Protein AF-A0A9E1IFH1-F1 (afdb_monomer)

Foldseek 3Di:
DAFDKDKDKDFAQAAFDDDDFQDKDKWWAAAAQFFWTKIKMFTADVVRHGYFQAWKWKEKAPWIDIFTADSSRMTIDTTGYDHDQDWIWIWIDGPVDIDIDTDHHRDRMPDYPPHTPDIDMDMDGGAFDDFDDKDWDKPPLEWAADPPIKIKIKIFTHGPVRHTHQPWAKDKDKPFFDWDRWDADPNSMTMIMTHGDHDAFKDKMKMKIATPPPRDIDIDIHTHHHHQFQKKWKWKWWWWDLPPDTWIKIKIKIWGQDPPPHSFKIKMWMKMWTKDWDWDDDPPPFTKIKIKIKIKTWTWMKGWDDDRQKIKIKIKTKIKIKMKMFIDGPNDTPDIDIDIFTWMKIKIWMWGDDPQKIKIKMKMWTFTDDDDDDPPPPGGPTGIIIIIMIIRTD

Structure (mmCIF, N/CA/C/O backbone):
data_AF-A0A9E1IFH1-F1
#
_entry.id   AF-A0A9E1IFH1-F1
#
loop_
_atom_site.group_PDB
_atom_site.id
_atom_site.type_symbol
_atom_site.label_atom_id
_atom_site.label_alt_id
_atom_site.label_comp_id
_atom_site.label_asym_id
_atom_site.label_entity_id
_atom_site.label_seq_id
_atom_site.pdbx_PDB_ins_code
_atom_site.Cartn_x
_atom_site.Cartn_y
_atom_site.Cartn_z
_atom_site.occupancy
_atom_site.B_iso_or_equiv
_atom_site.auth_seq_id
_atom_site.auth_comp_id
_atom_site.auth_asym_id
_atom_site.auth_atom_id
_atom_site.pdbx_PDB_model_num
ATOM 1 N N . ILE A 1 1 ? -8.126 -9.435 33.917 1.00 59.25 1 ILE A N 1
ATOM 2 C CA . ILE A 1 1 ? -9.547 -9.029 34.039 1.00 59.25 1 ILE A CA 1
ATOM 3 C C . ILE A 1 1 ? -9.887 -8.341 32.726 1.00 59.25 1 ILE A C 1
ATOM 5 O O . ILE A 1 1 ? -9.055 -7.563 32.280 1.00 59.25 1 ILE A O 1
ATOM 9 N N . ALA A 1 2 ? -10.989 -8.691 32.062 1.00 55.47 2 ALA A N 1
ATOM 10 C CA . ALA A 1 2 ? -11.376 -8.023 30.818 1.00 55.47 2 ALA A CA 1
ATOM 11 C C . ALA A 1 2 ? -11.947 -6.626 31.117 1.00 55.47 2 ALA A C 1
ATOM 13 O O . ALA A 1 2 ? -12.525 -6.421 32.183 1.00 55.47 2 ALA A O 1
ATOM 14 N N . ALA A 1 3 ? -11.790 -5.681 30.189 1.00 66.56 3 ALA A N 1
ATOM 15 C CA . ALA A 1 3 ? -12.527 -4.421 30.247 1.00 66.56 3 ALA A CA 1
ATOM 16 C C . ALA A 1 3 ? -14.020 -4.678 29.979 1.00 66.56 3 ALA A C 1
ATOM 18 O O . ALA A 1 3 ? -14.363 -5.576 29.208 1.00 66.56 3 ALA A O 1
ATOM 19 N N . GLY A 1 4 ? -14.896 -3.899 30.613 1.00 76.69 4 GLY A N 1
ATOM 20 C CA . GLY A 1 4 ? -16.345 -4.078 30.530 1.00 76.69 4 GLY A CA 1
ATOM 21 C C . GLY A 1 4 ? -17.064 -3.635 31.801 1.00 76.69 4 GLY A C 1
ATOM 22 O O . GLY A 1 4 ? -16.509 -2.897 32.617 1.00 76.69 4 GLY A O 1
ATOM 23 N N . GLU A 1 5 ? -18.296 -4.104 31.968 1.00 81.50 5 GLU A N 1
ATOM 24 C CA . GLU A 1 5 ? -19.080 -3.923 33.190 1.00 81.50 5 GLU A CA 1
ATOM 25 C C . GLU A 1 5 ? -19.181 -5.248 33.948 1.00 81.50 5 GLU A C 1
ATOM 27 O O . GLU A 1 5 ? -19.458 -6.291 33.357 1.00 81.50 5 GLU A O 1
ATOM 32 N N . ASP A 1 6 ? -18.967 -5.190 35.259 1.00 85.00 6 ASP A N 1
ATOM 33 C CA . ASP A 1 6 ? -19.261 -6.275 36.199 1.00 85.00 6 ASP A CA 1
ATOM 34 C C . ASP A 1 6 ? -20.324 -5.796 37.203 1.00 85.00 6 ASP A C 1
ATOM 36 O O . ASP A 1 6 ? -20.484 -4.590 37.410 1.00 85.00 6 ASP A O 1
ATOM 40 N N . ILE A 1 7 ? -21.069 -6.709 37.827 1.00 87.56 7 ILE A N 1
ATOM 41 C CA . ILE A 1 7 ? -22.152 -6.367 38.762 1.00 87.56 7 ILE A CA 1
ATOM 42 C C . ILE A 1 7 ? -21.858 -6.961 40.135 1.00 87.56 7 ILE A C 1
ATOM 44 O O . ILE A 1 7 ? -21.955 -8.167 40.366 1.00 87.56 7 ILE A O 1
ATOM 48 N N . ILE A 1 8 ? -21.582 -6.082 41.098 1.00 86.38 8 ILE A N 1
ATOM 49 C CA . ILE A 1 8 ? -21.465 -6.466 42.501 1.00 86.38 8 ILE A CA 1
ATOM 50 C C . ILE A 1 8 ? -22.876 -6.612 43.072 1.00 86.38 8 ILE A C 1
ATOM 52 O O . ILE A 1 8 ? -23.602 -5.630 43.238 1.00 86.38 8 ILE A O 1
ATOM 56 N N . HIS A 1 9 ? -23.263 -7.846 43.391 1.00 87.56 9 HIS A N 1
ATOM 57 C CA . HIS A 1 9 ? -24.530 -8.157 44.048 1.00 87.56 9 HIS A CA 1
ATOM 58 C C . HIS A 1 9 ? -24.386 -8.131 45.574 1.00 87.56 9 HIS A C 1
ATOM 60 O O . HIS A 1 9 ? -23.774 -9.026 46.158 1.00 87.56 9 HIS A O 1
ATOM 66 N N . ALA A 1 10 ? -25.021 -7.162 46.232 1.00 88.50 10 ALA A N 1
ATOM 67 C CA . ALA A 1 10 ? -25.177 -7.156 47.681 1.00 88.50 10 ALA A CA 1
ATOM 68 C C . ALA A 1 10 ? -26.503 -7.825 48.076 1.00 88.50 10 ALA A C 1
ATOM 70 O O . ALA A 1 10 ? -27.557 -7.561 47.490 1.00 88.50 10 ALA A O 1
ATOM 71 N N . ARG A 1 11 ? -26.458 -8.692 49.091 1.00 89.88 11 ARG A N 1
ATOM 72 C CA . ARG A 1 11 ? -27.636 -9.304 49.721 1.00 89.88 11 ARG A CA 1
ATOM 73 C C . ARG A 1 11 ? -27.489 -9.206 51.232 1.00 89.88 11 ARG A C 1
ATOM 75 O O . ARG A 1 11 ? -26.409 -9.465 51.756 1.00 89.88 11 ARG A O 1
ATOM 82 N N . TYR A 1 12 ? -28.571 -8.854 51.908 1.00 87.62 12 TYR A N 1
ATOM 83 C CA . TYR A 1 12 ? -28.656 -8.832 53.361 1.00 87.62 12 TYR A CA 1
ATOM 84 C C . TYR A 1 12 ? -29.826 -9.696 53.818 1.00 87.62 12 TYR A C 1
ATOM 86 O O . TYR A 1 12 ? -30.927 -9.598 53.277 1.00 87.62 12 TYR A O 1
ATOM 94 N N . GLU A 1 13 ? -29.574 -10.505 54.837 1.00 87.44 13 GLU A N 1
ATOM 95 C CA . GLU A 1 13 ? -30.573 -11.267 55.576 1.00 87.44 13 GLU A CA 1
ATOM 96 C C . GLU A 1 13 ? -30.472 -10.819 57.034 1.00 87.44 13 GLU A C 1
ATOM 98 O O . GLU A 1 13 ? -29.375 -10.761 57.602 1.00 87.44 13 GLU A O 1
ATOM 103 N N . ALA A 1 14 ? -31.598 -10.435 57.631 1.00 88.06 14 ALA A N 1
ATOM 104 C CA . ALA A 1 14 ? -31.618 -9.987 59.012 1.00 88.06 14 ALA A CA 1
ATOM 105 C C . ALA A 1 14 ? -31.256 -11.160 59.945 1.00 88.06 14 ALA A C 1
ATOM 107 O O . ALA A 1 14 ? -31.839 -12.241 59.822 1.00 88.06 14 ALA A O 1
ATOM 108 N N . PRO A 1 15 ? -30.321 -10.977 60.899 1.00 92.06 15 PRO A N 1
ATOM 109 C CA . PRO A 1 15 ? -29.973 -12.029 61.848 1.00 92.06 15 PRO A CA 1
ATOM 110 C C . PRO A 1 15 ? -31.183 -12.356 62.736 1.00 92.06 15 PRO A C 1
ATOM 112 O O . PRO A 1 15 ? -32.000 -11.459 62.966 1.00 92.06 15 PRO A O 1
ATOM 115 N N . PRO A 1 16 ? -31.279 -13.577 63.298 1.00 93.50 16 PRO A N 1
ATOM 116 C CA . PRO A 1 16 ? -32.369 -13.961 64.190 1.00 93.50 16 PRO A CA 1
ATOM 117 C C . PRO A 1 16 ? -32.666 -12.910 65.270 1.00 93.50 16 PRO A C 1
ATOM 119 O O . PRO A 1 16 ? -31.770 -12.406 65.959 1.00 93.50 16 PRO A O 1
ATOM 122 N N . GLY A 1 17 ? -33.945 -12.562 65.374 1.00 92.94 17 GLY A N 1
ATOM 123 C CA . GLY A 1 17 ? -34.505 -11.680 66.387 1.00 92.94 17 GLY A CA 1
ATOM 124 C C . GLY A 1 17 ? -34.677 -12.385 67.724 1.00 92.94 17 GLY A C 1
ATOM 125 O O . GLY A 1 17 ? -34.575 -13.607 67.824 1.00 92.94 17 GLY A O 1
ATOM 126 N N . ASN A 1 18 ? -34.953 -11.604 68.765 1.00 91.94 18 ASN A N 1
ATOM 127 C CA . ASN A 1 18 ? -35.193 -12.124 70.110 1.00 91.94 18 ASN A CA 1
ATOM 128 C C . ASN A 1 18 ? -36.315 -11.349 70.810 1.00 91.94 18 ASN A C 1
ATOM 130 O O . ASN A 1 18 ? -36.500 -10.153 70.591 1.00 91.94 18 ASN A O 1
ATOM 134 N N . GLY A 1 19 ? -37.009 -12.015 71.733 1.00 91.38 19 GLY A N 1
ATOM 135 C CA . GLY A 1 19 ? -38.040 -11.395 72.563 1.00 91.38 19 GLY A CA 1
ATOM 136 C C . GLY A 1 19 ? -39.426 -11.435 71.922 1.00 91.38 19 GLY A C 1
ATOM 137 O O . GLY A 1 19 ? -39.844 -12.470 71.412 1.00 91.38 19 GLY A O 1
ATOM 138 N N . VAL A 1 20 ? -40.166 -10.329 72.026 1.00 93.25 20 VAL A N 1
ATOM 139 C CA . VAL A 1 20 ? -41.596 -10.277 71.688 1.00 93.25 20 VAL A CA 1
ATOM 140 C C . VAL A 1 20 ? -41.872 -9.709 70.295 1.00 93.25 20 VAL A C 1
ATOM 142 O O . VAL A 1 20 ? -41.182 -8.814 69.800 1.00 93.25 20 VAL A O 1
ATOM 145 N N . GLU A 1 21 ? -42.955 -10.210 69.709 1.00 95.31 21 GLU A N 1
ATOM 146 C CA . GLU A 1 21 ? -43.505 -9.856 68.402 1.00 95.31 21 GLU A CA 1
ATOM 147 C C . GLU A 1 21 ? -43.679 -8.338 68.182 1.00 95.31 21 GLU A C 1
ATOM 149 O O . GLU A 1 21 ? -44.519 -7.672 68.798 1.00 95.31 21 GLU A O 1
ATOM 154 N N . GLY A 1 22 ? -42.893 -7.799 67.249 1.00 94.00 22 GLY A N 1
ATOM 155 C CA . GLY A 1 22 ? -42.889 -6.399 66.818 1.00 94.00 22 GLY A CA 1
ATOM 156 C C . GLY A 1 22 ? -43.612 -6.130 65.498 1.00 94.00 22 GLY A C 1
ATOM 157 O O . GLY A 1 22 ? -44.121 -5.022 65.318 1.00 94.00 22 GLY A O 1
ATOM 158 N N . ALA A 1 23 ? -43.724 -7.120 64.608 1.00 96.00 23 ALA A N 1
ATOM 159 C CA . ALA A 1 23 ? -44.547 -7.054 63.399 1.00 96.00 23 ALA A CA 1
ATOM 160 C C . ALA A 1 23 ? -44.895 -8.449 62.849 1.00 96.00 23 ALA A C 1
ATOM 162 O O . ALA A 1 23 ? -44.178 -9.420 63.087 1.00 96.00 23 ALA A O 1
ATOM 163 N N . VAL A 1 24 ? -45.963 -8.509 62.051 1.00 96.75 24 VAL A N 1
ATOM 164 C CA . VAL A 1 24 ? -46.309 -9.651 61.191 1.00 96.75 24 VAL A CA 1
ATOM 165 C C . VAL A 1 24 ? -46.321 -9.165 59.742 1.00 96.75 24 VAL A C 1
ATOM 167 O O . VAL A 1 24 ? -46.612 -7.998 59.479 1.00 96.75 24 VAL A O 1
ATOM 170 N N . GLN A 1 25 ? -45.993 -10.039 58.800 1.00 96.31 25 GLN A N 1
ATOM 171 C CA . GLN A 1 25 ? -46.155 -9.816 57.364 1.00 96.31 25 GLN A CA 1
ATOM 172 C C . GLN A 1 25 ? -46.916 -10.999 56.767 1.00 96.31 25 GLN A C 1
ATOM 174 O O . GLN A 1 25 ? -46.693 -12.131 57.186 1.00 96.31 25 GLN A O 1
ATOM 179 N N . VAL A 1 26 ? -47.766 -10.749 55.770 1.00 96.62 26 VAL A N 1
ATOM 180 C CA . VAL A 1 26 ? -48.383 -11.794 54.942 1.00 96.62 26 VAL A CA 1
ATOM 181 C C . VAL A 1 26 ? -47.917 -11.633 53.497 1.00 96.62 26 VAL A C 1
ATOM 183 O O . VAL A 1 26 ? -47.763 -10.511 53.015 1.00 96.62 26 VAL A O 1
ATOM 186 N N . ARG A 1 27 ? -47.651 -12.749 52.818 1.00 96.00 27 ARG A N 1
ATOM 187 C CA . ARG A 1 27 ? -47.396 -12.836 51.374 1.00 96.00 27 ARG A CA 1
ATOM 188 C C . ARG A 1 27 ? -47.969 -14.146 50.830 1.00 96.00 27 ARG A C 1
ATOM 190 O O . ARG A 1 27 ? -48.441 -14.988 51.590 1.00 96.00 27 ARG A O 1
ATOM 197 N N . TYR A 1 28 ? -47.933 -14.323 49.518 1.00 95.31 28 TYR A N 1
ATOM 198 C CA . TYR A 1 28 ? -48.456 -15.501 48.825 1.00 95.31 28 TYR A CA 1
ATOM 199 C C . TYR A 1 28 ? -47.737 -15.692 47.483 1.00 95.31 28 TYR A C 1
ATOM 201 O O . TYR A 1 28 ? -47.192 -14.735 46.923 1.00 95.31 28 TYR A O 1
ATOM 209 N N . ASP A 1 29 ? -47.729 -16.929 46.984 1.00 94.31 29 ASP A N 1
ATOM 210 C CA . ASP A 1 29 ? -47.316 -17.254 45.610 1.00 94.31 29 ASP A CA 1
ATOM 211 C C . ASP A 1 29 ? -48.347 -16.742 44.583 1.00 94.31 29 ASP A C 1
ATOM 213 O O . ASP A 1 29 ? -49.344 -16.106 44.929 1.00 94.31 29 ASP A O 1
ATOM 217 N N . SER A 1 30 ? -48.130 -17.030 43.297 1.00 92.50 30 SER A N 1
ATOM 218 C CA . SER A 1 30 ? -49.132 -16.814 42.251 1.00 92.50 30 SER A CA 1
ATOM 219 C C . SER A 1 30 ? -50.490 -17.411 42.635 1.00 92.50 30 SER A C 1
ATOM 221 O O . SER A 1 30 ? -50.557 -18.574 43.033 1.00 92.50 30 SER A O 1
ATOM 223 N N . VAL A 1 31 ? -51.565 -16.642 42.474 1.00 92.50 31 VAL A N 1
ATOM 224 C CA . VAL A 1 31 ? -52.901 -16.970 42.997 1.00 92.50 31 VAL A CA 1
ATOM 225 C C . VAL A 1 31 ? -53.677 -17.800 41.962 1.00 92.50 31 VAL A C 1
ATOM 227 O O . VAL A 1 31 ? -54.083 -17.237 40.939 1.00 92.50 31 VAL A O 1
ATOM 230 N N . PRO A 1 32 ? -53.919 -19.111 42.157 1.00 90.62 32 PRO A N 1
ATOM 231 C CA . PRO A 1 32 ? -54.659 -19.900 41.177 1.00 90.62 32 PRO A CA 1
ATOM 232 C C . PRO A 1 32 ? -56.159 -19.557 41.177 1.00 90.62 32 PRO A C 1
ATOM 234 O O . PRO A 1 32 ? -56.696 -18.958 42.108 1.00 90.62 32 PRO A O 1
ATOM 237 N N . MET A 1 33 ? -56.866 -19.945 40.112 1.00 88.62 33 MET A N 1
ATOM 238 C CA . MET A 1 33 ? -58.308 -19.677 39.986 1.00 88.62 33 MET A CA 1
ATOM 239 C C . MET A 1 33 ? -59.150 -20.497 40.981 1.00 88.62 33 MET A C 1
ATOM 241 O O . MET A 1 33 ? -60.170 -20.011 41.474 1.00 88.62 33 MET A O 1
ATOM 245 N N . ALA A 1 34 ? -58.704 -21.714 41.304 1.00 87.75 34 ALA A N 1
ATOM 246 C CA . ALA A 1 34 ? -59.291 -22.618 42.291 1.00 87.75 34 ALA A CA 1
ATOM 247 C C . ALA A 1 34 ? -58.214 -23.570 42.850 1.00 87.75 34 ALA A C 1
ATOM 249 O O . ALA A 1 34 ? -57.142 -23.695 42.255 1.00 87.75 34 ALA A O 1
ATOM 250 N N . GLY A 1 35 ? -58.521 -24.260 43.953 1.00 91.56 35 GLY A N 1
ATOM 251 C CA . GLY A 1 35 ? -57.600 -25.168 44.645 1.00 91.56 35 GLY A CA 1
ATOM 252 C C . GLY A 1 35 ? -56.884 -24.493 45.814 1.00 91.56 35 GLY A C 1
ATOM 253 O O . GLY A 1 35 ? -57.413 -23.552 46.409 1.00 91.56 35 GLY A O 1
ATOM 254 N N . ASP A 1 36 ? -55.688 -24.974 46.136 1.00 93.94 36 ASP A N 1
ATOM 255 C CA . ASP A 1 36 ? -54.884 -24.456 47.244 1.00 93.94 36 ASP A CA 1
ATOM 256 C C . ASP A 1 36 ? -53.960 -23.324 46.776 1.00 93.94 36 ASP A C 1
ATOM 258 O O . ASP A 1 36 ? -53.419 -23.359 45.670 1.00 93.94 36 ASP A O 1
ATOM 262 N N . MET A 1 37 ? -53.728 -22.336 47.640 1.00 94.19 37 MET A N 1
ATOM 263 C CA . MET A 1 37 ? -52.717 -21.296 47.441 1.00 94.19 37 MET A CA 1
ATOM 264 C C . MET A 1 37 ? -51.669 -21.362 48.538 1.00 94.19 37 MET A C 1
ATOM 266 O O . MET A 1 37 ? -51.989 -21.524 49.716 1.00 94.19 37 MET A O 1
ATOM 270 N N . ARG A 1 38 ? -50.405 -21.184 48.159 1.00 96.56 38 ARG A N 1
ATOM 271 C CA . ARG A 1 38 ? -49.317 -21.104 49.124 1.00 96.56 38 ARG A CA 1
ATOM 272 C C . ARG A 1 38 ? -49.265 -19.709 49.741 1.00 96.56 38 ARG A C 1
ATOM 274 O O . ARG A 1 38 ? -48.998 -18.726 49.051 1.00 96.56 38 ARG A O 1
ATOM 281 N N . VAL A 1 39 ? -49.540 -19.650 51.038 1.00 96.75 39 VAL A N 1
ATOM 282 C CA . VAL A 1 39 ? -49.504 -18.444 51.868 1.00 96.75 39 VAL A CA 1
ATOM 283 C C . VAL A 1 39 ? -48.250 -18.481 52.732 1.00 96.75 39 VAL A C 1
ATOM 285 O O . VAL A 1 39 ? -47.834 -19.541 53.208 1.00 96.75 39 VAL A O 1
ATOM 288 N N . TYR A 1 40 ? -47.668 -17.309 52.951 1.00 97.38 40 TYR A N 1
ATOM 289 C CA . TYR A 1 40 ? -46.496 -17.095 53.782 1.00 97.38 40 TYR A CA 1
ATOM 290 C C . TYR A 1 40 ? -46.804 -16.069 54.866 1.00 97.38 40 TYR A C 1
ATOM 292 O O . TYR A 1 40 ? -47.296 -14.981 54.568 1.00 97.38 40 TYR A O 1
ATOM 300 N N . GLY A 1 41 ? -46.465 -16.383 56.112 1.00 96.94 41 GLY A N 1
ATOM 301 C CA . GLY A 1 41 ? -46.484 -15.417 57.209 1.00 96.94 41 GLY A CA 1
ATOM 302 C C . GLY A 1 41 ? -45.080 -15.216 57.743 1.00 96.94 41 GLY A C 1
ATOM 303 O O . GLY A 1 41 ? -44.386 -16.204 57.967 1.00 96.94 41 GLY A O 1
ATOM 304 N N . ARG A 1 42 ? -44.660 -13.970 57.964 1.00 97.00 42 ARG A N 1
ATOM 305 C CA . ARG A 1 42 ? -43.413 -13.671 58.678 1.00 97.00 42 ARG A CA 1
ATOM 306 C C . ARG A 1 42 ? -43.697 -13.021 60.013 1.00 97.00 42 ARG A C 1
ATOM 308 O O . ARG A 1 42 ? -44.526 -12.117 60.067 1.00 97.00 42 ARG A O 1
ATOM 315 N N . VAL A 1 43 ? -42.959 -13.403 61.047 1.00 97.06 43 VAL A N 1
ATOM 316 C CA . VAL A 1 43 ? -42.973 -12.720 62.345 1.00 97.06 43 VAL A CA 1
ATOM 317 C C . VAL A 1 43 ? -41.619 -12.064 62.586 1.00 97.06 43 VAL A C 1
ATOM 319 O O . VAL A 1 43 ? -40.573 -12.690 62.410 1.00 97.06 43 VAL A O 1
ATOM 322 N N . LEU A 1 44 ? -41.645 -10.791 62.975 1.00 96.31 44 LEU A N 1
ATOM 323 C CA . LEU A 1 44 ? -40.471 -9.974 63.272 1.00 96.31 44 LEU A CA 1
ATOM 324 C C . LEU A 1 44 ? -40.543 -9.429 64.705 1.00 96.31 44 LEU A C 1
ATOM 326 O O . LEU A 1 44 ? -41.635 -9.191 65.225 1.00 96.31 44 LEU A O 1
ATOM 330 N N . ASP A 1 45 ? -39.395 -9.179 65.330 1.00 96.25 45 ASP A N 1
ATOM 331 C CA . ASP A 1 45 ? -39.285 -8.429 66.584 1.00 96.25 45 ASP A CA 1
ATOM 332 C C . ASP A 1 45 ? -39.417 -6.906 66.365 1.00 96.25 45 ASP A C 1
ATOM 334 O O . ASP A 1 45 ? -39.600 -6.416 65.249 1.00 96.25 45 ASP A O 1
ATOM 338 N N . HIS A 1 46 ? -39.346 -6.128 67.449 1.00 94.75 46 HIS A N 1
ATOM 339 C CA . HIS A 1 46 ? -39.457 -4.662 67.398 1.00 94.75 46 HIS A CA 1
ATOM 340 C C . HIS A 1 46 ? -38.268 -3.969 66.702 1.00 94.75 46 HIS A C 1
ATOM 342 O O . HIS A 1 46 ? -38.350 -2.783 66.397 1.00 94.75 46 HIS A O 1
ATOM 348 N N . SER A 1 47 ? -37.180 -4.698 66.434 1.00 93.75 47 SER A N 1
ATOM 349 C CA . SER A 1 47 ? -36.033 -4.246 65.634 1.00 93.75 47 SER A CA 1
ATOM 350 C C . SER A 1 47 ? -36.118 -4.714 64.173 1.00 93.75 47 SER A C 1
ATOM 352 O O . SER A 1 47 ? -35.157 -4.538 63.425 1.00 93.75 47 SER A O 1
ATOM 354 N N . GLY A 1 48 ? -37.236 -5.326 63.761 1.00 92.06 48 GLY A N 1
ATOM 355 C CA . GLY A 1 48 ? -37.447 -5.842 62.408 1.00 92.06 48 GLY A CA 1
ATOM 356 C C . GLY A 1 48 ? -36.725 -7.159 62.110 1.00 92.06 48 GLY A C 1
ATOM 357 O O . GLY A 1 48 ? -36.597 -7.514 60.941 1.00 92.06 48 GLY A O 1
ATOM 358 N N . ARG A 1 49 ? -36.243 -7.885 63.128 1.00 94.38 49 ARG A N 1
ATOM 359 C CA . ARG A 1 49 ? -35.502 -9.143 62.947 1.00 94.38 49 ARG A CA 1
ATOM 360 C C . ARG A 1 49 ? -36.410 -10.372 63.036 1.00 94.38 49 ARG A C 1
ATOM 362 O O . ARG A 1 49 ? -37.333 -10.366 63.848 1.00 94.38 49 ARG A O 1
ATOM 369 N N . PRO A 1 50 ? -36.156 -11.437 62.262 1.00 96.44 50 PRO A N 1
ATOM 370 C CA . PRO A 1 50 ? -37.016 -12.618 62.210 1.00 96.44 50 PRO A CA 1
ATOM 371 C C . PRO A 1 50 ? -37.110 -13.399 63.525 1.00 96.44 50 PRO A C 1
ATOM 373 O O . PRO A 1 50 ? -36.092 -13.771 64.102 1.00 96.44 50 PRO A O 1
ATOM 376 N N . LEU A 1 51 ? -38.332 -13.706 63.968 1.00 96.69 51 LEU A N 1
ATOM 377 C CA . LEU A 1 51 ? -38.601 -14.536 65.146 1.00 96.69 51 LEU A CA 1
ATOM 378 C C . LEU A 1 51 ? -38.998 -15.957 64.732 1.00 96.69 51 LEU A C 1
ATOM 380 O O . LEU A 1 51 ? -39.996 -16.146 64.036 1.00 96.69 51 LEU A O 1
ATOM 384 N N . GLY A 1 52 ? -38.232 -16.952 65.184 1.00 95.50 52 GLY A N 1
ATOM 385 C CA . GLY A 1 52 ? -38.474 -18.374 64.920 1.00 95.50 52 GLY A CA 1
ATOM 386 C C . GLY A 1 52 ? -39.384 -19.062 65.942 1.00 95.50 52 GLY A C 1
ATOM 387 O O . GLY A 1 52 ? -39.490 -18.630 67.086 1.00 95.50 52 GLY A O 1
ATOM 388 N N . GLN A 1 53 ? -40.006 -20.167 65.521 1.00 96.19 53 GLN A N 1
ATOM 389 C CA . GLN A 1 53 ? -40.913 -21.022 66.304 1.00 96.19 53 GLN A CA 1
ATOM 390 C C . GLN A 1 53 ? -42.146 -20.308 66.883 1.00 96.19 53 GLN A C 1
ATOM 392 O O . GLN A 1 53 ? -42.774 -20.802 67.818 1.00 96.19 53 GLN A O 1
ATOM 397 N N . ILE A 1 54 ? -42.538 -19.176 66.298 1.00 97.38 54 ILE A N 1
ATOM 398 C CA . ILE A 1 54 ? -43.786 -18.493 66.637 1.00 97.38 54 ILE A CA 1
ATOM 399 C C . ILE A 1 54 ? -44.941 -19.217 65.929 1.00 97.38 54 ILE A C 1
ATOM 401 O O . ILE A 1 54 ? -44.817 -19.458 64.726 1.00 97.38 54 ILE A O 1
ATOM 405 N N . PRO A 1 55 ? -46.044 -19.568 66.619 1.00 97.19 55 PRO A N 1
ATOM 406 C CA . PRO A 1 55 ? -47.248 -20.094 65.984 1.00 97.19 55 PRO A CA 1
ATOM 407 C C . PRO A 1 55 ? -48.038 -18.980 65.286 1.00 97.19 55 PRO A C 1
ATOM 409 O O . PRO A 1 55 ? -48.196 -17.880 65.820 1.00 97.19 55 PRO A O 1
ATOM 412 N N . LEU A 1 56 ? -48.568 -19.280 64.102 1.00 96.69 56 LEU A N 1
ATOM 413 C CA . LEU A 1 56 ? -49.449 -18.397 63.340 1.00 96.69 56 LEU A CA 1
ATOM 414 C C . LEU A 1 56 ? -50.521 -19.184 62.587 1.00 96.69 56 LEU A C 1
ATOM 416 O O . LEU A 1 56 ? -50.290 -20.306 62.141 1.00 96.69 56 LEU A O 1
ATOM 420 N N . THR A 1 57 ? -51.678 -18.556 62.393 1.00 98.12 57 THR A N 1
ATOM 421 C CA . THR A 1 57 ? -52.707 -19.033 61.465 1.00 98.12 57 THR A CA 1
ATOM 422 C C . THR A 1 57 ? -52.567 -18.285 60.144 1.00 98.12 57 THR A C 1
ATOM 424 O O . THR A 1 57 ? -52.528 -17.055 60.116 1.00 98.12 57 THR A O 1
ATOM 427 N N . LEU A 1 58 ? -52.487 -19.033 59.046 1.00 97.88 58 LEU A N 1
ATOM 428 C CA . LEU A 1 58 ? -52.487 -18.521 57.679 1.00 97.88 58 LEU A CA 1
ATOM 429 C C . LEU A 1 58 ? -53.839 -18.817 57.042 1.00 97.88 58 LEU A C 1
ATOM 431 O O . LEU A 1 58 ? -54.294 -19.958 57.085 1.00 97.88 58 LEU A O 1
ATOM 435 N N . SER A 1 59 ? -54.483 -17.813 56.450 1.00 96.62 59 SER A N 1
ATOM 436 C CA . SER A 1 59 ? -55.814 -17.961 55.853 1.00 96.62 59 SER A CA 1
ATOM 437 C C . SER A 1 59 ? -55.931 -17.332 54.467 1.00 96.62 59 SER A C 1
ATOM 439 O O . SER A 1 59 ? -55.159 -16.448 54.095 1.00 96.62 59 SER A O 1
ATOM 441 N N . ALA A 1 60 ? -56.895 -17.833 53.697 1.00 94.44 60 ALA A N 1
ATOM 442 C CA . ALA A 1 60 ? -57.213 -17.406 52.342 1.00 94.44 60 ALA A CA 1
ATOM 443 C C . ALA A 1 60 ? -58.733 -17.522 52.133 1.00 94.44 60 ALA A C 1
ATOM 445 O O . ALA A 1 60 ? -59.271 -18.589 51.819 1.00 94.44 60 ALA A O 1
ATOM 446 N N . GLY A 1 61 ? -59.455 -16.423 52.354 1.00 90.81 61 GLY A N 1
ATOM 447 C CA . GLY A 1 61 ? -60.914 -16.437 52.439 1.00 90.81 61 GLY A CA 1
ATOM 448 C C . GLY A 1 61 ? -61.397 -17.268 53.634 1.00 90.81 61 GLY A C 1
ATOM 449 O O . GLY A 1 61 ? -61.141 -16.913 54.778 1.00 90.81 61 GLY A O 1
ATOM 450 N N . ALA A 1 62 ? -62.111 -18.367 53.373 1.00 90.12 62 ALA A N 1
ATOM 451 C CA . ALA A 1 62 ? -62.643 -19.252 54.416 1.00 90.12 62 ALA A CA 1
ATOM 452 C C . ALA A 1 62 ? -61.692 -20.398 54.824 1.00 90.12 62 ALA A C 1
ATOM 454 O O . ALA A 1 62 ? -61.950 -21.074 55.820 1.00 90.12 62 ALA A O 1
ATOM 455 N N . GLY A 1 63 ? -60.625 -20.654 54.060 1.00 93.88 63 GLY A N 1
ATOM 456 C CA . GLY A 1 63 ? -59.623 -21.660 54.412 1.00 93.88 63 GLY A CA 1
ATOM 457 C C . GLY A 1 63 ? -58.601 -21.106 55.398 1.00 93.88 63 GLY A C 1
ATOM 458 O O . GLY A 1 63 ? -58.180 -19.957 55.265 1.00 93.88 63 GLY A O 1
ATOM 459 N N . GLN A 1 64 ? -58.177 -21.926 56.361 1.00 96.38 64 GLN A N 1
ATOM 460 C CA . GLN A 1 64 ? -57.155 -21.581 57.350 1.00 96.38 64 GLN A CA 1
ATOM 461 C C . GLN A 1 64 ? -56.281 -22.794 57.698 1.00 96.38 64 GLN A C 1
ATOM 463 O O . GLN A 1 64 ? -56.773 -23.923 57.722 1.00 96.38 64 GLN A O 1
ATOM 468 N N . VAL A 1 65 ? -54.996 -22.557 57.967 1.00 97.69 65 VAL A N 1
ATOM 469 C CA . VAL A 1 65 ? -54.001 -23.570 58.350 1.00 97.69 65 VAL A CA 1
ATOM 470 C C . VAL A 1 65 ? -53.059 -22.988 59.406 1.00 97.69 65 VAL A C 1
ATOM 472 O O . VAL A 1 65 ? -52.553 -21.878 59.245 1.00 97.69 65 VAL A O 1
ATOM 475 N N . GLU A 1 66 ? -52.800 -23.737 60.476 1.00 97.56 66 GLU A N 1
ATOM 476 C CA . GLU A 1 66 ? -51.791 -23.382 61.482 1.00 97.56 66 GLU A CA 1
ATOM 477 C C . GLU A 1 66 ? -50.376 -23.745 61.006 1.00 97.56 66 GLU A C 1
ATOM 479 O O . GLU A 1 66 ? -50.144 -24.810 60.430 1.00 97.56 66 GLU A O 1
ATOM 484 N N . ALA A 1 67 ? -49.412 -22.866 61.270 1.00 97.25 67 ALA A N 1
ATOM 485 C CA . ALA A 1 67 ? -48.006 -23.044 60.932 1.00 97.25 67 ALA A CA 1
ATOM 486 C C . ALA A 1 67 ? -47.097 -22.431 62.014 1.00 97.25 67 ALA A C 1
ATOM 488 O O . ALA A 1 67 ? -47.552 -21.680 62.874 1.00 97.25 67 ALA A O 1
ATOM 489 N N . HIS A 1 68 ? -45.800 -22.748 61.973 1.00 97.56 68 HIS A N 1
ATOM 490 C CA . HIS A 1 68 ? -44.788 -22.173 62.868 1.00 97.56 68 HIS A CA 1
ATOM 491 C C . HIS A 1 68 ? -43.647 -21.555 62.056 1.00 97.56 68 HIS A C 1
ATOM 493 O O . HIS A 1 68 ? -43.263 -22.110 61.024 1.00 97.56 68 HIS A O 1
ATOM 499 N N . THR A 1 69 ? -43.087 -20.431 62.511 1.00 96.81 69 THR A N 1
ATOM 500 C CA . THR A 1 69 ? -41.971 -19.775 61.810 1.00 96.81 69 THR A CA 1
ATOM 501 C C . THR A 1 69 ? -40.664 -20.577 61.869 1.00 96.81 69 THR A C 1
ATOM 503 O O . THR A 1 69 ? -40.298 -21.162 62.895 1.00 96.81 69 THR A O 1
ATOM 506 N N . GLY A 1 70 ? -39.915 -20.563 60.767 1.00 94.06 70 GLY A N 1
ATOM 507 C CA . GLY A 1 70 ? -38.518 -20.982 60.691 1.00 94.06 70 GLY A CA 1
ATOM 508 C C . GLY A 1 70 ? -37.556 -19.936 61.267 1.00 94.06 70 GLY A C 1
ATOM 509 O O . GLY A 1 70 ? -37.966 -18.894 61.776 1.00 94.06 70 GLY A O 1
ATOM 510 N N . ALA A 1 71 ? -36.251 -20.203 61.186 1.00 92.50 71 ALA A N 1
ATOM 511 C CA . ALA A 1 71 ? -35.210 -19.297 61.692 1.00 92.50 71 ALA A CA 1
ATOM 512 C C . ALA A 1 71 ? -35.106 -17.966 60.912 1.00 92.50 71 ALA A C 1
ATOM 514 O O . ALA A 1 71 ? -34.622 -16.974 61.447 1.00 92.50 71 ALA A O 1
ATOM 515 N N . ASP A 1 72 ? -35.600 -17.938 59.672 1.00 91.88 72 ASP A N 1
ATOM 516 C CA . ASP A 1 72 ? -35.777 -16.756 58.815 1.00 91.88 72 ASP A CA 1
ATOM 517 C C . ASP A 1 72 ? -37.061 -15.960 59.135 1.00 91.88 72 ASP A C 1
ATOM 519 O O . ASP A 1 72 ? -37.384 -14.964 58.475 1.00 91.88 72 ASP A O 1
ATOM 523 N N . GLY A 1 73 ? -37.796 -16.402 60.161 1.00 94.56 73 GLY A N 1
ATOM 524 C CA . GLY A 1 73 ? -39.035 -15.812 60.642 1.00 94.56 73 GLY A CA 1
ATOM 525 C C . GLY A 1 73 ? -40.243 -16.134 59.775 1.00 94.56 73 GLY A C 1
ATOM 526 O O . GLY A 1 73 ? -41.320 -15.641 60.094 1.00 94.56 73 GLY A O 1
ATOM 527 N N . TRP A 1 74 ? -40.106 -16.923 58.703 1.00 96.50 74 TRP A N 1
ATOM 528 C CA . TRP A 1 74 ? -41.208 -17.272 57.808 1.00 96.50 74 TRP A CA 1
ATOM 529 C C . TRP A 1 74 ? -41.841 -18.614 58.173 1.00 96.50 74 TRP A C 1
ATOM 531 O O . TRP A 1 74 ? -41.150 -19.584 58.467 1.00 96.50 74 TRP A O 1
ATOM 541 N N . ALA A 1 75 ? -43.162 -18.709 58.066 1.00 96.81 75 ALA A N 1
ATOM 542 C CA . ALA A 1 75 ? -43.877 -19.969 57.905 1.00 96.81 75 ALA A CA 1
ATOM 543 C C . ALA A 1 75 ? -44.544 -20.008 56.525 1.00 96.81 75 ALA A C 1
ATOM 545 O O . ALA A 1 75 ? -44.880 -18.964 55.962 1.00 96.81 75 ALA A O 1
ATOM 546 N N . ALA A 1 76 ? -44.764 -21.210 55.994 1.00 96.56 76 ALA A N 1
ATOM 547 C CA . ALA A 1 76 ? -45.439 -21.434 54.721 1.00 96.56 76 ALA A CA 1
ATOM 548 C C . ALA A 1 76 ? -46.505 -22.525 54.873 1.00 96.56 76 ALA A C 1
ATOM 550 O O . ALA A 1 76 ? -46.204 -23.595 55.399 1.00 96.56 76 ALA A O 1
ATOM 551 N N . ALA A 1 77 ? -47.709 -22.288 54.357 1.00 96.50 77 ALA A N 1
ATOM 552 C CA . ALA A 1 77 ? -48.781 -23.280 54.304 1.00 96.50 77 ALA A CA 1
ATOM 553 C C . ALA A 1 77 ? -49.474 -23.258 52.938 1.00 96.50 77 ALA A C 1
ATOM 555 O O . ALA A 1 77 ? -49.550 -22.213 52.296 1.00 96.50 77 ALA A O 1
ATOM 556 N N . SER A 1 78 ? -49.999 -24.405 52.502 1.00 96.62 78 SER A N 1
ATOM 557 C CA . SER A 1 78 ? -50.947 -24.454 51.382 1.00 96.62 78 SER A CA 1
ATOM 558 C C . SER A 1 78 ? -52.348 -24.350 51.969 1.00 96.62 78 SER A C 1
ATOM 560 O O . SER A 1 78 ? -52.747 -25.217 52.743 1.00 96.62 78 SER A O 1
ATOM 562 N N . VAL A 1 79 ? -53.053 -23.264 51.665 1.00 96.44 79 VAL A N 1
ATOM 563 C CA . VAL A 1 79 ? -54.363 -22.943 52.234 1.00 96.44 79 VAL A CA 1
ATOM 564 C C . VAL A 1 79 ? -55.444 -23.178 51.171 1.00 96.44 79 VAL A C 1
ATOM 566 O O . VAL A 1 79 ? -55.346 -22.584 50.091 1.00 96.44 79 VAL A O 1
ATOM 569 N N . PRO A 1 80 ? -56.475 -24.000 51.446 1.00 93.69 80 PRO A N 1
ATOM 570 C CA . PRO A 1 80 ? -57.571 -24.226 50.507 1.00 93.69 80 PRO A CA 1
ATOM 571 C C . PRO A 1 80 ? -58.362 -22.947 50.245 1.00 93.69 80 PRO A C 1
ATOM 573 O O . PRO A 1 80 ? -58.788 -22.278 51.186 1.00 93.69 80 PRO A O 1
ATOM 576 N N . MET A 1 81 ? -58.604 -22.615 48.977 1.00 89.00 81 MET A N 1
ATOM 577 C CA . MET A 1 81 ? -59.351 -21.412 48.608 1.00 89.00 81 MET A CA 1
ATOM 578 C C . MET A 1 81 ? -60.760 -21.729 48.099 1.00 89.00 81 MET A C 1
ATOM 580 O O . MET A 1 81 ? -60.949 -22.695 47.354 1.00 89.00 81 MET A O 1
ATOM 584 N N . PRO A 1 82 ? -61.756 -20.869 48.383 1.00 84.00 82 PRO A N 1
ATOM 585 C CA . PRO A 1 82 ? -63.059 -20.968 47.737 1.00 84.00 82 PRO A CA 1
ATOM 586 C C . PRO A 1 82 ? -62.940 -20.706 46.228 1.00 84.00 82 PRO A C 1
ATOM 588 O O . PRO A 1 82 ? -62.196 -19.822 45.788 1.00 84.00 82 PRO A O 1
ATOM 591 N N . SER A 1 83 ? -63.711 -21.438 45.423 1.00 81.31 83 SER A N 1
ATOM 592 C CA . SER A 1 83 ? -63.899 -21.158 43.995 1.00 81.31 83 SER A CA 1
ATOM 593 C C . SER A 1 83 ? -64.734 -19.892 43.791 1.00 81.31 83 SER A C 1
ATOM 595 O O . SER A 1 83 ? -65.788 -19.757 44.410 1.00 81.31 83 SER A O 1
ATOM 597 N N . GLY A 1 84 ? -64.321 -19.000 42.891 1.00 81.75 84 GLY A N 1
ATOM 598 C CA . GLY A 1 84 ? -65.082 -17.796 42.550 1.00 81.75 84 GLY A CA 1
ATOM 599 C C . GLY A 1 84 ? -64.222 -16.725 41.884 1.00 81.75 84 GLY A C 1
ATOM 600 O O . GLY A 1 84 ? -63.034 -16.936 41.653 1.00 81.75 84 GLY A O 1
ATOM 601 N N . PHE A 1 85 ? -64.828 -15.570 41.602 1.00 75.69 85 PHE A N 1
ATOM 602 C CA . PHE A 1 85 ? -64.160 -14.399 41.009 1.00 75.69 85 PHE A CA 1
ATOM 603 C C . PHE A 1 85 ? -63.981 -13.232 41.993 1.00 75.69 85 PHE A C 1
ATOM 605 O O . PHE A 1 85 ? -63.452 -12.189 41.620 1.00 75.69 85 PHE A O 1
ATOM 612 N N . GLU A 1 86 ? -64.415 -13.393 43.243 1.00 82.38 86 GLU A N 1
ATOM 613 C CA . GLU A 1 86 ? -64.282 -12.357 44.269 1.00 82.38 86 GLU A CA 1
ATOM 614 C C . GLU A 1 86 ? -62.810 -12.166 44.693 1.00 82.38 86 GLU A C 1
ATOM 616 O O . GLU A 1 86 ? -62.048 -13.151 44.708 1.00 82.38 86 GLU A O 1
ATOM 621 N N . PRO A 1 87 ? -62.402 -10.925 45.045 1.00 83.19 87 PRO A N 1
ATOM 622 C CA . PRO A 1 87 ? -61.094 -10.645 45.628 1.00 83.19 87 PRO A CA 1
ATOM 623 C C . PRO A 1 87 ? -60.861 -11.497 46.872 1.00 83.19 87 PRO A C 1
ATOM 625 O O . PRO A 1 87 ? -61.726 -11.605 47.741 1.00 83.19 87 PRO A O 1
ATOM 628 N N . LEU A 1 88 ? -59.686 -12.110 46.959 1.00 92.31 88 LEU A N 1
ATOM 629 C CA . LEU A 1 88 ? -59.365 -13.034 48.032 1.00 92.31 88 LEU A CA 1
ATOM 630 C C . LEU A 1 88 ? -58.602 -12.297 49.130 1.00 92.31 88 LEU A C 1
ATOM 632 O O . LEU A 1 88 ? -57.504 -11.802 48.896 1.00 92.31 88 LEU A O 1
ATOM 636 N N . VAL A 1 89 ? -59.156 -12.250 50.339 1.00 95.25 89 VAL A N 1
ATOM 637 C CA . VAL A 1 89 ? -58.417 -11.743 51.500 1.00 95.25 89 VAL A CA 1
ATOM 638 C C . VAL A 1 89 ? -57.488 -12.846 52.006 1.00 95.25 89 VAL A C 1
ATOM 640 O O . VAL A 1 89 ? -57.931 -13.970 52.250 1.00 95.25 89 VAL A O 1
ATOM 643 N N . VAL A 1 90 ? -56.203 -12.523 52.131 1.00 96.06 90 VAL A N 1
ATOM 644 C CA . VAL A 1 90 ? -55.156 -13.404 52.662 1.00 96.06 90 VAL A CA 1
ATOM 645 C C . VAL A 1 90 ? -54.699 -12.836 53.990 1.00 96.06 90 VAL A C 1
ATOM 647 O O . VAL A 1 90 ? -54.390 -11.648 54.074 1.00 96.06 90 VAL A O 1
ATOM 650 N N . GLU A 1 91 ? -54.658 -13.659 55.033 1.00 97.56 91 GLU A N 1
ATOM 651 C CA . GLU A 1 91 ? -54.353 -13.185 56.384 1.00 97.56 91 GLU A CA 1
ATOM 652 C C . GLU A 1 91 ? -53.268 -14.035 57.043 1.00 97.56 91 GLU A C 1
ATOM 654 O O . GLU A 1 91 ? -53.230 -15.255 56.881 1.00 97.56 91 GLU A O 1
ATOM 659 N N . ALA A 1 92 ? -52.409 -13.376 57.818 1.00 97.56 92 ALA A N 1
ATOM 660 C CA . ALA A 1 92 ? -51.521 -14.009 58.781 1.00 97.56 92 ALA A CA 1
ATOM 661 C C . ALA A 1 92 ? -51.833 -13.439 60.168 1.00 97.56 92 ALA A C 1
ATOM 663 O O . ALA A 1 92 ? -51.794 -12.219 60.367 1.00 97.56 92 ALA A O 1
ATOM 664 N N . SER A 1 93 ? -52.147 -14.313 61.122 1.00 97.38 93 SER A N 1
ATOM 665 C CA . SER A 1 93 ? -52.447 -13.934 62.501 1.00 97.38 93 SER A CA 1
ATOM 666 C C . SER A 1 93 ? -51.609 -14.702 63.512 1.00 97.38 93 SER A C 1
ATOM 668 O O . SER A 1 93 ? -51.273 -15.869 63.324 1.00 97.38 93 SER A O 1
ATOM 670 N N . THR A 1 94 ? -51.291 -14.025 64.604 1.00 96.75 94 THR A N 1
ATOM 671 C CA . THR A 1 94 ? -50.692 -14.571 65.824 1.00 96.75 94 THR A CA 1
ATOM 672 C C . THR A 1 94 ? -51.697 -14.406 66.968 1.00 96.75 94 THR A C 1
ATOM 674 O O . THR A 1 94 ? -52.809 -13.914 66.775 1.00 96.75 94 THR A O 1
ATOM 677 N N . ALA A 1 95 ? -51.305 -14.750 68.197 1.00 93.88 95 ALA A N 1
ATOM 678 C CA . ALA A 1 95 ? -52.114 -14.452 69.380 1.00 93.88 95 ALA A CA 1
ATOM 679 C C . ALA A 1 95 ? -52.338 -12.940 69.618 1.00 93.88 95 ALA A C 1
ATOM 681 O O . ALA A 1 95 ? -53.289 -12.575 70.305 1.00 93.88 95 ALA A O 1
ATOM 682 N N . ASN A 1 96 ? -51.473 -12.066 69.080 1.00 93.50 96 ASN A N 1
ATOM 683 C CA . ASN A 1 96 ? -51.456 -10.634 69.407 1.00 93.50 96 ASN A CA 1
ATOM 684 C C . ASN A 1 96 ? -51.685 -9.706 68.206 1.00 93.50 96 ASN A C 1
ATOM 686 O O . ASN A 1 96 ? -51.955 -8.519 68.406 1.00 93.50 96 ASN A O 1
ATOM 690 N N . ARG A 1 97 ? -51.533 -10.191 66.967 1.00 96.00 97 ARG A N 1
ATOM 691 C CA . ARG A 1 97 ? -51.629 -9.368 65.753 1.00 96.00 97 ARG A CA 1
ATOM 692 C C . ARG A 1 97 ? -52.321 -10.102 64.616 1.00 96.00 97 ARG A C 1
ATOM 694 O O . ARG A 1 97 ? -52.326 -11.325 64.533 1.00 96.00 97 ARG A O 1
ATOM 701 N N . LEU A 1 98 ? -52.858 -9.305 63.702 1.00 96.31 98 LEU A N 1
ATOM 702 C CA . LEU A 1 98 ? -53.495 -9.740 62.471 1.00 96.31 98 LEU A CA 1
ATOM 703 C C . LEU A 1 98 ? -53.040 -8.810 61.349 1.00 96.31 98 LEU A C 1
ATOM 705 O O . LEU A 1 98 ? -53.141 -7.590 61.484 1.00 96.31 98 LEU A O 1
ATOM 709 N N . VAL A 1 99 ? -52.557 -9.379 60.249 1.00 97.44 99 VAL A N 1
ATOM 710 C CA . VAL A 1 99 ? -52.215 -8.642 59.029 1.00 97.44 99 VAL A CA 1
ATOM 711 C C . VAL A 1 99 ? -52.941 -9.279 57.854 1.00 97.44 99 VAL A C 1
ATOM 713 O O . VAL A 1 99 ? -53.016 -10.502 57.749 1.00 97.44 99 VAL A O 1
ATOM 716 N N . ARG A 1 100 ? -53.498 -8.427 56.994 1.00 97.25 100 ARG A N 1
ATOM 717 C CA . ARG A 1 100 ? -54.333 -8.791 55.848 1.00 97.25 100 ARG A CA 1
ATOM 718 C C . ARG A 1 100 ? -53.774 -8.166 54.582 1.00 97.25 100 ARG A C 1
ATOM 720 O O . ARG A 1 100 ? -53.299 -7.034 54.630 1.00 97.25 100 ARG A O 1
ATOM 727 N N . ASP A 1 101 ? -53.903 -8.874 53.472 1.00 96.12 101 ASP A N 1
ATOM 728 C CA . ASP A 1 101 ? -53.670 -8.359 52.125 1.00 96.12 101 ASP A CA 1
ATOM 729 C C . ASP A 1 101 ? -54.736 -8.899 51.151 1.00 96.12 101 ASP A C 1
ATOM 731 O O . ASP A 1 101 ? -55.482 -9.823 51.484 1.00 96.12 101 ASP A O 1
ATOM 735 N N . VAL A 1 102 ? -54.840 -8.308 49.959 1.00 95.12 102 VAL A N 1
ATOM 736 C CA . VAL A 1 102 ? -55.824 -8.683 48.934 1.00 95.12 102 VAL A CA 1
ATOM 737 C C . VAL A 1 102 ? -55.132 -9.349 47.746 1.00 95.12 102 VAL A C 1
ATOM 739 O O . VAL A 1 102 ? -54.539 -8.694 46.892 1.00 95.12 102 VAL A O 1
ATOM 742 N N . ALA A 1 103 ? -55.284 -10.666 47.655 1.00 92.38 103 ALA A N 1
ATOM 743 C CA . ALA A 1 103 ? -54.841 -11.468 46.530 1.00 92.38 103 ALA A CA 1
ATOM 744 C C . ALA A 1 103 ? -55.827 -11.378 45.351 1.00 92.38 103 ALA A C 1
ATOM 746 O O . ALA A 1 103 ? -57.027 -11.652 45.469 1.00 92.38 103 ALA A O 1
ATOM 747 N N . ILE A 1 104 ? -55.296 -11.046 44.173 1.00 91.62 104 ILE A N 1
ATOM 748 C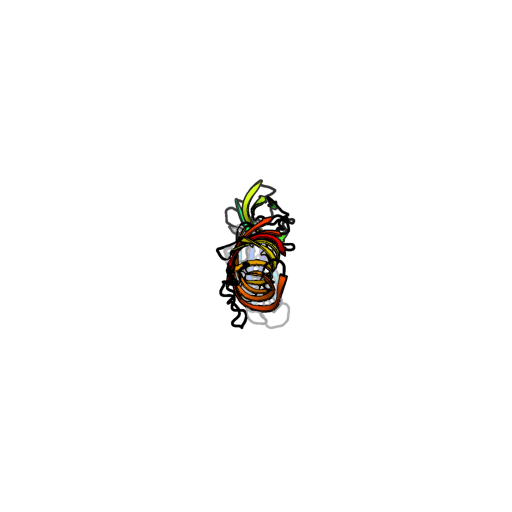 CA . ILE A 1 104 ? -56.032 -11.055 42.903 1.00 91.62 104 ILE A CA 1
ATOM 749 C C . ILE A 1 104 ? -55.777 -12.392 42.201 1.00 91.62 104 ILE A C 1
ATOM 751 O O . ILE A 1 104 ? -54.628 -12.751 41.940 1.00 91.62 104 ILE A O 1
ATOM 755 N N . ARG A 1 105 ? -56.845 -13.122 41.863 1.00 89.31 105 ARG A N 1
ATOM 756 C CA . ARG A 1 105 ? -56.766 -14.412 41.155 1.00 89.31 105 ARG A CA 1
ATOM 757 C C . ARG A 1 105 ? -56.118 -14.244 39.779 1.00 89.31 105 ARG A C 1
ATOM 759 O O . ARG A 1 105 ? -56.476 -13.343 39.025 1.00 89.31 105 ARG A O 1
ATOM 766 N N . GLY A 1 106 ? -55.152 -15.102 39.462 1.00 89.38 106 GLY A N 1
ATOM 767 C CA . GLY A 1 106 ? -54.271 -14.978 38.295 1.00 89.38 106 GLY A CA 1
ATOM 768 C C . GLY A 1 106 ? -53.085 -14.020 38.482 1.00 89.38 106 GLY A C 1
ATOM 769 O O . GLY A 1 106 ? -52.256 -13.907 37.582 1.00 89.38 106 GLY A O 1
ATOM 770 N N . GLY A 1 107 ? -52.976 -13.338 39.628 1.00 89.62 107 GLY A N 1
ATOM 771 C CA . GLY A 1 107 ? -51.836 -12.486 39.965 1.00 89.62 107 GLY A CA 1
ATOM 772 C C . GLY A 1 107 ? -50.562 -13.283 40.269 1.00 89.62 107 GLY A C 1
ATOM 773 O O . GLY A 1 107 ? -50.621 -14.448 40.657 1.00 89.62 107 GLY A O 1
ATOM 774 N N . GLN A 1 108 ? -49.402 -12.632 40.131 1.00 87.38 108 GLN A N 1
ATOM 775 C CA . GLN A 1 108 ? -48.067 -13.229 40.326 1.00 87.38 108 GLN A CA 1
ATOM 776 C C . GLN A 1 108 ? -47.682 -13.468 41.803 1.00 87.38 108 GLN A C 1
ATOM 778 O O . GLN A 1 108 ? -46.645 -14.069 42.071 1.00 87.38 108 GLN A O 1
ATOM 783 N N . GLY A 1 109 ? -48.509 -13.027 42.755 1.00 88.94 109 GLY A N 1
ATOM 784 C CA . GLY A 1 109 ? -48.204 -13.085 44.186 1.00 88.94 109 GLY A CA 1
ATOM 785 C C . GLY A 1 109 ? -47.214 -12.010 44.648 1.00 88.94 109 GLY A C 1
ATOM 786 O O . GLY A 1 109 ? -46.809 -11.138 43.879 1.00 88.94 109 GLY A O 1
ATOM 787 N N . LEU A 1 110 ? -46.827 -12.085 45.922 1.00 88.62 110 LEU A N 1
ATOM 788 C CA . LEU A 1 110 ? -45.808 -11.228 46.550 1.00 88.62 110 LEU A CA 1
ATOM 789 C C . LEU A 1 110 ? -44.498 -11.979 46.865 1.00 88.62 110 LEU A C 1
ATOM 791 O O . LEU A 1 110 ? -43.557 -11.390 47.402 1.00 88.62 110 LEU A O 1
ATOM 795 N N . GLY A 1 111 ? -44.428 -13.271 46.528 1.00 82.31 111 GLY A N 1
ATOM 796 C CA . GLY A 1 111 ? -43.277 -14.136 46.788 1.00 82.31 111 GLY A CA 1
ATOM 797 C C . GLY A 1 111 ? -43.135 -14.540 48.259 1.00 82.31 111 GLY A C 1
ATOM 798 O O . GLY A 1 111 ? -43.904 -14.118 49.121 1.00 82.31 111 GLY A O 1
ATOM 799 N N . GLY A 1 112 ? -42.133 -15.367 48.554 1.00 83.38 112 GLY A N 1
ATOM 800 C CA . GLY A 1 112 ? -41.984 -16.018 49.858 1.00 83.38 112 GLY A CA 1
ATOM 801 C C . GLY A 1 112 ? -40.540 -16.092 50.380 1.00 83.38 112 GLY A C 1
ATOM 802 O O . GLY A 1 112 ? -39.711 -15.237 50.032 1.00 83.38 112 GLY A O 1
ATOM 803 N N . PRO A 1 113 ? -40.242 -17.104 51.222 1.00 85.19 113 PRO A N 1
ATOM 804 C CA . PRO A 1 113 ? -38.910 -17.396 51.754 1.00 85.19 113 PRO A CA 1
ATOM 805 C C . PRO A 1 113 ? -37.828 -17.471 50.671 1.00 85.19 113 PRO A C 1
ATOM 807 O O . PRO A 1 113 ? -38.103 -17.805 49.519 1.00 85.19 113 PRO A O 1
ATOM 810 N N . GLY A 1 114 ? -36.583 -17.169 51.041 1.00 82.56 114 GLY A N 1
ATOM 811 C CA . GLY A 1 114 ? -35.452 -17.107 50.102 1.00 82.56 114 GLY A CA 1
ATOM 812 C C . GLY A 1 114 ? -35.343 -15.795 49.309 1.00 82.56 114 GLY A C 1
ATOM 813 O O . GLY A 1 114 ? -34.416 -15.634 48.516 1.00 82.56 114 GLY A O 1
ATOM 814 N N . THR A 1 115 ? -36.241 -14.833 49.542 1.00 79.38 115 THR A N 1
ATOM 815 C CA . THR A 1 115 ? -36.039 -13.437 49.124 1.00 79.38 115 THR A CA 1
ATOM 816 C C . THR A 1 115 ? -35.219 -12.712 50.201 1.00 79.38 115 THR A C 1
ATOM 818 O O . THR A 1 115 ? -35.691 -12.662 51.337 1.00 79.38 115 THR A O 1
ATOM 821 N N . PRO A 1 116 ? -34.038 -12.136 49.893 1.00 80.94 116 PRO A N 1
ATOM 822 C CA . PRO A 1 116 ? -33.249 -11.396 50.879 1.00 80.94 116 PRO A CA 1
ATOM 823 C C . PRO A 1 116 ? -33.973 -10.120 51.330 1.00 80.94 116 PRO A C 1
ATOM 825 O O . PRO A 1 116 ? -34.732 -9.520 50.564 1.00 80.94 116 PRO A O 1
ATOM 828 N N . ASP A 1 117 ? -33.701 -9.691 52.562 1.00 81.75 117 ASP A N 1
ATOM 829 C CA . ASP A 1 117 ? -34.346 -8.540 53.204 1.00 81.75 117 ASP A CA 1
ATOM 830 C C . ASP A 1 117 ? -33.975 -7.216 52.541 1.00 81.75 117 ASP A C 1
ATOM 832 O O . ASP A 1 117 ? -34.826 -6.346 52.359 1.00 81.75 117 ASP A O 1
ATOM 836 N N . LEU A 1 118 ? -32.714 -7.095 52.121 1.00 83.75 118 LEU A N 1
ATOM 837 C CA . LEU A 1 118 ? -32.267 -6.064 51.193 1.00 83.75 118 LEU A CA 1
ATOM 838 C C . LEU A 1 118 ? -31.455 -6.722 50.077 1.00 83.75 118 LEU A C 1
ATOM 840 O O . LEU A 1 118 ? -30.647 -7.624 50.314 1.00 83.75 118 LEU A O 1
ATOM 844 N N . LYS A 1 119 ? -31.652 -6.235 48.855 1.00 88.38 119 LYS A N 1
ATOM 845 C CA . LYS A 1 119 ? -30.804 -6.524 47.698 1.00 88.38 119 LYS A CA 1
ATOM 846 C C . LYS A 1 119 ? -30.377 -5.200 47.087 1.00 88.38 119 LYS A C 1
ATOM 848 O O . LYS A 1 119 ? -31.212 -4.309 46.951 1.00 88.38 119 LYS A O 1
ATOM 853 N N . ASP A 1 120 ? -29.118 -5.104 46.696 1.00 90.00 120 ASP A N 1
ATOM 854 C CA . ASP A 1 120 ? -28.599 -3.957 45.956 1.00 90.00 120 ASP A CA 1
ATOM 855 C C . ASP A 1 120 ? -27.605 -4.428 44.886 1.00 90.00 120 ASP A C 1
ATOM 857 O O . ASP A 1 120 ? -27.089 -5.553 44.948 1.00 90.00 120 ASP A O 1
ATOM 861 N N . GLN A 1 121 ? -27.393 -3.607 43.863 1.00 90.44 121 GLN A N 1
ATOM 862 C CA . GLN A 1 121 ? -26.525 -3.915 42.730 1.00 90.44 121 GLN A CA 1
ATOM 863 C C . GLN A 1 121 ? -25.722 -2.682 42.334 1.00 90.44 121 GLN A C 1
ATOM 865 O O . GLN A 1 121 ? -26.290 -1.647 41.995 1.00 90.44 121 GLN A O 1
ATOM 870 N N . VAL A 1 122 ? -24.397 -2.817 42.323 1.00 90.50 122 VAL A N 1
ATOM 871 C CA . VAL A 1 122 ? -23.490 -1.759 41.868 1.00 90.50 122 VAL A CA 1
ATOM 872 C C . VAL A 1 122 ? -22.767 -2.230 40.615 1.00 90.50 122 VAL A C 1
ATOM 874 O O . VAL A 1 122 ? -22.055 -3.235 40.646 1.00 90.50 122 VAL A O 1
ATOM 877 N N . ALA A 1 123 ? -22.945 -1.493 39.520 1.00 86.44 123 ALA A N 1
ATOM 878 C CA . ALA A 1 123 ? -22.168 -1.676 38.302 1.00 86.44 123 ALA A CA 1
ATOM 879 C C . ALA A 1 123 ? -20.731 -1.168 38.511 1.00 86.44 123 ALA A C 1
ATOM 881 O O . ALA A 1 123 ? -20.514 -0.032 38.938 1.00 86.44 123 ALA A O 1
ATOM 882 N N . LEU A 1 124 ? -19.750 -2.011 38.201 1.00 84.56 124 LEU A N 1
ATOM 883 C CA . LEU A 1 124 ? -18.327 -1.704 38.244 1.00 84.56 124 LEU A CA 1
ATOM 884 C C . LEU A 1 124 ? -17.797 -1.583 36.812 1.00 84.56 124 LEU A C 1
ATOM 886 O O . LEU A 1 124 ? -17.624 -2.585 36.121 1.00 84.56 124 LEU A O 1
ATOM 890 N N . SER A 1 125 ? -17.503 -0.359 36.370 1.00 79.25 125 SER A N 1
ATOM 891 C CA . SER A 1 125 ? -16.857 -0.125 35.074 1.00 79.25 125 SER A CA 1
ATOM 892 C C . SER A 1 125 ? -15.357 -0.425 35.151 1.00 79.25 125 SER A C 1
ATOM 894 O O . SER A 1 125 ? -14.587 0.335 35.744 1.00 79.25 125 SER A O 1
ATOM 896 N N . ILE A 1 126 ? -14.924 -1.505 34.508 1.00 80.38 126 ILE A N 1
ATOM 897 C CA . ILE A 1 126 ? -13.520 -1.910 34.408 1.00 80.38 126 ILE A CA 1
ATOM 898 C C . ILE A 1 126 ? -12.947 -1.343 33.106 1.00 80.38 126 ILE A C 1
ATOM 900 O O . ILE A 1 126 ? -13.374 -1.708 32.010 1.00 80.38 126 ILE A O 1
ATOM 904 N N . ARG A 1 127 ? -11.971 -0.438 33.225 1.00 79.38 127 ARG A N 1
ATOM 905 C CA . ARG A 1 127 ? -11.312 0.229 32.088 1.00 79.38 127 ARG A CA 1
ATOM 906 C C . ARG A 1 127 ? -9.942 -0.402 31.785 1.00 79.38 127 ARG A C 1
ATOM 908 O O . ARG A 1 127 ? -9.317 -0.911 32.717 1.00 79.38 127 ARG A O 1
ATOM 915 N N . PRO A 1 128 ? -9.463 -0.354 30.525 1.00 80.62 128 PRO A N 1
ATOM 916 C CA . PRO A 1 128 ? -8.091 -0.724 30.174 1.00 80.62 128 PRO A CA 1
ATOM 917 C C . PRO A 1 128 ? -7.048 0.057 30.984 1.00 80.62 128 PRO A C 1
ATOM 919 O O . PRO A 1 128 ? -7.303 1.181 31.423 1.00 80.62 128 PRO A O 1
ATOM 922 N N . GLY A 1 129 ? -5.870 -0.538 31.172 1.00 84.81 129 GLY A N 1
ATOM 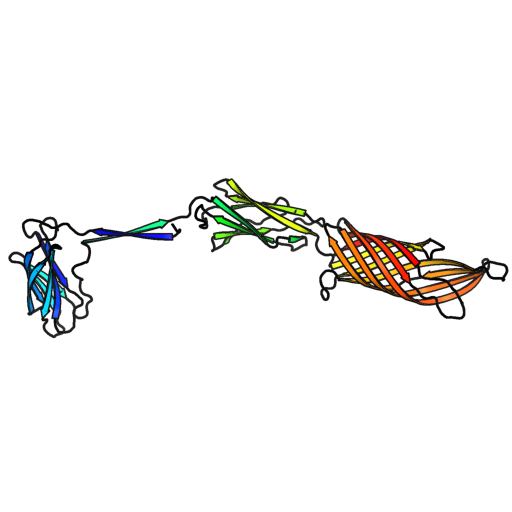923 C CA . GLY A 1 129 ? -4.730 0.135 31.794 1.00 84.81 129 GLY A CA 1
ATOM 924 C C . GLY A 1 129 ? -4.022 1.130 30.865 1.00 84.81 129 GLY A C 1
ATOM 925 O O . GLY A 1 129 ? -4.415 1.349 29.721 1.00 84.81 129 GLY A O 1
ATOM 926 N N . ASN A 1 130 ? -2.920 1.704 31.356 1.00 90.94 130 ASN A N 1
ATOM 927 C CA . ASN A 1 130 ? -2.036 2.549 30.547 1.00 90.94 130 ASN A CA 1
ATOM 928 C C . ASN A 1 130 ? -1.469 1.770 29.346 1.00 90.94 130 ASN A C 1
ATOM 930 O O . ASN A 1 130 ? -1.171 0.578 29.464 1.00 90.94 130 ASN A O 1
ATOM 934 N N . VAL A 1 131 ? -1.224 2.468 28.232 1.00 93.88 131 VAL A N 1
ATOM 935 C CA . VAL A 1 131 ? -0.587 1.886 27.040 1.00 93.88 131 VAL A CA 1
ATOM 936 C C . VAL A 1 131 ? 0.796 1.327 27.380 1.00 93.88 131 VAL A C 1
ATOM 938 O O . VAL A 1 131 ? 1.681 2.053 27.839 1.00 93.88 131 VAL A O 1
ATOM 941 N N . GLU A 1 132 ? 1.002 0.043 27.098 1.00 93.69 132 GLU A N 1
ATOM 942 C CA . GLU A 1 132 ? 2.291 -0.636 27.228 1.00 93.69 132 GLU A CA 1
ATOM 943 C C . GLU A 1 132 ? 2.831 -1.102 25.867 1.00 93.69 132 GLU A C 1
ATOM 945 O O . GLU A 1 132 ? 4.038 -0.996 25.638 1.00 93.69 132 GLU A O 1
ATOM 950 N N . ASN A 1 133 ? 1.965 -1.499 24.927 1.00 94.50 133 ASN A N 1
ATOM 951 C CA . ASN A 1 133 ? 2.349 -1.858 23.559 1.00 94.50 133 ASN A CA 1
ATOM 952 C C . ASN A 1 133 ? 1.691 -0.940 22.512 1.00 94.50 133 ASN A C 1
ATOM 954 O O . ASN A 1 133 ? 0.557 -0.496 22.690 1.00 94.50 133 ASN A O 1
ATOM 958 N N . ILE A 1 134 ? 2.406 -0.682 21.414 1.00 97.50 134 ILE A N 1
ATOM 959 C CA . ILE A 1 134 ? 1.926 0.072 20.248 1.00 97.50 134 ILE A CA 1
ATOM 960 C C . ILE A 1 134 ? 2.190 -0.801 19.019 1.00 97.50 134 ILE A C 1
ATOM 962 O O . ILE A 1 134 ? 3.331 -0.946 18.583 1.00 97.50 134 ILE A O 1
ATOM 966 N N . GLU A 1 135 ? 1.137 -1.397 18.472 1.00 97.12 135 GLU A N 1
ATOM 967 C CA . GLU A 1 135 ? 1.181 -2.124 17.203 1.00 97.12 135 GLU A CA 1
ATOM 968 C C . GLU A 1 135 ? 1.038 -1.109 16.066 1.00 97.12 135 GLU A C 1
ATOM 970 O O . GLU A 1 135 ? -0.008 -0.484 15.930 1.00 97.12 135 GLU A O 1
ATOM 975 N N . LEU A 1 136 ? 2.097 -0.916 15.274 1.00 98.00 136 LEU A N 1
ATOM 976 C CA . LEU A 1 136 ? 2.141 0.034 14.160 1.00 98.00 136 LEU A CA 1
ATOM 977 C C . LEU A 1 136 ? 2.394 -0.712 12.847 1.00 98.00 136 LEU A C 1
ATOM 979 O O . LEU A 1 136 ? 3.424 -1.366 12.677 1.00 98.00 136 LEU A O 1
ATOM 983 N N . THR A 1 137 ? 1.462 -0.586 11.909 1.00 97.81 137 THR A N 1
ATOM 984 C CA . THR A 1 137 ? 1.471 -1.283 10.615 1.00 97.81 137 THR A CA 1
ATOM 985 C C . THR A 1 137 ? 1.246 -0.302 9.468 1.00 97.81 137 THR A C 1
ATOM 987 O O . THR A 1 137 ? 0.679 0.772 9.665 1.00 97.81 137 THR A O 1
ATOM 990 N N . VAL A 1 138 ? 1.730 -0.647 8.271 1.00 98.12 138 VAL A N 1
ATOM 991 C CA . VAL A 1 138 ? 1.549 0.157 7.056 1.00 98.12 138 VAL A CA 1
ATOM 992 C C . VAL A 1 138 ? 1.267 -0.749 5.862 1.00 98.12 138 VAL A C 1
ATOM 994 O O . VAL A 1 138 ? 2.014 -1.696 5.606 1.00 98.12 138 VAL A O 1
ATOM 997 N N . GLU A 1 139 ? 0.192 -0.462 5.128 1.00 96.88 139 GLU A N 1
ATOM 998 C CA . GLU A 1 139 ? -0.237 -1.251 3.972 1.00 96.88 139 GLU A CA 1
ATOM 999 C C . GLU A 1 139 ? -0.501 -0.367 2.738 1.00 96.88 139 GLU A C 1
ATOM 1001 O O . GLU A 1 139 ? -1.286 0.577 2.819 1.00 96.88 139 GLU A O 1
ATOM 1006 N N . PRO A 1 140 ? 0.110 -0.659 1.571 1.00 95.00 140 PRO A N 1
ATOM 1007 C CA . PRO A 1 140 ? 1.130 -1.683 1.340 1.00 95.00 140 PRO A CA 1
ATOM 1008 C C . PRO A 1 140 ? 2.496 -1.282 1.926 1.00 95.00 140 PRO A C 1
ATOM 1010 O O . PRO A 1 140 ? 2.870 -0.117 1.891 1.00 95.00 140 PRO A O 1
ATOM 1013 N N . ALA A 1 141 ? 3.302 -2.260 2.353 1.00 91.25 141 ALA A N 1
ATOM 1014 C CA . ALA A 1 141 ? 4.676 -2.022 2.826 1.00 91.25 141 ALA A CA 1
ATOM 1015 C C . ALA A 1 141 ? 5.659 -1.549 1.725 1.00 91.25 141 ALA A C 1
ATOM 1017 O O . ALA A 1 141 ? 6.761 -1.088 2.026 1.00 91.25 141 ALA A O 1
ATOM 1018 N N . ILE A 1 142 ? 5.264 -1.662 0.449 1.00 91.12 142 ILE A N 1
ATOM 1019 C CA . ILE A 1 142 ? 5.983 -1.124 -0.712 1.00 91.12 142 ILE A CA 1
ATOM 1020 C C . ILE A 1 142 ? 4.997 -0.294 -1.538 1.00 91.12 142 ILE A C 1
ATOM 1022 O O . ILE A 1 142 ? 4.043 -0.838 -2.099 1.00 91.12 142 ILE A O 1
ATOM 1026 N N . LEU A 1 143 ? 5.250 1.009 -1.648 1.00 91.81 143 LEU A N 1
ATOM 1027 C CA . LEU A 1 143 ? 4.409 1.965 -2.362 1.00 91.81 143 LEU A CA 1
ATOM 1028 C C . LEU A 1 143 ? 5.119 2.481 -3.621 1.00 91.81 143 LEU A C 1
ATOM 1030 O O . LEU A 1 143 ? 6.262 2.927 -3.568 1.00 91.81 143 LEU A O 1
ATOM 1034 N N . TYR A 1 144 ? 4.439 2.450 -4.769 1.00 86.00 144 TYR A N 1
ATOM 1035 C CA . TYR A 1 144 ? 4.974 2.987 -6.025 1.00 86.00 144 TYR A CA 1
ATOM 1036 C C . TYR A 1 144 ? 4.611 4.469 -6.169 1.00 86.00 144 TYR A C 1
ATOM 1038 O O . TYR A 1 144 ? 3.486 4.784 -6.539 1.00 86.00 144 TYR A O 1
ATOM 1046 N N . ALA A 1 145 ? 5.565 5.366 -5.913 1.00 80.38 145 ALA A N 1
ATOM 1047 C CA . ALA A 1 145 ? 5.406 6.816 -5.996 1.00 80.38 145 ALA A CA 1
ATOM 1048 C C . ALA A 1 145 ? 4.884 7.259 -7.372 1.00 80.38 145 ALA A C 1
ATOM 1050 O O . ALA A 1 145 ? 5.568 7.110 -8.389 1.00 80.38 145 ALA A O 1
ATOM 1051 N N . GLY A 1 146 ? 3.676 7.817 -7.389 1.00 74.00 146 GLY A N 1
ATOM 1052 C CA . GLY A 1 146 ? 2.959 8.348 -8.547 1.00 74.00 146 GLY A CA 1
ATOM 1053 C C . GLY A 1 146 ? 1.830 9.266 -8.067 1.00 74.00 146 GLY A C 1
ATOM 1054 O O . GLY A 1 146 ? 1.565 9.331 -6.871 1.00 74.00 146 GLY A O 1
ATOM 1055 N N . GLN A 1 147 ? 1.143 9.966 -8.976 1.00 65.31 147 GLN A N 1
ATOM 1056 C CA . GLN A 1 147 ? 0.233 11.085 -8.638 1.00 65.31 147 GLN A CA 1
ATOM 1057 C C . GLN A 1 147 ? -0.990 10.741 -7.753 1.00 65.31 147 GLN A C 1
ATOM 1059 O O . GLN A 1 147 ? -1.753 11.638 -7.407 1.00 65.31 147 GLN A O 1
ATOM 1064 N N . ARG A 1 148 ? -1.218 9.461 -7.434 1.00 78.75 148 ARG A N 1
ATOM 1065 C CA . ARG A 1 148 ? -2.287 8.953 -6.548 1.00 78.75 148 ARG A CA 1
ATOM 1066 C C . ARG A 1 148 ? -1.819 7.736 -5.738 1.00 78.75 148 ARG A C 1
ATOM 1068 O O . ARG A 1 148 ? -2.571 6.789 -5.538 1.00 78.75 148 ARG A O 1
ATOM 1075 N N . ALA A 1 149 ? -0.533 7.691 -5.404 1.00 86.50 149 ALA A N 1
ATOM 1076 C CA . ALA A 1 149 ? 0.036 6.605 -4.622 1.00 86.50 149 ALA A CA 1
ATOM 1077 C C . ALA A 1 149 ? -0.238 6.860 -3.142 1.00 86.50 149 ALA A C 1
ATOM 1079 O O . ALA A 1 149 ? 0.257 7.846 -2.613 1.00 86.50 149 ALA A O 1
ATOM 1080 N N . THR A 1 150 ? -0.999 5.987 -2.491 1.00 94.25 150 THR A N 1
ATOM 1081 C CA . THR A 1 150 ? -1.367 6.135 -1.079 1.00 94.25 150 THR A CA 1
ATOM 1082 C C . THR A 1 150 ? -1.130 4.824 -0.329 1.00 94.25 150 THR A C 1
ATOM 1084 O O . THR A 1 150 ? -1.154 3.741 -0.922 1.00 94.25 150 THR A O 1
ATOM 1087 N N . ALA A 1 151 ? -0.838 4.919 0.966 1.00 96.69 151 ALA A N 1
ATOM 1088 C CA . ALA A 1 151 ? -0.752 3.780 1.879 1.00 96.69 151 ALA A CA 1
ATOM 1089 C C . ALA A 1 151 ? -1.511 4.100 3.168 1.00 96.69 151 ALA A C 1
ATOM 1091 O O . ALA A 1 151 ? -1.606 5.260 3.552 1.00 96.69 151 ALA A O 1
ATOM 1092 N N . PHE A 1 152 ? -2.026 3.087 3.854 1.00 97.88 152 PHE A N 1
ATOM 1093 C CA . PHE A 1 152 ? -2.745 3.255 5.113 1.00 97.88 152 PHE A CA 1
ATOM 1094 C C . PHE A 1 152 ? -1.854 2.855 6.281 1.00 97.88 152 PHE A C 1
ATOM 1096 O O . PHE A 1 152 ? -1.272 1.770 6.292 1.00 97.88 152 PHE A O 1
ATOM 1103 N N . VAL A 1 153 ? -1.747 3.742 7.266 1.00 98.25 153 VAL A N 1
ATOM 1104 C CA . VAL A 1 153 ? -1.033 3.515 8.522 1.00 98.25 153 VAL A CA 1
ATOM 1105 C C . VAL A 1 153 ? -2.061 3.164 9.582 1.00 98.25 153 VAL A C 1
ATOM 1107 O O . VAL A 1 153 ? -2.943 3.972 9.854 1.00 98.25 153 VAL A O 1
ATOM 1110 N N . SER A 1 154 ? -1.942 1.978 10.178 1.00 98.00 154 SER A N 1
ATOM 1111 C CA . SER A 1 154 ? -2.854 1.505 11.226 1.00 98.00 154 SER A CA 1
ATOM 1112 C C . SER A 1 154 ? -2.111 1.318 12.547 1.00 98.00 154 SER A C 1
ATOM 1114 O O . SER A 1 154 ? -1.068 0.654 12.595 1.00 98.00 154 SER A O 1
ATOM 1116 N N . VAL A 1 155 ? -2.654 1.902 13.617 1.00 98.12 155 VAL A N 1
ATOM 1117 C CA . VAL A 1 155 ? -2.096 1.878 14.975 1.00 98.12 155 VAL A CA 1
ATOM 1118 C C . VAL A 1 155 ? -3.089 1.244 15.942 1.00 98.12 155 VAL A C 1
ATOM 1120 O O . VAL A 1 155 ? -4.228 1.692 16.037 1.00 98.12 155 VAL A O 1
ATOM 1123 N N . VAL A 1 156 ? -2.650 0.253 16.717 1.00 97.31 156 VAL A N 1
ATOM 1124 C CA . VAL A 1 156 ? -3.427 -0.323 17.823 1.00 97.31 156 VAL A CA 1
ATOM 1125 C C . VAL A 1 156 ? -2.651 -0.147 19.125 1.00 97.31 156 VAL A C 1
ATOM 1127 O O . VAL A 1 156 ? -1.513 -0.598 19.263 1.00 97.31 156 VAL A O 1
ATOM 1130 N N . LEU A 1 157 ? -3.269 0.526 20.093 1.00 96.50 157 LEU A N 1
ATOM 1131 C CA . LEU A 1 157 ? -2.712 0.728 21.430 1.00 96.50 157 LEU A CA 1
ATOM 1132 C C . LEU A 1 157 ? -3.190 -0.396 22.348 1.00 96.50 157 LEU A C 1
ATOM 1134 O O . LEU A 1 157 ? -4.394 -0.643 22.414 1.00 96.50 157 LEU A O 1
ATOM 1138 N N . ARG A 1 158 ? -2.286 -1.051 23.085 1.00 94.44 158 ARG A N 1
ATOM 1139 C CA . ARG A 1 158 ? -2.653 -2.089 24.064 1.00 94.44 158 ARG A CA 1
ATOM 1140 C C . ARG A 1 158 ? -2.072 -1.843 25.446 1.00 94.44 158 ARG A C 1
ATOM 1142 O O . ARG A 1 158 ? -0.943 -1.366 25.584 1.00 94.44 158 ARG A O 1
ATOM 1149 N N . ASP A 1 159 ? -2.827 -2.231 26.467 1.00 92.69 159 ASP A N 1
ATOM 1150 C CA . ASP A 1 159 ? -2.353 -2.295 27.848 1.00 92.69 159 ASP A CA 1
ATOM 1151 C C . ASP A 1 159 ? -1.529 -3.569 28.129 1.00 92.69 159 ASP A C 1
ATOM 1153 O O . ASP A 1 159 ? -1.332 -4.422 27.257 1.00 92.69 159 ASP A O 1
ATOM 1157 N N . ARG A 1 160 ? -1.067 -3.723 29.377 1.00 91.12 160 ARG A N 1
ATOM 1158 C CA . ARG A 1 160 ? -0.328 -4.906 29.862 1.00 91.12 160 ARG A CA 1
ATOM 1159 C C . ARG A 1 160 ? -1.032 -6.243 29.615 1.00 91.12 160 ARG A C 1
ATOM 1161 O O . ARG A 1 160 ? -0.375 -7.276 29.504 1.00 91.12 160 ARG A O 1
ATOM 1168 N N . SER A 1 161 ? -2.361 -6.236 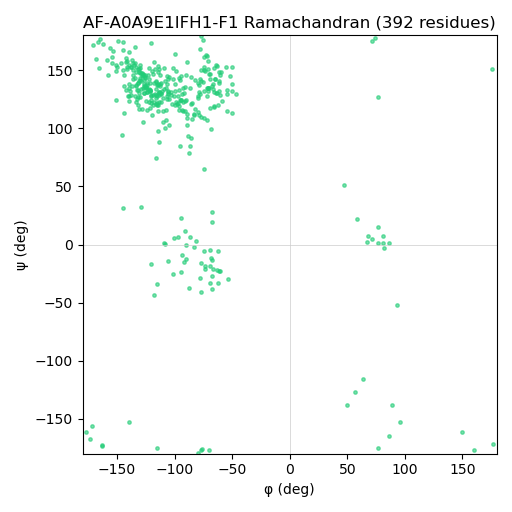29.595 1.00 87.69 161 SER A N 1
ATOM 1169 C CA . SER A 1 161 ? -3.198 -7.427 29.431 1.00 87.69 161 SER A CA 1
ATOM 1170 C C . SER A 1 161 ? -3.512 -7.719 27.959 1.00 87.69 161 SER A C 1
ATOM 1172 O O . SER A 1 161 ? -4.215 -8.687 27.676 1.00 87.69 161 SER A O 1
ATOM 1174 N N . GLY A 1 162 ? -3.022 -6.892 27.025 1.00 88.69 162 GLY A N 1
ATOM 1175 C CA . GLY A 1 162 ? -3.331 -6.972 25.597 1.00 88.69 162 GLY A CA 1
ATOM 1176 C C . GLY A 1 162 ? -4.672 -6.336 25.204 1.00 88.69 162 GLY A C 1
ATOM 1177 O O . GLY A 1 162 ? -5.083 -6.464 24.045 1.00 88.69 162 GLY A O 1
ATOM 1178 N N . LEU A 1 163 ? -5.358 -5.656 26.130 1.00 87.12 163 LEU A N 1
ATOM 1179 C CA . LEU A 1 163 ? -6.645 -5.007 25.864 1.00 87.12 163 LEU A CA 1
ATOM 1180 C C . LEU A 1 163 ? -6.438 -3.697 25.089 1.00 87.12 163 LEU A C 1
ATOM 1182 O O . LEU A 1 163 ? -5.487 -2.973 25.396 1.00 87.12 163 LEU A O 1
ATOM 1186 N N . PRO A 1 164 ? -7.306 -3.368 24.112 1.00 90.19 164 PRO A N 1
ATOM 1187 C CA . PRO A 1 164 ? -7.197 -2.131 23.348 1.00 90.19 164 PRO A CA 1
ATOM 1188 C C . PRO A 1 164 ? -7.447 -0.900 24.232 1.00 90.19 164 PRO A C 1
ATOM 1190 O O . PRO A 1 164 ? -8.371 -0.886 25.047 1.00 90.19 164 PRO A O 1
ATOM 1193 N N . VAL A 1 165 ? -6.638 0.146 24.055 1.00 92.12 165 VAL A N 1
ATOM 1194 C CA . VAL A 1 165 ? -6.732 1.406 24.808 1.00 92.12 165 VAL A CA 1
ATOM 1195 C C . VAL A 1 165 ? -7.264 2.508 23.895 1.00 92.12 165 VAL A C 1
ATOM 1197 O O . VAL A 1 165 ? -6.525 3.087 23.107 1.00 92.12 165 VAL A O 1
ATOM 1200 N N . VAL A 1 166 ? -8.559 2.804 24.018 1.00 90.94 166 VAL A N 1
ATOM 1201 C CA . VAL A 1 166 ? -9.281 3.738 23.129 1.00 90.94 166 VAL A CA 1
ATOM 1202 C C . VAL A 1 166 ? -9.350 5.181 23.638 1.00 90.94 166 VAL A C 1
ATOM 1204 O O . VAL A 1 166 ? -9.785 6.068 22.914 1.00 90.94 166 VAL A O 1
ATOM 1207 N N . SER A 1 167 ? -8.935 5.439 24.879 1.00 87.88 167 SER A N 1
ATOM 1208 C CA . SER A 1 167 ? -9.010 6.763 25.517 1.00 87.88 167 SER A CA 1
ATOM 1209 C C . SER A 1 167 ? -7.809 7.675 25.231 1.00 87.88 167 SER A C 1
ATOM 1211 O O . SER A 1 167 ? -7.685 8.723 25.859 1.00 87.88 167 SER A O 1
ATOM 1213 N N . GLU A 1 168 ? -6.896 7.265 24.349 1.00 91.88 168 GLU A N 1
ATOM 1214 C CA . GLU A 1 168 ? -5.545 7.820 24.240 1.00 91.88 168 GLU A CA 1
ATOM 1215 C C . GLU A 1 168 ? -5.238 8.330 22.834 1.00 91.88 168 GLU A C 1
ATOM 1217 O O . GLU A 1 168 ? -5.155 7.560 21.885 1.00 91.88 168 GLU A O 1
ATOM 1222 N N . ALA A 1 169 ? -5.017 9.637 22.695 1.00 93.56 169 ALA A N 1
ATOM 1223 C CA . ALA A 1 169 ? -4.758 10.238 21.393 1.00 93.56 169 ALA A CA 1
ATOM 1224 C C . ALA A 1 169 ? -3.367 9.870 20.839 1.00 93.56 169 ALA A C 1
ATOM 1226 O O . ALA A 1 169 ? -2.348 9.991 21.531 1.00 93.56 169 ALA A O 1
ATOM 1227 N N . VAL A 1 170 ? -3.332 9.502 19.557 1.00 96.94 170 VAL A N 1
ATOM 1228 C CA . VAL A 1 170 ? -2.109 9.229 18.793 1.00 96.94 170 VAL A CA 1
ATOM 1229 C C . VAL A 1 170 ? -1.690 10.468 17.997 1.00 96.94 170 VAL A C 1
ATOM 1231 O O . VAL A 1 170 ? -2.514 11.237 17.508 1.00 96.94 170 VAL A O 1
ATOM 1234 N N . GLU A 1 171 ? -0.385 10.674 17.899 1.00 97.44 171 GLU A N 1
ATOM 1235 C CA . GLU A 1 171 ? 0.301 11.583 16.985 1.00 97.44 171 GLU A CA 1
ATOM 1236 C C . GLU A 1 171 ? 1.097 10.729 15.991 1.00 97.44 171 GLU A C 1
ATOM 1238 O O . GLU A 1 171 ? 1.718 9.735 16.386 1.00 97.44 171 GLU A O 1
ATOM 1243 N N . LEU A 1 172 ? 1.045 11.086 14.708 1.00 98.00 172 LEU A N 1
ATOM 1244 C CA . LEU A 1 172 ? 1.716 10.375 13.625 1.00 98.00 172 LEU A CA 1
ATOM 1245 C C . LEU A 1 172 ? 2.674 11.316 12.891 1.00 98.00 172 LEU A C 1
ATOM 1247 O O . LEU A 1 172 ? 2.296 12.418 12.509 1.00 98.00 172 LEU A O 1
ATOM 1251 N N . GLU A 1 173 ? 3.901 10.855 12.661 1.00 97.75 173 GLU A N 1
ATOM 1252 C CA . GLU A 1 173 ? 4.943 11.596 11.947 1.00 97.75 173 GLU A CA 1
ATOM 1253 C C . GLU A 1 173 ? 5.596 10.698 10.884 1.00 97.75 173 GLU A C 1
ATOM 1255 O O . GLU A 1 173 ? 5.884 9.527 11.142 1.00 97.75 173 GLU A O 1
ATOM 1260 N N . ALA A 1 174 ? 5.873 11.245 9.698 1.00 97.50 174 ALA A N 1
ATOM 1261 C CA . ALA A 1 174 ? 6.656 10.591 8.648 1.00 97.50 174 ALA A CA 1
ATOM 1262 C C . ALA A 1 174 ? 7.972 11.344 8.414 1.00 97.50 174 ALA A C 1
ATOM 1264 O O . ALA A 1 174 ? 8.030 12.564 8.543 1.00 97.50 174 ALA A O 1
ATOM 1265 N N . SER A 1 175 ? 9.029 10.627 8.025 1.00 96.88 175 SER A N 1
ATOM 1266 C CA . SER A 1 175 ? 10.328 11.236 7.698 1.00 96.88 175 SER A CA 1
ATOM 1267 C C . SER A 1 175 ? 10.371 11.982 6.351 1.00 96.88 175 SER A C 1
ATOM 1269 O O . SER A 1 175 ? 11.308 12.737 6.115 1.00 96.88 175 SER A O 1
ATOM 1271 N N . GLU A 1 176 ? 9.416 11.712 5.456 1.00 93.50 176 GLU A N 1
ATOM 1272 C CA . GLU A 1 176 ? 9.222 12.307 4.117 1.00 93.50 176 GLU A CA 1
ATOM 1273 C C . GLU A 1 176 ? 7.745 12.099 3.734 1.00 93.50 176 GLU A C 1
ATOM 1275 O O . GLU A 1 176 ? 7.171 11.057 4.077 1.00 93.50 176 GLU A O 1
ATOM 1280 N N . GLY A 1 177 ? 7.128 13.029 3.002 1.00 92.94 177 GLY A N 1
ATOM 1281 C CA . GLY A 1 177 ? 5.705 12.956 2.649 1.00 92.94 177 GLY A CA 1
ATOM 1282 C C . GLY A 1 177 ? 4.769 13.536 3.710 1.00 92.94 177 GLY A C 1
ATOM 1283 O O . GLY A 1 177 ? 5.177 14.263 4.613 1.00 92.94 177 GLY A O 1
ATOM 1284 N N . THR A 1 178 ? 3.486 13.216 3.581 1.00 95.06 178 THR A N 1
ATOM 1285 C CA . THR A 1 178 ? 2.400 13.741 4.421 1.00 95.06 178 THR A CA 1
ATOM 1286 C C . THR A 1 178 ? 1.547 12.605 4.969 1.00 95.06 178 THR A C 1
ATOM 1288 O O . THR A 1 178 ? 1.259 11.649 4.247 1.00 95.06 178 THR A O 1
ATOM 1291 N N . LEU A 1 179 ? 1.137 12.733 6.230 1.00 97.19 179 LEU A N 1
ATOM 1292 C CA . LEU A 1 179 ? 0.147 11.884 6.890 1.00 97.19 179 LEU A CA 1
ATOM 1293 C C . LEU A 1 179 ? -1.070 12.740 7.233 1.00 97.19 179 LEU A C 1
ATOM 1295 O O . LEU A 1 179 ? -0.906 13.858 7.725 1.00 97.19 179 LEU A O 1
ATOM 1299 N N . ASP A 1 180 ? -2.260 12.200 6.999 1.00 97.44 180 ASP A N 1
ATOM 1300 C CA . ASP A 1 180 ? -3.503 12.795 7.487 1.00 97.44 180 ASP A CA 1
ATOM 1301 C C . ASP A 1 180 ? -3.645 12.619 9.014 1.00 97.44 180 ASP A C 1
ATOM 1303 O O . ASP A 1 180 ? -2.978 11.783 9.633 1.00 97.44 180 ASP A O 1
ATOM 1307 N N . GLU A 1 181 ? -4.525 13.407 9.642 1.00 96.44 181 GLU A N 1
ATOM 1308 C CA . GLU A 1 181 ? -4.824 13.279 11.078 1.00 96.44 181 GLU A CA 1
ATOM 1309 C C . GLU A 1 181 ? -5.393 11.868 11.366 1.00 96.44 181 GLU A C 1
ATOM 1311 O O . GLU A 1 181 ? -6.339 11.449 10.694 1.00 96.44 181 GLU A O 1
ATOM 1316 N N . PRO A 1 182 ? -4.858 11.118 12.351 1.00 97.06 182 PRO A N 1
ATOM 1317 C CA . PRO A 1 182 ? -5.293 9.750 12.624 1.00 97.06 182 PRO A CA 1
ATOM 1318 C C . PRO A 1 182 ? -6.745 9.678 13.116 1.00 97.06 182 PRO A C 1
ATOM 1320 O O . PRO A 1 182 ? -7.082 10.174 14.193 1.00 97.06 182 PRO A O 1
ATOM 1323 N N . ILE A 1 183 ? -7.593 8.981 12.358 1.00 96.81 183 ILE A N 1
ATOM 1324 C CA . ILE A 1 183 ? -9.013 8.782 12.662 1.00 96.81 183 ILE A CA 1
ATOM 1325 C C . ILE A 1 183 ? -9.188 7.480 13.446 1.00 96.81 183 ILE A C 1
ATOM 1327 O O . ILE A 1 183 ? -8.827 6.400 12.967 1.00 96.81 183 ILE A O 1
ATOM 1331 N N . GLN A 1 184 ? -9.779 7.578 14.638 1.00 95.88 184 GLN A N 1
ATOM 1332 C CA . GLN A 1 184 ? -10.148 6.413 15.440 1.00 95.88 184 GLN A CA 1
ATOM 1333 C C . GLN A 1 184 ? -11.316 5.647 14.803 1.00 95.88 184 GLN A C 1
ATOM 1335 O O . GLN A 1 184 ? -12.307 6.252 14.397 1.00 95.88 184 GLN A O 1
ATOM 1340 N N . GLN A 1 185 ? -11.196 4.324 14.744 1.00 95.00 185 GLN A N 1
ATOM 1341 C CA . GLN A 1 185 ? -12.208 3.399 14.235 1.00 95.00 185 GLN A CA 1
ATOM 1342 C C . GLN A 1 185 ? -13.007 2.756 15.382 1.00 95.00 185 GLN A C 1
ATOM 1344 O O . GLN A 1 185 ? -12.567 2.745 16.534 1.00 95.00 185 GLN A O 1
ATOM 1349 N N . ASP A 1 186 ? -14.156 2.154 15.057 1.00 89.62 186 ASP A N 1
ATOM 1350 C CA . ASP A 1 186 ? -15.043 1.483 16.025 1.00 89.62 186 ASP A CA 1
ATOM 1351 C C . ASP A 1 186 ? -14.377 0.301 16.766 1.00 89.62 186 ASP A C 1
ATOM 1353 O O . ASP A 1 186 ? -14.794 -0.059 17.866 1.00 89.62 186 ASP A O 1
ATOM 1357 N N . ASP A 1 187 ? -13.328 -0.300 16.190 1.00 87.38 187 ASP A N 1
ATOM 1358 C CA . ASP A 1 187 ? -12.539 -1.378 16.808 1.00 87.38 187 ASP A CA 1
ATOM 1359 C C . ASP A 1 187 ? -11.446 -0.876 17.775 1.00 87.38 187 ASP A C 1
ATOM 1361 O O . ASP A 1 187 ? -10.754 -1.674 18.415 1.00 87.38 187 ASP A O 1
ATOM 1365 N N . GLY A 1 188 ? -11.301 0.446 17.905 1.00 88.50 188 GLY A N 1
ATOM 1366 C CA . GLY A 1 188 ? -10.310 1.098 18.752 1.00 88.50 188 GLY A CA 1
ATOM 1367 C C . GLY A 1 188 ? -8.942 1.318 18.103 1.00 88.50 188 GLY A C 1
ATOM 1368 O O . GLY A 1 188 ? -8.053 1.857 18.768 1.00 88.50 188 GLY A O 1
ATOM 1369 N N . SER A 1 189 ? -8.755 0.930 16.839 1.00 95.38 189 SER A N 1
ATOM 1370 C CA . SER A 1 189 ? -7.570 1.290 16.055 1.00 95.38 189 SER A CA 1
ATOM 1371 C C . SER A 1 189 ? -7.604 2.756 15.604 1.00 95.38 189 SER A C 1
ATOM 1373 O O . SER A 1 189 ? -8.653 3.400 15.578 1.00 95.38 189 SER A O 1
ATOM 1375 N N . TYR A 1 190 ? -6.442 3.293 15.238 1.00 97.62 190 TYR A N 1
ATOM 1376 C CA . TYR A 1 190 ? -6.298 4.584 14.566 1.00 97.62 190 TYR A CA 1
ATOM 1377 C C . TYR A 1 190 ? -5.777 4.359 13.153 1.00 97.62 190 TYR A C 1
ATOM 1379 O O . TYR A 1 190 ? -4.773 3.666 12.983 1.00 97.62 190 TYR A O 1
ATOM 1387 N N . VAL A 1 191 ? -6.415 4.975 12.159 1.00 97.94 191 VAL A N 1
ATOM 1388 C CA . VAL A 1 191 ? -6.016 4.881 10.749 1.00 97.94 191 VAL A CA 1
ATOM 1389 C C . VAL A 1 191 ? -5.727 6.272 10.193 1.00 97.94 191 VAL A C 1
ATOM 1391 O O . VAL A 1 191 ? -6.513 7.196 10.396 1.00 97.94 191 VAL A O 1
ATOM 1394 N N . ALA A 1 192 ? -4.615 6.413 9.475 1.00 98.25 192 ALA A N 1
ATOM 1395 C CA . ALA A 1 192 ? -4.278 7.603 8.696 1.00 98.25 192 ALA A CA 1
ATOM 1396 C C . ALA A 1 192 ? -3.849 7.223 7.277 1.00 98.25 192 ALA A C 1
ATOM 1398 O O . ALA A 1 192 ? -3.237 6.172 7.061 1.00 98.25 192 ALA A O 1
ATOM 1399 N N . GLU A 1 193 ? -4.134 8.096 6.314 1.00 98.12 193 GLU A N 1
ATOM 1400 C CA . GLU A 1 193 ? -3.628 7.966 4.951 1.00 98.12 193 GLU A CA 1
ATOM 1401 C C . GLU A 1 193 ? -2.243 8.621 4.836 1.00 98.12 193 GLU A C 1
ATOM 1403 O O . GLU A 1 193 ? -2.002 9.718 5.339 1.00 98.12 193 GLU A O 1
ATOM 1408 N N . TYR A 1 194 ? -1.317 7.922 4.183 1.00 97.31 194 TYR A N 1
ATOM 1409 C CA . TYR A 1 194 ? 0.012 8.395 3.824 1.00 97.31 194 TYR A CA 1
ATOM 1410 C C . TYR A 1 194 ? 0.075 8.716 2.335 1.00 97.31 194 TYR A C 1
ATOM 1412 O O . TYR A 1 194 ? -0.140 7.838 1.493 1.00 97.31 194 TYR A O 1
ATOM 1420 N N . SER A 1 195 ? 0.477 9.946 2.025 1.00 94.56 195 SER A N 1
ATOM 1421 C CA . SER A 1 195 ? 0.826 10.394 0.677 1.00 94.56 195 SER A CA 1
ATOM 1422 C C . SER A 1 195 ? 2.336 10.680 0.587 1.00 94.56 195 SER A C 1
ATOM 1424 O O . SER A 1 195 ? 2.846 11.507 1.348 1.00 94.56 195 SER A O 1
ATOM 1426 N N . PRO A 1 196 ? 3.080 10.031 -0.330 1.00 92.31 196 PRO A N 1
ATOM 1427 C CA . PRO A 1 196 ? 4.507 10.253 -0.512 1.00 92.31 196 PRO A CA 1
ATOM 1428 C C . PRO A 1 196 ? 4.792 11.576 -1.223 1.00 92.31 196 PRO A C 1
ATOM 1430 O O . PRO A 1 196 ? 4.024 12.030 -2.075 1.00 92.31 196 PRO A O 1
ATOM 1433 N N . GLU A 1 197 ? 5.969 12.144 -0.966 1.00 86.38 197 GLU A N 1
ATOM 1434 C CA . GLU A 1 197 ? 6.498 13.214 -1.808 1.00 86.38 197 GLU A CA 1
ATOM 1435 C C . GLU A 1 197 ? 6.726 12.741 -3.254 1.00 86.38 197 GLU A C 1
ATOM 1437 O O . GLU A 1 197 ? 7.062 11.587 -3.546 1.00 86.38 197 GLU A O 1
ATOM 1442 N N . SER A 1 198 ? 6.557 13.671 -4.195 1.00 75.12 198 SER A N 1
ATOM 1443 C CA . SER A 1 198 ? 6.800 13.407 -5.613 1.00 75.12 198 SER A CA 1
ATOM 1444 C C . SER A 1 198 ? 8.295 13.210 -5.880 1.00 75.12 198 SER A C 1
ATOM 1446 O O . SER A 1 198 ? 9.081 14.141 -5.728 1.00 75.12 198 SER A O 1
ATOM 1448 N N . GLY A 1 199 ? 8.703 12.025 -6.349 1.00 70.62 199 GLY A N 1
ATOM 1449 C CA . GLY A 1 199 ? 10.073 11.827 -6.829 1.00 70.62 199 GLY A CA 1
ATOM 1450 C C . GLY A 1 199 ? 10.446 10.403 -7.247 1.00 70.62 199 GLY A C 1
ATOM 1451 O O . GLY A 1 199 ? 9.976 9.412 -6.687 1.00 70.62 199 GLY A O 1
ATOM 1452 N N . ASP A 1 200 ? 11.380 10.304 -8.194 1.00 69.44 200 ASP A N 1
ATOM 1453 C CA . ASP A 1 200 ? 11.684 9.090 -8.971 1.00 69.44 200 ASP A CA 1
ATOM 1454 C C . ASP A 1 200 ? 12.776 8.165 -8.396 1.00 69.44 200 ASP A C 1
ATOM 1456 O O . ASP A 1 200 ? 13.291 7.296 -9.106 1.00 69.44 200 ASP A O 1
ATOM 1460 N N . ARG A 1 201 ? 13.212 8.356 -7.143 1.00 76.62 201 ARG A N 1
ATOM 1461 C CA . ARG A 1 201 ? 14.466 7.743 -6.647 1.00 76.62 201 ARG A CA 1
ATOM 1462 C C . ARG A 1 201 ? 14.337 6.336 -6.060 1.00 76.62 201 ARG A C 1
ATOM 1464 O O . ARG A 1 201 ? 15.189 5.495 -6.343 1.00 76.62 201 ARG A O 1
ATOM 1471 N N . SER A 1 202 ? 13.248 6.037 -5.351 1.00 85.06 202 SER A N 1
ATOM 1472 C CA . SER A 1 202 ? 13.141 4.943 -4.354 1.00 85.06 202 SER A CA 1
ATOM 1473 C C . SER A 1 202 ? 13.821 5.292 -3.015 1.00 85.06 202 SER A C 1
ATOM 1475 O O . SER A 1 202 ? 14.9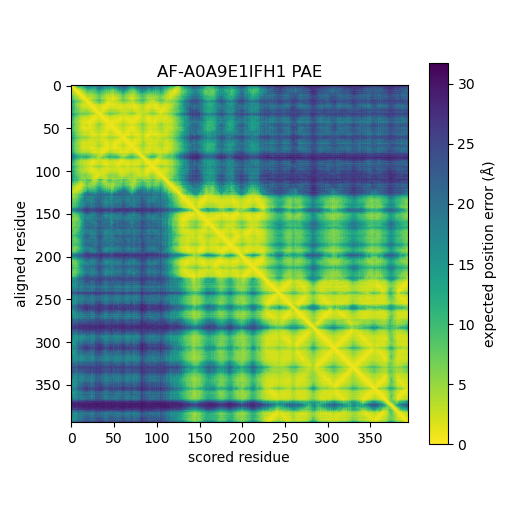85 5.689 -3.032 1.00 85.06 202 SER A O 1
ATOM 1477 N N . ARG A 1 203 ? 13.109 5.163 -1.881 1.00 88.75 203 ARG A N 1
ATOM 1478 C CA . ARG A 1 203 ? 13.605 5.474 -0.520 1.00 88.75 203 ARG A CA 1
ATOM 1479 C C . ARG A 1 203 ? 12.864 4.687 0.572 1.00 88.75 203 ARG A C 1
ATOM 1481 O O . ARG A 1 203 ? 11.747 4.238 0.327 1.00 88.75 203 ARG A O 1
ATOM 1488 N N . ASP A 1 204 ? 13.460 4.595 1.759 1.00 93.62 204 ASP A N 1
ATOM 1489 C CA . ASP A 1 204 ? 12.823 4.041 2.961 1.00 93.62 204 ASP A CA 1
ATOM 1490 C C . ASP A 1 204 ? 12.256 5.195 3.802 1.00 93.62 204 ASP A C 1
ATOM 1492 O O . ASP A 1 204 ? 13.015 6.021 4.310 1.00 93.62 204 ASP A O 1
ATOM 1496 N N . VAL A 1 205 ? 10.936 5.249 3.965 1.00 95.75 205 VAL A N 1
ATOM 1497 C CA . VAL A 1 205 ? 10.255 6.226 4.824 1.00 95.75 205 VAL A CA 1
ATOM 1498 C C . VAL A 1 205 ? 10.052 5.607 6.200 1.00 95.75 205 VAL A C 1
ATOM 1500 O O . VAL A 1 205 ? 9.553 4.487 6.316 1.00 95.75 205 VAL A O 1
ATOM 1503 N N . THR A 1 206 ? 10.448 6.327 7.249 1.00 98.00 206 THR A N 1
ATOM 1504 C CA . THR A 1 206 ? 10.170 5.933 8.635 1.00 98.00 206 THR A CA 1
ATOM 1505 C C . THR A 1 206 ? 8.902 6.630 9.096 1.00 98.00 206 THR A C 1
ATOM 1507 O O . THR A 1 206 ? 8.819 7.856 9.042 1.00 98.00 206 THR A O 1
ATOM 1510 N N . ILE A 1 207 ? 7.933 5.843 9.550 1.00 98.19 207 ILE A N 1
ATOM 1511 C CA . ILE A 1 207 ? 6.687 6.327 10.145 1.00 98.19 207 ILE A CA 1
ATOM 1512 C C . ILE A 1 207 ? 6.779 6.086 11.648 1.00 98.19 207 ILE A C 1
ATOM 1514 O O . ILE A 1 207 ? 7.134 4.985 12.074 1.00 98.19 207 ILE A O 1
ATOM 1518 N N . THR A 1 208 ? 6.468 7.108 12.438 1.00 98.31 208 THR A N 1
ATOM 1519 C CA . THR A 1 208 ? 6.484 7.086 13.902 1.00 98.31 208 THR A CA 1
ATOM 1520 C C . THR A 1 208 ? 5.074 7.322 14.420 1.00 98.31 208 THR A C 1
ATOM 1522 O O . THR A 1 208 ? 4.436 8.299 14.040 1.00 98.31 208 THR A O 1
ATOM 1525 N N . ALA A 1 209 ? 4.609 6.456 15.317 1.00 98.12 209 ALA A N 1
ATOM 1526 C CA . ALA A 1 209 ? 3.411 6.689 16.116 1.00 98.12 209 ALA A CA 1
ATOM 1527 C C . ALA A 1 209 ? 3.806 7.004 17.553 1.00 98.12 209 ALA A C 1
ATOM 1529 O O . ALA A 1 209 ? 4.695 6.352 18.102 1.00 98.12 209 ALA A O 1
ATOM 1530 N N . LYS A 1 210 ? 3.145 7.987 18.163 1.00 97.69 210 LYS A N 1
ATOM 1531 C CA . LYS A 1 210 ? 3.448 8.491 19.504 1.00 97.69 210 LYS A CA 1
ATOM 1532 C C . LYS A 1 210 ? 2.158 8.747 20.277 1.00 97.69 210 LYS A C 1
ATOM 1534 O O . LYS A 1 210 ? 1.238 9.378 19.772 1.00 97.69 210 LYS A O 1
ATOM 1539 N N . VAL A 1 211 ? 2.0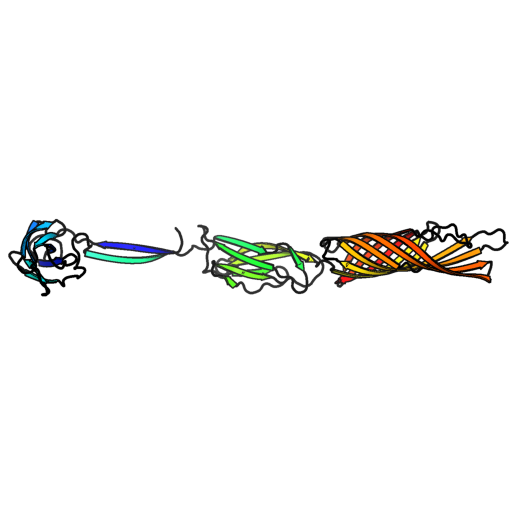83 8.270 21.515 1.00 96.75 211 VAL A N 1
ATOM 1540 C CA . VAL A 1 211 ? 0.919 8.480 22.391 1.00 96.75 211 VAL A CA 1
ATOM 1541 C C . VAL A 1 211 ? 1.066 9.822 23.108 1.00 96.75 211 VAL A C 1
ATOM 1543 O O . VAL A 1 211 ? 2.041 10.023 23.836 1.00 96.75 211 VAL A O 1
ATOM 1546 N N . LYS A 1 212 ? 0.105 10.739 22.928 1.00 92.94 212 LYS A N 1
ATOM 1547 C CA . LYS A 1 212 ? 0.216 12.139 23.388 1.00 92.94 212 LYS A CA 1
ATOM 1548 C C . LYS A 1 212 ? 0.357 12.273 24.917 1.00 92.94 212 LYS A C 1
ATOM 1550 O O . LYS A 1 212 ? 1.070 13.160 25.374 1.00 92.94 212 LYS A O 1
ATOM 1555 N N . SER A 1 213 ? -0.261 11.388 25.706 1.00 90.81 213 SER A N 1
ATOM 1556 C CA . SER A 1 213 ? -0.218 11.418 27.182 1.00 90.81 213 SER A CA 1
ATOM 1557 C C . SER A 1 213 ? 1.085 10.887 27.793 1.00 90.81 213 SER A C 1
ATOM 1559 O O . SER A 1 213 ? 1.588 11.440 28.769 1.00 90.81 213 SER A O 1
ATOM 1561 N N . SER A 1 214 ? 1.623 9.795 27.240 1.00 91.44 214 SER A N 1
ATOM 1562 C CA . SER A 1 214 ? 2.732 9.032 27.830 1.00 91.44 214 SER A CA 1
ATOM 1563 C C . SER A 1 214 ? 4.068 9.241 27.121 1.00 91.44 214 SER A C 1
ATOM 1565 O O . SER A 1 214 ? 5.105 8.829 27.638 1.00 91.44 214 SER A O 1
ATOM 1567 N N . GLY A 1 215 ? 4.056 9.825 25.919 1.00 92.12 215 GLY A N 1
ATOM 1568 C CA . GLY A 1 215 ? 5.239 9.992 25.077 1.00 92.12 215 GLY A CA 1
ATOM 1569 C C . GLY A 1 215 ? 5.831 8.684 24.537 1.00 92.12 215 GLY A C 1
ATOM 1570 O O . GLY A 1 215 ? 6.851 8.738 23.851 1.00 92.12 215 GLY A O 1
ATOM 1571 N N . ARG A 1 216 ? 5.222 7.517 24.815 1.00 94.69 216 ARG A N 1
ATOM 1572 C CA . ARG A 1 216 ? 5.637 6.233 24.225 1.00 94.69 216 ARG A CA 1
ATOM 1573 C C . ARG A 1 216 ? 5.483 6.297 22.711 1.00 94.69 216 ARG A C 1
ATOM 1575 O O . ARG A 1 216 ? 4.484 6.825 22.222 1.00 94.69 216 ARG A O 1
ATOM 1582 N N . SER A 1 217 ? 6.431 5.710 21.989 1.00 97.12 217 SER A N 1
ATOM 1583 C CA . SER A 1 217 ? 6.401 5.646 20.532 1.00 97.12 217 SER A CA 1
ATOM 1584 C C . SER A 1 217 ? 6.802 4.280 19.981 1.00 97.12 217 SER A C 1
ATOM 1586 O O . SER A 1 217 ? 7.465 3.486 20.650 1.00 97.12 217 SER A O 1
ATOM 1588 N N . ALA A 1 218 ? 6.384 4.023 18.745 1.00 97.81 218 ALA A N 1
ATOM 1589 C CA . ALA A 1 218 ? 6.814 2.904 17.915 1.00 97.81 218 ALA A CA 1
ATOM 1590 C C . ALA A 1 218 ? 7.090 3.404 16.493 1.00 97.81 218 ALA A C 1
ATOM 1592 O O . ALA A 1 218 ? 6.556 4.435 16.081 1.00 97.81 218 ALA A O 1
ATOM 1593 N N . THR A 1 219 ? 7.920 2.679 15.742 1.00 98.12 219 THR A N 1
ATOM 1594 C CA . THR A 1 219 ? 8.273 3.032 14.362 1.00 98.12 219 THR A CA 1
ATOM 1595 C C . THR A 1 219 ? 8.107 1.853 13.412 1.00 98.12 219 THR A C 1
ATOM 1597 O O . THR A 1 219 ? 8.309 0.698 13.785 1.00 98.12 219 THR A O 1
ATOM 1600 N N . THR A 1 220 ? 7.747 2.152 12.166 1.00 97.81 220 THR A N 1
ATOM 1601 C CA . THR A 1 220 ? 7.697 1.190 11.060 1.00 97.81 220 THR A CA 1
ATOM 1602 C C . THR A 1 220 ? 8.339 1.782 9.804 1.00 97.81 220 THR A C 1
ATOM 1604 O O . THR A 1 220 ? 8.673 2.970 9.768 1.00 97.81 220 THR A O 1
ATOM 1607 N N . ARG A 1 221 ? 8.560 0.951 8.780 1.00 97.06 221 ARG A N 1
ATOM 1608 C CA . ARG A 1 221 ? 9.180 1.354 7.511 1.00 97.06 221 ARG A CA 1
ATOM 1609 C C . ARG A 1 221 ? 8.265 1.085 6.326 1.00 97.06 221 ARG A C 1
ATOM 1611 O O . ARG A 1 221 ? 7.675 0.014 6.233 1.00 97.06 221 ARG A O 1
ATOM 1618 N N . LEU A 1 222 ? 8.247 2.035 5.400 1.00 96.25 222 LEU A N 1
ATOM 1619 C CA . LEU A 1 222 ? 7.552 1.974 4.118 1.00 96.25 222 LEU A CA 1
ATOM 1620 C C . LEU A 1 222 ? 8.569 2.177 2.983 1.00 96.25 222 LEU A C 1
ATOM 1622 O O . LEU A 1 222 ? 9.246 3.204 2.948 1.00 96.25 222 LEU A O 1
ATOM 1626 N N . GLU A 1 223 ? 8.689 1.233 2.044 1.00 94.69 223 GLU A N 1
ATOM 1627 C CA . GLU A 1 223 ? 9.557 1.412 0.866 1.00 94.69 223 GLU A CA 1
ATOM 1628 C C . GLU A 1 223 ? 8.798 2.179 -0.232 1.00 94.69 223 GLU A C 1
ATOM 1630 O O . GLU A 1 223 ? 7.909 1.638 -0.889 1.00 94.69 223 GLU A O 1
ATOM 1635 N N . VAL A 1 224 ? 9.153 3.445 -0.466 1.00 91.81 224 VAL A N 1
ATOM 1636 C CA . VAL A 1 224 ? 8.526 4.305 -1.485 1.00 91.81 224 VAL A CA 1
ATOM 1637 C C . VAL A 1 224 ? 9.341 4.258 -2.780 1.00 91.81 224 VAL A C 1
ATOM 1639 O O . VAL A 1 224 ? 10.212 5.103 -3.027 1.00 91.81 224 VAL A O 1
ATOM 1642 N N . VAL A 1 225 ? 9.067 3.250 -3.610 1.00 87.44 225 VAL A N 1
ATOM 1643 C CA . VAL A 1 225 ? 9.731 2.935 -4.891 1.00 87.44 225 VAL A CA 1
ATOM 1644 C C . VAL A 1 225 ? 9.255 3.867 -6.011 1.00 87.44 225 VAL A C 1
ATOM 1646 O O . VAL A 1 225 ? 8.124 4.334 -6.008 1.00 87.44 225 VAL A O 1
ATOM 1649 N N . ALA A 1 226 ? 10.096 4.146 -7.006 1.00 81.31 226 ALA A N 1
ATOM 1650 C CA . ALA A 1 226 ? 9.685 4.914 -8.188 1.00 81.31 226 ALA A CA 1
ATOM 1651 C C . ALA A 1 226 ? 8.613 4.183 -9.032 1.00 81.31 226 ALA A C 1
ATOM 1653 O O . ALA A 1 226 ? 8.711 2.968 -9.223 1.00 81.31 226 ALA A O 1
ATOM 1654 N N . SER A 1 227 ? 7.639 4.907 -9.606 1.00 80.31 227 SER A N 1
ATOM 1655 C CA . SER A 1 227 ? 6.608 4.313 -10.483 1.00 80.31 227 SER A CA 1
ATOM 1656 C C . SER A 1 227 ? 7.192 3.463 -11.622 1.00 80.31 227 SER A C 1
ATOM 1658 O O . SER A 1 227 ? 8.240 3.809 -12.176 1.00 80.31 227 SER A O 1
ATOM 1660 N N . PRO A 1 228 ? 6.546 2.358 -12.034 1.00 80.38 228 PRO A N 1
ATOM 1661 C CA . PRO A 1 228 ? 6.926 1.658 -13.259 1.00 80.38 228 PRO A CA 1
ATOM 1662 C C . PRO A 1 228 ? 6.750 2.578 -14.479 1.00 80.38 228 PRO A C 1
ATOM 1664 O O . PRO A 1 228 ? 5.761 3.293 -14.571 1.00 80.38 228 PRO A O 1
ATOM 1667 N N . ILE A 1 229 ? 7.697 2.542 -15.423 1.00 87.25 229 ILE A N 1
ATOM 1668 C CA . ILE A 1 229 ? 7.598 3.280 -16.698 1.00 87.25 229 ILE A CA 1
ATOM 1669 C C . ILE A 1 229 ? 6.548 2.598 -17.573 1.00 87.25 229 ILE A C 1
ATOM 1671 O O . ILE A 1 229 ? 6.807 1.501 -18.075 1.00 87.25 229 ILE A O 1
ATOM 1675 N N . ASN A 1 230 ? 5.385 3.215 -17.739 1.00 89.56 230 ASN A N 1
ATOM 1676 C CA . ASN A 1 230 ? 4.292 2.731 -18.578 1.00 89.56 230 ASN A CA 1
ATOM 1677 C C . ASN A 1 230 ? 4.564 3.007 -20.056 1.00 89.56 230 ASN A C 1
ATOM 1679 O O . ASN A 1 230 ? 4.182 2.205 -20.905 1.00 89.56 230 ASN A O 1
ATOM 1683 N N . GLY A 1 231 ? 5.317 4.057 -20.365 1.00 92.69 231 GLY A N 1
ATOM 1684 C CA . GLY A 1 231 ? 5.962 4.194 -21.658 1.00 92.69 231 GLY A CA 1
ATOM 1685 C C . GLY A 1 231 ? 7.026 5.280 -21.685 1.00 92.69 231 GLY A C 1
ATOM 1686 O O . GLY A 1 231 ? 7.265 5.980 -20.703 1.00 92.69 231 GLY A O 1
ATOM 1687 N N . ALA A 1 232 ? 7.725 5.376 -22.809 1.00 96.12 232 ALA A N 1
ATOM 1688 C CA . ALA A 1 232 ? 8.771 6.366 -22.990 1.00 96.12 232 ALA A CA 1
ATOM 1689 C C . ALA A 1 232 ? 8.934 6.776 -24.455 1.00 96.12 232 ALA A C 1
ATOM 1691 O O . ALA A 1 232 ? 8.729 5.964 -25.357 1.00 96.12 232 ALA A O 1
ATOM 1692 N N . ILE A 1 233 ? 9.352 8.021 -24.691 1.00 97.69 233 ILE A N 1
ATOM 1693 C CA . ILE A 1 233 ? 9.804 8.500 -26.005 1.00 97.69 233 ILE A CA 1
ATOM 1694 C C . ILE A 1 233 ? 11.285 8.848 -25.884 1.00 97.69 233 ILE A C 1
ATOM 1696 O O . ILE A 1 233 ? 11.658 9.679 -25.058 1.00 97.69 233 ILE A O 1
ATOM 1700 N N . GLY A 1 234 ? 12.131 8.189 -26.676 1.00 97.00 234 GLY A N 1
ATOM 1701 C CA . GLY A 1 234 ? 13.584 8.230 -26.546 1.00 97.00 234 GLY A CA 1
ATOM 1702 C C . GLY A 1 234 ? 14.317 8.660 -27.803 1.00 97.00 234 GLY A C 1
ATOM 1703 O O . GLY A 1 234 ? 14.093 8.079 -28.859 1.00 97.00 234 GLY A O 1
ATOM 1704 N N . LEU A 1 235 ? 15.250 9.603 -27.663 1.00 97.94 235 LEU A N 1
ATOM 1705 C CA . LEU A 1 235 ? 16.266 9.909 -28.672 1.00 97.94 235 LEU A CA 1
ATOM 1706 C C . LEU A 1 235 ? 17.580 9.222 -28.280 1.00 97.94 235 LEU A C 1
ATOM 1708 O O . LEU A 1 235 ? 18.021 9.353 -27.139 1.00 97.94 235 LEU A O 1
ATOM 1712 N N . VAL A 1 236 ? 18.214 8.528 -29.222 1.00 98.06 236 VAL A N 1
ATOM 1713 C CA . VAL A 1 236 ? 19.527 7.883 -29.077 1.00 98.06 236 VAL A CA 1
ATOM 1714 C C . VAL A 1 236 ? 20.469 8.419 -30.154 1.00 98.06 236 VAL A C 1
ATOM 1716 O O . VAL A 1 236 ? 20.113 8.477 -31.330 1.00 98.06 236 VAL A O 1
ATOM 1719 N N . LEU A 1 237 ? 21.679 8.795 -29.750 1.00 98.06 237 LEU A N 1
ATOM 1720 C CA . LEU A 1 237 ? 22.777 9.239 -30.605 1.00 98.06 237 LEU A CA 1
ATOM 1721 C C . LEU A 1 237 ? 23.974 8.311 -30.387 1.00 98.06 237 LEU A C 1
ATOM 1723 O O . LEU A 1 237 ? 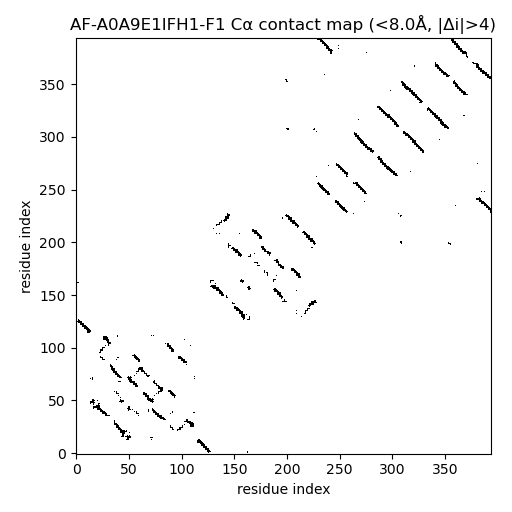24.334 7.999 -29.251 1.00 98.06 237 LEU A O 1
ATOM 1727 N N . GLY A 1 238 ? 24.601 7.852 -31.463 1.00 97.38 238 GLY A N 1
ATOM 1728 C CA . GLY A 1 238 ? 25.659 6.857 -31.354 1.00 97.38 238 GLY A CA 1
ATOM 1729 C C . GLY A 1 238 ? 26.384 6.592 -32.660 1.00 97.38 238 GLY A C 1
ATOM 1730 O O . GLY A 1 238 ? 26.392 7.423 -33.567 1.00 97.38 238 GLY A O 1
ATOM 1731 N N . GLY A 1 239 ? 26.980 5.407 -32.753 1.00 96.69 239 GLY A N 1
ATOM 1732 C CA . GLY A 1 239 ? 27.600 4.910 -33.973 1.00 96.69 239 GLY A CA 1
ATOM 1733 C C . GLY A 1 239 ? 27.290 3.437 -34.211 1.00 96.69 239 GLY A C 1
ATOM 1734 O O . GLY A 1 239 ? 27.052 2.686 -33.266 1.00 96.69 239 GLY A O 1
ATOM 1735 N N . ILE A 1 240 ? 27.301 3.033 -35.477 1.00 96.00 240 ILE A N 1
ATOM 1736 C CA . ILE A 1 240 ? 27.200 1.650 -35.944 1.00 96.00 240 ILE A CA 1
ATOM 1737 C C . ILE A 1 240 ? 28.491 1.252 -36.657 1.00 96.00 240 ILE A C 1
ATOM 1739 O O . ILE A 1 240 ? 29.062 2.045 -37.403 1.00 96.00 240 ILE A O 1
ATOM 1743 N N . THR A 1 241 ? 28.953 0.025 -36.430 1.00 93.50 241 THR A N 1
ATOM 1744 C CA . THR A 1 241 ? 30.095 -0.567 -37.123 1.00 93.50 241 THR A CA 1
ATOM 1745 C C . THR A 1 241 ? 29.742 -1.898 -37.763 1.00 93.50 241 THR A C 1
ATOM 1747 O O . THR A 1 241 ? 29.125 -2.766 -37.145 1.00 93.50 241 THR A O 1
ATOM 1750 N N . ASN A 1 242 ? 30.177 -2.064 -39.008 1.00 88.44 242 ASN A N 1
ATOM 1751 C CA . ASN A 1 242 ? 30.168 -3.322 -39.754 1.00 88.44 242 ASN A CA 1
ATOM 1752 C C . ASN A 1 242 ? 31.514 -4.071 -39.634 1.00 88.44 242 ASN A C 1
ATOM 1754 O O . ASN A 1 242 ? 31.856 -4.862 -40.507 1.00 88.44 242 ASN A O 1
ATOM 1758 N N . PHE A 1 243 ? 32.289 -3.788 -38.580 1.00 85.44 243 PHE A N 1
ATOM 1759 C CA . PHE A 1 243 ? 33.659 -4.263 -38.337 1.00 85.44 243 PHE A CA 1
ATOM 1760 C C . PHE A 1 243 ? 34.741 -3.724 -39.297 1.00 85.44 243 PHE A C 1
ATOM 1762 O O . PHE A 1 243 ? 35.894 -4.130 -39.180 1.00 85.44 243 PHE A O 1
ATOM 1769 N N . GLY A 1 244 ? 34.410 -2.769 -40.179 1.00 81.81 244 GLY A N 1
ATOM 1770 C CA . GLY A 1 244 ? 35.384 -2.023 -40.993 1.00 81.81 244 GLY A CA 1
ATOM 1771 C C . GLY A 1 244 ? 35.400 -0.515 -40.714 1.00 81.81 244 GLY A C 1
ATOM 1772 O O . GLY A 1 244 ? 36.464 0.077 -40.564 1.00 81.81 244 GLY A O 1
ATOM 1773 N N . GLN A 1 245 ? 34.225 0.110 -40.589 1.00 87.50 245 GLN A N 1
ATOM 1774 C CA . GLN A 1 245 ? 34.078 1.552 -40.348 1.00 87.50 245 GLN A CA 1
ATOM 1775 C C . GLN A 1 245 ? 33.062 1.815 -39.231 1.00 87.50 245 GLN A C 1
ATOM 1777 O O . GLN A 1 245 ? 32.101 1.065 -39.087 1.00 87.50 245 GLN A O 1
ATOM 1782 N N . VAL A 1 246 ? 33.250 2.889 -38.456 1.00 92.81 246 VAL A N 1
ATOM 1783 C CA . VAL A 1 246 ? 32.222 3.423 -37.545 1.00 92.81 246 VAL A CA 1
ATOM 1784 C C . VAL A 1 246 ? 31.501 4.575 -38.239 1.00 92.81 246 VAL A C 1
ATOM 1786 O O . VAL A 1 246 ? 32.129 5.566 -38.606 1.00 92.81 246 VAL A O 1
ATOM 1789 N N . ASN A 1 247 ? 30.184 4.462 -38.384 1.00 94.12 247 ASN A N 1
ATOM 1790 C CA . ASN A 1 247 ? 29.324 5.497 -38.944 1.00 94.12 247 ASN A CA 1
ATOM 1791 C C . ASN A 1 247 ? 28.382 6.051 -37.866 1.00 94.12 247 ASN A C 1
ATOM 1793 O O . ASN A 1 247 ? 27.839 5.257 -37.098 1.00 94.12 247 ASN A O 1
ATOM 1797 N N . PRO A 1 248 ? 28.147 7.373 -37.783 1.00 95.81 248 PRO A N 1
ATOM 1798 C CA . PRO A 1 248 ? 27.171 7.932 -36.855 1.00 95.81 248 PRO A CA 1
ATOM 1799 C C . PRO A 1 248 ? 25.757 7.408 -37.132 1.00 95.81 248 PRO A C 1
ATOM 1801 O O . PRO A 1 248 ? 25.359 7.183 -38.278 1.00 95.81 248 PRO A O 1
ATOM 1804 N N . ALA A 1 249 ? 24.998 7.245 -36.054 1.00 96.56 249 ALA A N 1
ATOM 1805 C CA . ALA A 1 249 ? 23.621 6.786 -36.065 1.00 96.56 249 ALA A CA 1
ATOM 1806 C C . ALA A 1 249 ? 22.761 7.634 -35.118 1.00 96.56 249 ALA A C 1
ATOM 1808 O O . ALA A 1 249 ? 23.192 8.009 -34.025 1.00 96.56 249 ALA A O 1
ATOM 1809 N N . VAL A 1 250 ? 21.523 7.892 -35.534 1.00 97.81 250 VAL A N 1
ATOM 1810 C CA . VAL A 1 250 ? 20.464 8.501 -34.720 1.00 97.81 250 VAL A CA 1
ATOM 1811 C C . VAL A 1 250 ? 19.268 7.552 -34.673 1.00 97.81 250 VAL A C 1
ATOM 1813 O O . VAL A 1 250 ? 18.966 6.892 -35.667 1.00 97.81 250 VAL A O 1
ATOM 1816 N N . GLY A 1 251 ? 18.602 7.460 -33.525 1.00 97.44 251 GLY A N 1
ATOM 1817 C CA . GLY A 1 251 ? 17.412 6.638 -33.311 1.00 97.44 251 GLY A CA 1
ATOM 1818 C C . GLY A 1 251 ? 16.351 7.377 -32.505 1.00 97.44 251 GLY A C 1
ATOM 1819 O O . GLY A 1 251 ? 16.671 8.027 -31.513 1.00 97.44 251 GLY A O 1
ATOM 1820 N N . LEU A 1 252 ? 15.094 7.268 -32.925 1.00 98.25 252 LEU A N 1
ATOM 1821 C CA . LEU A 1 252 ? 13.915 7.667 -32.165 1.00 98.25 252 LEU A CA 1
ATOM 1822 C C . LEU A 1 252 ? 13.117 6.407 -31.816 1.00 98.25 252 LEU A C 1
ATOM 1824 O O . LEU A 1 252 ? 12.831 5.589 -32.691 1.00 98.25 252 LEU A O 1
ATOM 1828 N N . HIS A 1 253 ? 12.741 6.256 -30.550 1.00 97.50 253 HIS A N 1
ATOM 1829 C CA . HIS A 1 253 ? 12.047 5.076 -30.039 1.00 97.50 253 HIS A CA 1
ATOM 1830 C C . HIS A 1 253 ? 10.807 5.465 -29.235 1.00 97.50 253 HIS A C 1
ATOM 1832 O O . HIS A 1 253 ? 10.837 6.421 -28.462 1.00 97.50 253 HIS A O 1
ATOM 1838 N N . LEU A 1 254 ? 9.742 4.685 -29.388 1.00 98.00 254 LEU A N 1
ATOM 1839 C CA . LEU A 1 254 ? 8.554 4.673 -28.546 1.00 98.00 254 LEU A CA 1
ATOM 1840 C C . LEU A 1 254 ? 8.492 3.316 -27.839 1.00 98.00 254 LEU A C 1
ATOM 1842 O O . LEU A 1 254 ? 8.322 2.280 -28.485 1.00 98.00 254 LEU A O 1
ATOM 1846 N N . ASP A 1 255 ? 8.618 3.342 -26.517 1.00 97.44 255 ASP A N 1
ATOM 1847 C CA . ASP A 1 255 ? 8.513 2.177 -25.643 1.00 97.44 255 ASP A CA 1
ATOM 1848 C C . ASP A 1 255 ? 7.149 2.190 -24.941 1.00 97.44 255 ASP A C 1
ATOM 1850 O O . ASP A 1 255 ? 6.765 3.207 -24.371 1.00 97.44 255 ASP A O 1
ATOM 1854 N N . LEU A 1 256 ? 6.425 1.069 -24.943 1.00 95.69 256 LEU A N 1
ATOM 1855 C CA . LEU A 1 256 ? 5.097 0.931 -24.331 1.00 95.69 256 LEU A CA 1
ATOM 1856 C C . LEU A 1 256 ? 5.051 -0.326 -23.454 1.00 95.69 256 LEU A C 1
ATOM 1858 O O . LEU A 1 256 ? 5.190 -1.441 -23.956 1.00 95.69 256 LEU A O 1
ATOM 1862 N N . ARG A 1 257 ? 4.848 -0.183 -22.140 1.00 92.81 257 ARG A N 1
ATOM 1863 C CA . ARG A 1 257 ? 4.614 -1.323 -21.240 1.00 92.81 257 ARG A CA 1
ATOM 1864 C C . ARG A 1 257 ? 3.235 -1.895 -21.521 1.00 92.81 257 ARG A C 1
ATOM 1866 O O . ARG A 1 257 ? 2.260 -1.162 -21.643 1.00 92.81 257 ARG A O 1
ATOM 1873 N N . THR A 1 258 ? 3.155 -3.216 -21.612 1.00 86.56 258 THR A N 1
ATOM 1874 C CA . THR A 1 258 ? 1.922 -3.891 -22.008 1.00 86.56 258 THR A CA 1
ATOM 1875 C C . THR A 1 258 ? 1.376 -4.762 -20.881 1.00 86.56 258 THR A C 1
ATOM 1877 O O . THR A 1 258 ? 2.079 -5.602 -20.324 1.00 86.56 258 THR A O 1
ATOM 1880 N N . ALA A 1 259 ? 0.108 -4.552 -20.520 1.00 80.12 259 ALA A N 1
ATOM 1881 C CA . ALA A 1 259 ? -0.506 -5.179 -19.348 1.00 80.12 259 ALA A CA 1
ATOM 1882 C C . ALA A 1 259 ? -0.682 -6.705 -19.484 1.00 80.12 259 ALA A C 1
ATOM 1884 O O . ALA A 1 259 ? -0.671 -7.419 -18.483 1.00 80.12 259 ALA A O 1
ATOM 1885 N N . TRP A 1 260 ? -0.809 -7.214 -20.715 1.00 76.44 260 TRP A N 1
ATOM 1886 C CA . TRP A 1 260 ? -1.191 -8.603 -21.014 1.00 76.44 260 TRP A CA 1
ATOM 1887 C C . TRP A 1 260 ? -0.149 -9.684 -20.664 1.00 76.44 260 TRP A C 1
ATOM 1889 O O . TRP A 1 260 ? -0.504 -10.853 -20.563 1.00 76.44 260 TRP A O 1
ATOM 1899 N N . VAL A 1 261 ? 1.127 -9.320 -20.472 1.00 77.06 261 VAL A N 1
ATOM 1900 C CA . VAL A 1 261 ? 2.256 -10.252 -20.235 1.00 77.06 261 VAL A CA 1
ATOM 1901 C C . VAL A 1 261 ? 3.049 -9.804 -18.992 1.00 77.06 261 VAL A C 1
ATOM 1903 O O . VAL A 1 261 ? 4.262 -9.964 -18.867 1.00 77.06 261 VAL A O 1
ATOM 1906 N N . GLY A 1 262 ? 2.332 -9.215 -18.030 1.00 78.56 262 GLY A N 1
ATOM 1907 C CA . GLY A 1 262 ? 2.886 -8.758 -16.760 1.00 78.56 262 GLY A CA 1
ATOM 1908 C C . GLY A 1 262 ? 3.777 -7.516 -16.871 1.00 78.56 262 GLY A C 1
ATOM 1909 O O . GLY A 1 262 ? 4.090 -7.005 -17.944 1.00 78.56 262 GLY A O 1
ATOM 1910 N N . ARG A 1 263 ? 4.215 -7.009 -15.713 1.00 81.81 263 ARG A N 1
ATOM 1911 C CA . ARG A 1 263 ? 4.906 -5.710 -15.604 1.00 81.81 263 ARG A CA 1
ATOM 1912 C C . ARG A 1 263 ? 6.313 -5.672 -16.223 1.00 81.81 263 ARG A C 1
ATOM 1914 O O . ARG A 1 263 ? 6.916 -4.606 -16.212 1.00 81.81 263 ARG A O 1
ATOM 1921 N N . THR A 1 264 ? 6.855 -6.780 -16.725 1.00 89.69 264 THR A N 1
ATOM 1922 C CA . THR A 1 264 ? 8.237 -6.870 -17.242 1.00 89.69 264 THR A CA 1
ATOM 1923 C C . THR A 1 264 ? 8.330 -6.651 -18.753 1.00 89.69 264 THR A C 1
ATOM 1925 O O . THR A 1 264 ? 9.389 -6.259 -19.235 1.00 89.69 264 THR A O 1
ATOM 1928 N N . MET A 1 265 ? 7.260 -6.886 -19.518 1.00 94.94 265 MET A N 1
ATOM 1929 C CA . MET A 1 265 ? 7.310 -6.791 -20.979 1.00 94.94 265 MET A CA 1
ATOM 1930 C C . MET A 1 265 ? 6.941 -5.390 -21.482 1.00 94.94 265 MET A C 1
ATOM 1932 O O . MET A 1 265 ? 5.948 -4.792 -21.061 1.00 94.94 265 MET A O 1
ATOM 1936 N N . MET A 1 266 ? 7.725 -4.889 -22.434 1.00 95.81 266 MET A N 1
ATOM 1937 C CA . MET A 1 266 ? 7.433 -3.680 -23.197 1.00 95.81 266 MET A CA 1
ATOM 1938 C C . MET A 1 266 ? 7.478 -3.977 -24.697 1.00 95.81 266 MET A C 1
ATOM 1940 O O . MET A 1 266 ? 8.300 -4.765 -25.163 1.00 95.81 266 MET A O 1
ATOM 1944 N N . PHE A 1 267 ? 6.599 -3.327 -25.444 1.00 96.88 267 PHE A N 1
ATOM 1945 C CA . PHE A 1 267 ? 6.653 -3.206 -26.893 1.00 96.88 267 PHE A CA 1
ATOM 1946 C C . PHE A 1 267 ? 7.540 -2.012 -27.268 1.00 96.88 267 PHE A C 1
ATOM 1948 O O . PHE A 1 267 ? 7.520 -0.995 -26.574 1.00 96.88 267 PHE A O 1
ATOM 1955 N N . ARG A 1 268 ? 8.295 -2.125 -28.363 1.00 97.50 268 ARG A N 1
ATOM 1956 C CA . ARG A 1 268 ? 9.115 -1.042 -28.920 1.00 97.50 268 ARG A CA 1
ATOM 1957 C C . ARG A 1 268 ? 8.782 -0.830 -30.391 1.00 97.50 268 ARG A C 1
ATOM 1959 O O . ARG A 1 268 ? 8.836 -1.775 -31.178 1.00 97.50 268 ARG A O 1
ATOM 1966 N N . LEU A 1 269 ? 8.536 0.427 -30.746 1.00 98.25 269 LEU A N 1
ATOM 1967 C CA . LEU A 1 269 ? 8.571 0.945 -32.111 1.00 98.25 269 LEU A CA 1
ATOM 1968 C C . LEU A 1 269 ? 9.786 1.873 -32.233 1.00 98.25 269 LEU A C 1
ATOM 1970 O O . LEU A 1 269 ? 9.942 2.790 -31.433 1.00 98.25 269 LEU A O 1
ATOM 1974 N N . GLY A 1 270 ? 10.658 1.643 -33.209 1.00 97.56 270 GLY A N 1
ATOM 1975 C CA . GLY A 1 270 ? 11.845 2.457 -33.460 1.00 97.56 270 GLY A CA 1
ATOM 1976 C C . GLY A 1 270 ? 11.934 2.918 -34.908 1.00 97.56 270 GLY A C 1
ATOM 1977 O O . GLY A 1 270 ? 11.550 2.191 -35.820 1.00 97.56 270 GLY A O 1
ATOM 1978 N N . VAL A 1 271 ? 12.494 4.104 -35.123 1.00 97.94 271 VAL A N 1
ATOM 1979 C CA . VAL A 1 271 ? 13.013 4.535 -36.423 1.00 97.94 271 VAL A CA 1
ATOM 1980 C C . VAL A 1 271 ? 14.414 5.094 -36.228 1.00 97.94 271 VAL A C 1
ATOM 1982 O O . VAL A 1 271 ? 14.648 5.909 -35.340 1.00 97.94 271 VAL A O 1
ATOM 1985 N N . GLY A 1 272 ? 15.364 4.644 -37.038 1.00 96.88 272 GLY A N 1
ATOM 1986 C CA . GLY A 1 272 ? 16.724 5.168 -37.032 1.00 96.88 272 GLY A CA 1
ATOM 1987 C C . GLY A 1 272 ? 17.143 5.743 -38.373 1.00 96.88 272 GLY A C 1
ATOM 1988 O O . GLY A 1 272 ? 16.461 5.585 -39.382 1.00 96.88 272 GLY A O 1
ATOM 1989 N N . GLN A 1 273 ? 18.318 6.357 -38.381 1.00 97.12 273 GLN A N 1
ATOM 1990 C CA . GLN A 1 273 ? 19.071 6.685 -39.580 1.00 97.12 273 GLN A CA 1
ATOM 1991 C C . GLN A 1 273 ? 20.551 6.409 -39.320 1.00 97.12 273 GLN A C 1
ATOM 1993 O O . GLN A 1 273 ? 21.096 6.803 -38.289 1.00 97.12 273 GLN A O 1
ATOM 1998 N N . HIS A 1 274 ? 21.206 5.759 -40.275 1.00 95.19 274 HIS A N 1
ATOM 1999 C CA . HIS A 1 274 ? 22.661 5.719 -40.380 1.00 95.19 274 HIS A CA 1
ATOM 2000 C C . HIS A 1 274 ? 23.059 5.784 -41.854 1.00 95.19 274 HIS A C 1
ATOM 2002 O O . HIS A 1 274 ? 22.253 5.508 -42.747 1.00 95.19 274 HIS A O 1
ATOM 2008 N N . TRP A 1 275 ? 24.305 6.156 -42.118 1.00 92.25 275 TRP A N 1
ATOM 2009 C CA . TRP A 1 275 ? 24.903 5.996 -43.437 1.00 92.25 275 TRP A CA 1
ATOM 2010 C C . TRP A 1 275 ? 25.964 4.902 -43.395 1.00 92.25 275 TRP A C 1
ATOM 2012 O O . TRP A 1 275 ? 26.582 4.680 -42.363 1.00 92.25 275 TRP A O 1
ATOM 2022 N N . ASN A 1 276 ? 26.191 4.239 -44.521 1.00 87.62 276 ASN A N 1
ATOM 2023 C CA . ASN A 1 276 ? 27.347 3.382 -44.736 1.00 87.62 276 ASN A CA 1
ATOM 2024 C C . ASN A 1 276 ? 28.067 3.869 -45.992 1.00 87.62 276 ASN A C 1
ATOM 2026 O O . ASN A 1 276 ? 27.431 4.167 -47.005 1.00 87.62 276 ASN A O 1
ATOM 2030 N N . MET A 1 277 ? 29.390 3.949 -45.923 1.00 87.56 277 MET A N 1
ATOM 2031 C CA . MET A 1 277 ? 30.245 4.158 -47.081 1.00 87.56 277 MET A CA 1
ATOM 2032 C C . MET A 1 277 ? 31.093 2.900 -47.252 1.00 87.56 277 MET A C 1
ATOM 2034 O O . MET A 1 277 ? 31.516 2.274 -46.282 1.00 87.56 277 MET A O 1
ATOM 2038 N N . SER A 1 278 ? 31.267 2.453 -48.485 1.00 85.31 278 SER A N 1
ATOM 2039 C CA . SER A 1 278 ? 32.123 1.319 -48.812 1.00 85.31 278 SER A CA 1
ATOM 2040 C C . SER A 1 278 ? 32.855 1.646 -50.095 1.00 85.31 278 SER A C 1
ATOM 2042 O O . SER A 1 278 ? 32.234 2.036 -51.083 1.00 85.31 278 SER A O 1
ATOM 2044 N N . GLU A 1 279 ? 34.170 1.508 -50.062 1.00 85.88 279 GLU A N 1
ATOM 2045 C CA . GLU A 1 279 ? 35.011 1.591 -51.244 1.00 85.88 279 GLU A CA 1
ATOM 2046 C C . GLU A 1 279 ? 35.218 0.165 -51.750 1.00 85.88 279 GLU A C 1
ATOM 2048 O O . GLU A 1 279 ? 35.579 -0.730 -50.984 1.00 85.88 279 GLU A O 1
ATOM 2053 N N . ILE A 1 280 ? 34.870 -0.061 -53.011 1.00 82.94 280 ILE A N 1
ATOM 2054 C CA . ILE A 1 280 ? 35.015 -1.337 -53.696 1.00 82.94 280 ILE A CA 1
ATOM 2055 C C . ILE A 1 280 ? 36.122 -1.132 -54.713 1.00 82.94 280 ILE A C 1
ATOM 2057 O O . ILE A 1 280 ? 35.966 -0.341 -55.646 1.00 82.94 280 ILE A O 1
ATOM 2061 N N . ASP A 1 281 ? 37.227 -1.844 -54.526 1.00 80.00 281 ASP A N 1
ATOM 2062 C CA . ASP A 1 281 ? 38.228 -1.959 -55.574 1.00 80.00 281 ASP A CA 1
ATOM 2063 C C . ASP A 1 281 ? 37.595 -2.734 -56.736 1.00 80.00 281 ASP A C 1
ATOM 2065 O O . ASP A 1 281 ? 37.107 -3.857 -56.575 1.00 80.00 281 ASP A O 1
ATOM 2069 N N . ALA A 1 282 ? 37.501 -2.069 -57.878 1.00 74.62 282 ALA A N 1
ATOM 2070 C CA . ALA A 1 282 ? 36.987 -2.618 -59.114 1.00 74.62 282 ALA A CA 1
ATOM 2071 C C . ALA A 1 282 ? 38.088 -2.427 -60.151 1.00 74.62 282 ALA A C 1
ATOM 2073 O O . ALA A 1 282 ? 38.665 -1.343 -60.219 1.00 74.62 282 ALA A O 1
ATOM 2074 N N . ASP A 1 283 ? 38.316 -3.426 -61.009 1.00 78.69 283 ASP A N 1
ATOM 2075 C CA . ASP A 1 283 ? 39.336 -3.412 -62.077 1.00 78.69 283 ASP A CA 1
ATOM 2076 C C . ASP A 1 283 ? 39.041 -2.384 -63.211 1.00 78.69 283 ASP A C 1
ATOM 2078 O O . ASP A 1 283 ? 39.410 -2.567 -64.369 1.00 78.69 283 ASP A O 1
ATOM 2082 N N . LEU A 1 284 ? 38.329 -1.301 -62.885 1.00 74.25 284 LEU A N 1
ATOM 2083 C CA . LEU A 1 284 ? 37.864 -0.203 -63.731 1.00 74.25 284 LEU A CA 1
ATOM 2084 C C . LEU A 1 284 ? 38.751 1.055 -63.614 1.00 74.25 284 LEU A C 1
ATOM 2086 O O . LEU A 1 284 ? 38.421 2.091 -64.186 1.00 74.25 284 LEU A O 1
ATOM 2090 N N . GLY A 1 285 ? 39.870 0.976 -62.886 1.00 85.31 285 GLY A N 1
ATOM 2091 C CA . GLY A 1 285 ? 40.875 2.037 -62.750 1.00 85.31 285 GLY A CA 1
ATOM 2092 C C . GLY A 1 285 ? 40.663 2.949 -61.540 1.00 85.31 285 GLY A C 1
ATOM 2093 O O . GLY A 1 285 ? 41.583 3.101 -60.741 1.00 85.31 285 GLY A O 1
ATOM 2094 N N . ASP A 1 286 ? 39.460 3.504 -61.381 1.00 87.94 286 ASP A N 1
ATOM 2095 C CA . ASP A 1 286 ? 39.074 4.283 -60.197 1.00 87.94 286 ASP A CA 1
ATOM 2096 C C . ASP A 1 286 ? 38.237 3.436 -59.219 1.00 87.94 286 ASP A C 1
ATOM 2098 O O . ASP A 1 286 ? 37.323 2.723 -59.653 1.00 87.94 286 ASP A O 1
ATOM 2102 N N . PRO A 1 287 ? 38.470 3.539 -57.895 1.00 87.94 287 PRO A N 1
ATOM 2103 C CA . PRO A 1 287 ? 37.727 2.768 -56.907 1.00 87.94 287 PRO A CA 1
ATOM 2104 C C . PRO A 1 287 ? 36.252 3.186 -56.867 1.00 87.94 287 PRO A C 1
ATOM 2106 O O . PRO A 1 287 ? 35.901 4.370 -56.801 1.00 87.94 287 PRO A O 1
ATOM 2109 N N . ALA A 1 288 ? 35.363 2.194 -56.865 1.00 89.06 288 ALA A N 1
ATOM 2110 C CA . ALA A 1 288 ? 33.928 2.415 -56.859 1.00 89.06 288 ALA A CA 1
ATOM 2111 C C . ALA A 1 288 ? 33.428 2.671 -55.430 1.00 89.06 288 ALA A C 1
ATOM 2113 O O . ALA A 1 288 ? 33.386 1.771 -54.588 1.00 89.06 288 ALA A O 1
ATOM 2114 N N . ARG A 1 289 ? 32.990 3.898 -55.140 1.00 90.94 289 ARG A N 1
ATOM 2115 C CA . ARG A 1 289 ? 32.451 4.268 -53.824 1.00 90.94 289 ARG A CA 1
ATOM 2116 C C . ARG A 1 289 ? 30.940 4.093 -53.797 1.00 90.94 289 ARG A C 1
ATOM 2118 O O . ARG A 1 289 ? 30.200 4.821 -54.462 1.00 90.94 289 ARG A O 1
ATOM 2125 N N . VAL A 1 290 ? 30.469 3.163 -52.974 1.00 89.75 290 VAL A N 1
ATOM 2126 C CA . VAL A 1 290 ? 29.047 2.950 -52.696 1.00 89.75 290 VAL A CA 1
ATOM 2127 C C . VAL A 1 290 ? 28.686 3.650 -51.389 1.00 89.75 290 VAL A C 1
ATOM 2129 O O . VAL A 1 290 ? 29.231 3.351 -50.327 1.00 89.75 290 VAL A O 1
ATOM 2132 N N . ARG A 1 291 ? 27.738 4.584 -51.459 1.00 92.19 291 ARG A N 1
ATOM 2133 C CA . ARG A 1 291 ? 27.114 5.230 -50.302 1.00 92.19 291 ARG A CA 1
ATOM 2134 C C . ARG A 1 291 ? 25.701 4.690 -50.136 1.00 92.19 291 ARG A C 1
ATOM 2136 O O . ARG A 1 291 ? 24.910 4.762 -51.072 1.00 92.19 291 ARG A O 1
ATOM 2143 N N . LEU A 1 292 ? 25.365 4.218 -48.942 1.00 92.25 292 LEU A N 1
ATOM 2144 C CA . LEU A 1 292 ? 24.000 3.889 -48.541 1.00 92.25 292 LEU A CA 1
ATOM 2145 C C . LEU A 1 292 ? 23.561 4.835 -47.422 1.00 92.25 292 LEU A C 1
ATOM 2147 O O . LEU A 1 292 ? 24.318 5.089 -46.487 1.00 92.25 292 LEU A O 1
ATOM 2151 N N . ILE A 1 293 ? 22.330 5.331 -47.493 1.00 94.69 293 ILE A N 1
ATOM 2152 C CA . ILE A 1 293 ? 21.629 5.978 -46.378 1.00 94.69 293 ILE A CA 1
ATOM 2153 C C . ILE A 1 293 ? 20.462 5.065 -46.021 1.00 94.69 293 ILE A C 1
ATOM 2155 O O . ILE A 1 293 ? 19.664 4.734 -46.895 1.00 94.69 293 ILE A O 1
ATOM 2159 N N . ILE A 1 294 ? 20.403 4.611 -44.770 1.00 95.06 294 ILE A N 1
ATOM 2160 C CA . ILE A 1 294 ? 19.551 3.500 -44.338 1.00 95.06 294 ILE A CA 1
ATOM 2161 C C . ILE A 1 294 ? 18.698 3.958 -43.156 1.00 95.06 294 ILE A C 1
ATOM 2163 O O . ILE A 1 294 ? 19.219 4.490 -42.172 1.00 95.06 294 ILE A O 1
ATOM 2167 N N . TYR A 1 295 ? 17.394 3.708 -43.247 1.00 97.69 295 TYR A N 1
ATOM 2168 C CA . TYR A 1 295 ? 16.382 4.139 -42.287 1.00 97.69 295 TYR A CA 1
ATOM 2169 C C . TYR A 1 295 ? 15.716 2.927 -41.615 1.00 97.69 295 TYR A C 1
ATOM 2171 O O . TYR A 1 295 ? 14.606 2.563 -41.996 1.00 97.69 295 TYR A O 1
ATOM 2179 N N . PRO A 1 296 ? 16.373 2.224 -40.670 1.00 97.31 296 PRO A N 1
ATOM 2180 C CA . PRO A 1 296 ? 15.780 1.049 -40.032 1.00 97.31 296 PRO A CA 1
ATOM 2181 C C . PRO A 1 296 ? 14.505 1.416 -39.264 1.00 97.31 296 PRO A C 1
ATOM 2183 O O . PRO A 1 296 ? 14.560 2.200 -38.318 1.00 97.31 296 PRO A O 1
ATOM 2186 N N . ILE A 1 297 ? 13.379 0.816 -39.651 1.00 98.25 297 ILE A N 1
ATOM 2187 C CA . ILE A 1 297 ? 12.118 0.822 -38.905 1.00 98.25 297 ILE A CA 1
ATOM 2188 C C . ILE A 1 297 ? 12.045 -0.501 -38.143 1.00 98.25 297 ILE A C 1
ATOM 2190 O O . ILE A 1 297 ? 12.135 -1.573 -38.743 1.00 98.25 297 ILE A O 1
ATOM 2194 N N . GLU A 1 298 ? 11.919 -0.430 -36.823 1.00 98.19 298 GLU A N 1
ATOM 2195 C CA . GLU A 1 298 ? 12.055 -1.567 -35.910 1.00 98.19 298 GLU A CA 1
ATOM 2196 C C . GLU A 1 298 ? 10.775 -1.754 -35.100 1.00 98.19 298 GLU A C 1
ATOM 2198 O O . GLU A 1 298 ? 10.254 -0.799 -34.525 1.00 98.19 298 GLU A O 1
ATOM 2203 N N . VAL A 1 299 ? 10.277 -2.987 -35.023 1.00 98.31 299 VAL A N 1
ATOM 2204 C CA . VAL A 1 299 ? 9.099 -3.341 -34.222 1.00 98.31 299 VAL A CA 1
ATOM 2205 C C . VAL A 1 299 ? 9.388 -4.616 -33.447 1.00 98.31 299 VAL A C 1
ATOM 2207 O O . VAL A 1 299 ? 9.791 -5.623 -34.030 1.00 98.31 299 VAL A O 1
ATOM 2210 N N . GLY A 1 300 ? 9.173 -4.608 -32.134 1.00 97.38 300 GLY A N 1
ATOM 2211 C CA . GLY A 1 300 ? 9.414 -5.800 -31.330 1.00 97.38 300 GLY A CA 1
ATOM 2212 C C . GLY A 1 300 ? 9.072 -5.678 -29.858 1.00 97.38 300 GLY A C 1
ATOM 2213 O O . GLY A 1 300 ? 8.310 -4.807 -29.437 1.00 97.38 300 GLY A O 1
ATOM 2214 N N . VAL A 1 301 ? 9.647 -6.590 -29.078 1.00 97.12 301 VAL A N 1
ATOM 2215 C CA . VAL A 1 301 ? 9.412 -6.713 -27.638 1.00 97.12 301 VAL A CA 1
ATOM 2216 C C . VAL A 1 301 ? 10.725 -6.754 -26.871 1.00 97.12 301 VAL A C 1
ATOM 2218 O O . VAL A 1 301 ? 11.732 -7.289 -27.339 1.00 97.12 301 VAL A O 1
ATOM 2221 N N . MET A 1 302 ? 10.697 -6.215 -25.658 1.00 97.06 302 MET A N 1
ATOM 2222 C CA . MET A 1 302 ? 11.803 -6.261 -24.714 1.00 97.06 302 MET A CA 1
ATOM 2223 C C . MET A 1 302 ? 11.315 -6.597 -23.307 1.00 97.06 302 MET A C 1
ATOM 2225 O O . MET A 1 302 ? 10.226 -6.206 -22.886 1.00 97.06 302 MET A O 1
ATOM 2229 N N . LEU A 1 303 ? 12.151 -7.319 -22.571 1.00 96.19 303 LEU A N 1
ATOM 2230 C CA . LEU A 1 303 ? 12.020 -7.520 -21.137 1.00 96.19 303 LEU A CA 1
ATOM 2231 C C . LEU A 1 303 ? 12.786 -6.397 -20.443 1.00 96.19 303 LEU A C 1
ATOM 2233 O O . LEU A 1 303 ? 13.976 -6.222 -20.700 1.00 96.19 303 LEU A O 1
ATOM 2237 N N . ARG A 1 304 ? 12.119 -5.649 -19.562 1.00 94.44 304 ARG A N 1
ATOM 2238 C CA . ARG A 1 304 ? 12.698 -4.564 -18.766 1.00 94.44 304 ARG A CA 1
ATOM 2239 C C . ARG A 1 304 ? 12.526 -4.845 -17.275 1.00 94.44 304 ARG A C 1
ATOM 2241 O O . ARG A 1 304 ? 11.425 -5.140 -16.810 1.00 94.44 304 ARG A O 1
ATOM 2248 N N . ARG A 1 305 ? 13.602 -4.673 -16.506 1.00 91.88 305 ARG A N 1
ATOM 2249 C CA . ARG A 1 305 ? 13.578 -4.675 -15.038 1.00 91.88 305 ARG A CA 1
ATOM 2250 C C . ARG A 1 305 ? 14.027 -3.315 -14.513 1.00 91.88 305 ARG A C 1
ATOM 2252 O O . ARG A 1 305 ? 15.126 -2.864 -14.818 1.00 91.88 305 ARG A O 1
ATOM 2259 N N . ASP A 1 306 ? 13.167 -2.690 -13.717 1.00 87.19 306 ASP A N 1
ATOM 2260 C CA . ASP A 1 306 ? 13.456 -1.471 -12.962 1.00 87.19 306 ASP A CA 1
ATOM 2261 C C . ASP A 1 306 ? 13.874 -1.848 -11.523 1.00 87.19 306 ASP A C 1
ATOM 2263 O O . ASP A 1 306 ? 13.211 -2.666 -10.883 1.00 87.19 306 ASP A O 1
ATOM 2267 N N . HIS A 1 307 ? 14.958 -1.270 -10.998 1.00 85.06 307 HIS A N 1
ATOM 2268 C CA . HIS A 1 307 ? 15.373 -1.409 -9.596 1.00 85.06 307 HIS A CA 1
ATOM 2269 C C . HIS A 1 307 ? 16.147 -0.167 -9.126 1.00 85.06 307 HIS A C 1
ATOM 2271 O O . HIS A 1 307 ? 17.146 0.200 -9.740 1.00 85.06 307 HIS A O 1
ATOM 2277 N N . ARG A 1 308 ? 15.700 0.477 -8.034 1.00 81.81 308 ARG A N 1
ATOM 2278 C CA . ARG A 1 308 ? 16.351 1.654 -7.407 1.00 81.81 308 ARG A CA 1
ATOM 2279 C C . ARG A 1 308 ? 16.756 2.744 -8.418 1.00 81.81 308 ARG A C 1
ATOM 2281 O O . ARG A 1 308 ? 17.915 3.146 -8.497 1.00 81.81 308 ARG A O 1
ATOM 2288 N N . GLY A 1 309 ? 15.802 3.154 -9.258 1.00 82.44 309 GLY A N 1
ATOM 2289 C CA . GLY A 1 309 ? 16.004 4.174 -10.298 1.00 82.44 309 GLY A CA 1
ATOM 2290 C C . GLY A 1 309 ? 16.856 3.740 -11.503 1.00 82.44 309 GLY A C 1
ATOM 2291 O O . GLY A 1 309 ? 17.131 4.571 -12.368 1.00 82.44 309 GLY A O 1
ATOM 2292 N N . ARG A 1 310 ? 17.267 2.466 -11.587 1.00 90.50 310 ARG A N 1
ATOM 2293 C CA . ARG A 1 310 ? 18.033 1.904 -12.711 1.00 90.50 310 ARG A CA 1
ATOM 2294 C C . ARG A 1 310 ? 17.181 0.943 -13.533 1.00 90.50 310 ARG A C 1
ATOM 2296 O O . ARG A 1 310 ? 16.506 0.083 -12.969 1.00 90.50 310 ARG A O 1
ATOM 2303 N N . GLY A 1 311 ? 17.234 1.073 -14.852 1.00 92.50 311 GLY A N 1
ATOM 2304 C CA . GLY A 1 311 ? 16.647 0.135 -15.805 1.00 92.50 311 GLY A CA 1
ATOM 2305 C C . GLY A 1 311 ? 17.700 -0.793 -16.399 1.00 92.50 311 GLY A C 1
ATOM 2306 O O . GLY A 1 311 ? 18.804 -0.353 -16.707 1.00 92.50 311 GLY A O 1
AT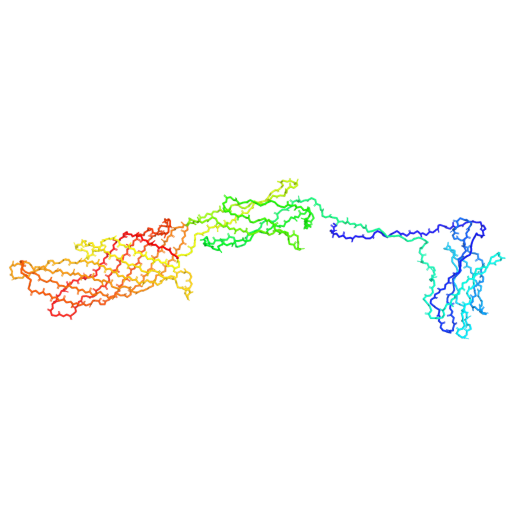OM 2307 N N . ILE A 1 312 ? 17.346 -2.058 -16.615 1.00 96.50 312 ILE A N 1
ATOM 2308 C CA . ILE A 1 312 ? 18.057 -2.966 -17.527 1.00 96.50 312 ILE A CA 1
ATOM 2309 C C . ILE A 1 312 ? 17.019 -3.557 -18.480 1.00 96.50 312 ILE A C 1
ATOM 2311 O O . ILE A 1 312 ? 15.950 -3.976 -18.025 1.00 96.50 312 ILE A O 1
ATOM 2315 N N . TRP A 1 313 ? 17.315 -3.600 -19.780 1.00 97.50 313 TRP A N 1
ATOM 2316 C CA . TRP A 1 313 ? 16.457 -4.250 -20.774 1.00 97.50 313 TRP A CA 1
ATOM 2317 C C . TRP A 1 313 ? 17.230 -5.118 -21.766 1.00 97.50 313 TRP A C 1
ATOM 2319 O O . TRP A 1 313 ? 18.409 -4.886 -22.033 1.00 97.50 313 TRP A O 1
ATOM 2329 N N . LEU A 1 314 ? 16.524 -6.103 -22.323 1.00 98.31 314 LEU A N 1
ATOM 2330 C CA . LEU A 1 314 ? 16.952 -6.952 -23.435 1.00 98.31 314 LEU A CA 1
ATOM 2331 C C . LEU A 1 314 ? 15.736 -7.262 -24.319 1.00 98.31 314 LEU A C 1
ATOM 2333 O O . LEU A 1 314 ? 14.670 -7.583 -23.794 1.00 98.31 314 LEU A O 1
ATOM 2337 N N . GLY A 1 315 ? 15.871 -7.190 -25.641 1.00 97.75 315 GLY A N 1
ATOM 2338 C CA . GLY A 1 315 ? 14.764 -7.404 -26.572 1.00 97.75 315 GLY A CA 1
ATOM 2339 C C . GLY A 1 315 ? 15.172 -7.849 -27.971 1.00 97.75 315 GLY A C 1
ATOM 2340 O O . GLY A 1 315 ? 16.344 -7.803 -28.347 1.00 97.75 315 GLY A O 1
ATOM 2341 N N . VAL A 1 316 ? 14.164 -8.253 -28.743 1.00 98.19 316 VAL A N 1
ATOM 2342 C CA . VAL A 1 316 ? 14.271 -8.682 -30.143 1.00 98.19 316 VAL A CA 1
ATOM 2343 C C . VAL A 1 316 ? 13.210 -7.971 -30.985 1.00 98.19 316 VAL A C 1
ATOM 2345 O O . VAL A 1 316 ? 12.070 -7.795 -30.548 1.00 98.19 316 VAL A O 1
ATOM 2348 N N . MET A 1 317 ? 13.596 -7.535 -32.183 1.00 98.25 317 MET A N 1
ATOM 2349 C CA . MET A 1 317 ? 12.762 -6.762 -33.102 1.00 98.25 317 MET A CA 1
ATOM 2350 C C . MET A 1 317 ? 12.873 -7.313 -34.522 1.00 98.25 317 MET A C 1
ATOM 2352 O O . MET A 1 317 ? 13.951 -7.707 -34.970 1.00 98.25 317 MET A O 1
ATOM 2356 N N . GLY A 1 318 ? 11.753 -7.295 -35.242 1.00 98.06 318 GLY A N 1
ATOM 2357 C CA . GLY A 1 318 ? 11.753 -7.341 -36.698 1.00 98.06 318 GLY A CA 1
ATOM 2358 C C . GLY A 1 318 ? 12.113 -5.964 -37.249 1.00 98.06 318 GLY A C 1
ATOM 2359 O O . GLY A 1 318 ? 11.720 -4.941 -36.682 1.00 98.06 318 GLY A O 1
ATOM 2360 N N . VAL A 1 319 ? 12.870 -5.937 -38.342 1.00 98.00 319 VAL A N 1
ATOM 2361 C CA . VAL A 1 319 ? 13.350 -4.704 -38.971 1.00 98.00 319 VAL A CA 1
ATOM 2362 C C . VAL A 1 319 ? 12.949 -4.680 -40.439 1.00 98.00 319 VAL A C 1
ATOM 2364 O O . VAL A 1 319 ? 13.123 -5.666 -41.155 1.00 98.00 319 VAL A O 1
ATOM 2367 N N . VAL A 1 320 ? 12.472 -3.528 -40.902 1.00 97.31 320 VAL A N 1
ATOM 2368 C CA . VAL A 1 320 ? 12.418 -3.187 -42.325 1.00 97.31 320 VAL A CA 1
ATOM 2369 C C . VAL A 1 320 ? 13.231 -1.915 -42.500 1.00 97.31 320 VAL A C 1
ATOM 2371 O O . VAL A 1 320 ? 12.910 -0.883 -41.919 1.00 97.31 320 VAL A O 1
ATOM 2374 N N . ALA A 1 321 ? 14.309 -1.988 -43.273 1.00 96.88 321 ALA A N 1
ATOM 2375 C CA . ALA A 1 321 ? 15.234 -0.882 -43.472 1.00 96.88 321 ALA A CA 1
ATOM 2376 C C . ALA A 1 321 ? 15.190 -0.388 -44.926 1.00 96.88 321 ALA A C 1
ATOM 2378 O O . ALA A 1 321 ? 15.965 -0.874 -45.758 1.00 96.88 321 ALA A O 1
ATOM 2379 N N . PRO A 1 322 ? 14.292 0.561 -45.258 1.00 96.69 322 PRO A N 1
ATOM 2380 C CA . PRO A 1 322 ? 14.406 1.369 -46.461 1.00 96.69 322 PRO A CA 1
ATOM 2381 C C . PRO A 1 322 ? 15.802 1.978 -46.592 1.00 96.69 322 PRO A C 1
ATOM 2383 O O . PRO A 1 322 ? 16.375 2.462 -45.612 1.00 96.69 322 PRO A O 1
ATOM 2386 N N . TYR A 1 323 ? 16.342 1.976 -47.805 1.00 94.62 323 TYR A N 1
ATOM 2387 C CA . TYR A 1 323 ? 17.626 2.592 -48.105 1.00 94.62 323 TYR A CA 1
ATOM 2388 C C . TYR A 1 323 ? 17.598 3.355 -49.426 1.00 94.62 323 TYR A C 1
ATOM 2390 O O . TYR A 1 323 ? 16.862 3.018 -50.354 1.00 94.62 323 TYR A O 1
ATOM 2398 N N . TRP A 1 324 ? 18.466 4.359 -49.508 1.00 95.06 324 TRP A N 1
ATOM 2399 C CA . TRP A 1 324 ? 18.862 5.020 -50.744 1.00 95.06 324 TRP A CA 1
ATOM 2400 C C . TRP A 1 324 ? 20.351 4.758 -50.970 1.00 95.06 324 TRP A C 1
ATOM 2402 O O . TRP A 1 324 ? 21.178 5.062 -50.108 1.00 95.06 324 TRP A O 1
ATOM 2412 N N . SER A 1 325 ? 20.688 4.150 -52.105 1.00 94.00 325 SER A N 1
ATOM 2413 C CA . SER A 1 325 ? 22.058 3.848 -52.518 1.00 94.00 325 SER A CA 1
ATOM 2414 C C . SER A 1 325 ? 22.501 4.746 -53.669 1.00 94.00 325 SER A C 1
ATOM 2416 O O . SER A 1 325 ? 21.737 4.976 -54.607 1.00 94.00 325 SER A O 1
ATOM 2418 N N . GLN A 1 326 ? 23.756 5.187 -53.627 1.00 94.38 326 GLN A N 1
ATOM 2419 C CA . GLN A 1 326 ? 24.439 5.936 -54.676 1.00 94.38 326 GLN A CA 1
ATOM 2420 C C . GLN A 1 326 ? 25.811 5.299 -54.926 1.00 94.38 326 GLN A C 1
ATOM 2422 O O . GLN A 1 326 ? 26.590 5.137 -53.988 1.00 94.38 326 GLN A O 1
ATOM 2427 N N . MET A 1 327 ? 26.112 4.961 -56.177 1.00 92.62 327 MET A N 1
ATOM 2428 C CA . MET A 1 327 ? 27.417 4.468 -56.616 1.00 92.62 327 MET A CA 1
ATOM 2429 C C . MET A 1 327 ? 28.135 5.576 -57.387 1.00 92.62 327 MET A C 1
ATOM 2431 O O . MET A 1 327 ? 27.539 6.211 -58.261 1.00 92.62 327 MET A O 1
ATOM 2435 N N . ARG A 1 328 ? 29.405 5.808 -57.051 1.00 93.50 328 ARG A N 1
ATOM 2436 C CA . ARG A 1 328 ? 30.307 6.710 -57.771 1.00 93.50 328 ARG A CA 1
ATOM 2437 C C . ARG A 1 328 ? 31.556 5.976 -58.240 1.00 93.50 328 ARG A C 1
ATOM 2439 O O . ARG A 1 328 ? 32.040 5.107 -57.520 1.00 93.50 328 ARG A O 1
ATOM 2446 N N . ILE A 1 329 ? 32.074 6.360 -59.400 1.00 92.62 329 ILE A N 1
ATOM 2447 C CA . ILE A 1 329 ? 33.412 5.997 -59.889 1.00 92.62 329 ILE A CA 1
ATOM 2448 C C . ILE A 1 329 ? 34.100 7.328 -60.200 1.00 92.62 329 ILE A C 1
ATOM 2450 O O . ILE A 1 329 ? 33.520 8.161 -60.896 1.00 92.62 329 ILE A O 1
ATOM 2454 N N . GLY A 1 330 ? 35.261 7.579 -59.591 1.00 89.56 330 GLY A N 1
ATOM 2455 C CA . GLY A 1 330 ? 35.806 8.936 -59.508 1.00 89.56 330 GLY A CA 1
ATOM 2456 C C . GLY A 1 330 ? 34.805 9.891 -58.836 1.00 89.56 330 GLY A C 1
ATOM 2457 O O . GLY A 1 330 ? 34.285 9.598 -57.752 1.00 89.56 330 GLY A O 1
ATOM 2458 N N . ASP A 1 331 ? 34.505 11.011 -59.496 1.00 91.44 331 ASP A N 1
ATOM 2459 C CA . ASP A 1 331 ? 33.482 11.976 -59.063 1.00 91.44 331 ASP A CA 1
ATOM 2460 C C . ASP A 1 331 ? 32.084 11.714 -59.669 1.00 91.44 331 ASP A C 1
ATOM 2462 O O . ASP A 1 331 ? 31.076 12.219 -59.155 1.00 91.44 331 ASP A O 1
ATOM 2466 N N . ASP A 1 332 ? 31.994 10.880 -60.711 1.00 94.12 332 ASP A N 1
ATOM 2467 C CA . ASP A 1 332 ? 30.768 10.650 -61.477 1.00 94.12 332 ASP A CA 1
ATOM 2468 C C . ASP A 1 332 ? 29.794 9.700 -60.772 1.00 94.12 332 ASP A C 1
ATOM 2470 O O . ASP A 1 332 ? 30.158 8.648 -60.243 1.00 94.12 332 ASP A O 1
ATOM 2474 N N . VAL A 1 333 ? 28.504 10.051 -60.793 1.00 93.38 333 VAL A N 1
ATOM 2475 C CA . VAL A 1 333 ? 27.421 9.222 -60.240 1.00 93.38 333 VAL A CA 1
ATOM 2476 C C . VAL A 1 333 ? 26.963 8.217 -61.292 1.00 93.38 333 VAL A C 1
ATOM 2478 O O . VAL A 1 333 ? 26.057 8.489 -62.077 1.00 93.38 333 VAL A O 1
ATOM 2481 N N . VAL A 1 334 ? 27.572 7.033 -61.279 1.00 92.62 334 VAL A N 1
ATOM 2482 C CA . VAL A 1 334 ? 27.281 5.953 -62.237 1.00 92.62 334 VAL A CA 1
ATOM 2483 C C . VAL A 1 334 ? 25.982 5.195 -61.940 1.00 92.62 334 VAL A C 1
ATOM 2485 O O . VAL A 1 334 ? 25.461 4.499 -62.807 1.00 92.62 334 VAL A O 1
ATOM 2488 N N . GLY A 1 335 ? 25.424 5.328 -60.732 1.00 89.88 335 GLY A N 1
ATOM 2489 C CA . GLY A 1 335 ? 24.150 4.699 -60.388 1.00 89.88 335 GLY A CA 1
ATOM 2490 C C . GLY A 1 335 ? 23.518 5.233 -59.106 1.00 89.88 335 GLY A C 1
ATOM 2491 O O . GLY A 1 335 ? 24.200 5.664 -58.175 1.00 89.88 335 GLY A O 1
ATOM 2492 N N . SER A 1 336 ? 22.189 5.171 -59.033 1.00 94.00 336 SER A N 1
ATOM 2493 C CA . SER A 1 336 ? 21.450 5.358 -57.784 1.00 94.00 336 SER A CA 1
ATOM 2494 C C . SER A 1 336 ? 20.188 4.499 -57.764 1.00 94.00 336 SER A C 1
ATOM 2496 O O . SER A 1 336 ? 19.687 4.106 -58.815 1.00 94.00 336 SER A O 1
ATOM 2498 N N . GLY A 1 337 ? 19.685 4.184 -56.574 1.00 92.38 337 GLY A N 1
ATOM 2499 C CA . GLY A 1 337 ? 18.512 3.330 -56.416 1.00 92.38 337 GLY A CA 1
ATOM 2500 C C . GLY A 1 337 ? 17.965 3.352 -54.997 1.00 92.38 337 GLY A C 1
ATOM 2501 O O . GLY A 1 337 ? 18.668 3.723 -54.056 1.00 92.38 337 GLY A O 1
ATOM 2502 N N . VAL A 1 338 ? 16.705 2.957 -54.849 1.00 94.06 338 VAL A N 1
ATOM 2503 C CA . VAL A 1 338 ? 16.041 2.776 -53.554 1.00 94.06 338 VAL A CA 1
ATOM 2504 C C . VAL A 1 338 ? 15.651 1.316 -53.376 1.00 94.06 338 VAL A C 1
ATOM 2506 O O . VAL A 1 338 ? 15.383 0.614 -54.349 1.00 94.06 338 VAL A O 1
ATOM 2509 N N . GLY A 1 339 ? 15.601 0.858 -52.132 1.00 91.88 339 GLY A N 1
ATOM 2510 C CA . GLY A 1 339 ? 15.150 -0.488 -51.798 1.00 91.88 339 GLY A CA 1
ATOM 2511 C C . GLY A 1 339 ? 14.801 -0.610 -50.323 1.00 91.88 339 GLY A C 1
ATOM 2512 O O . GLY A 1 339 ? 14.800 0.381 -49.594 1.00 91.88 339 GLY A O 1
ATOM 2513 N N . ALA A 1 340 ? 14.509 -1.828 -49.876 1.00 93.88 340 ALA A N 1
ATOM 2514 C CA . ALA A 1 340 ? 14.284 -2.132 -48.469 1.00 93.88 340 ALA A CA 1
ATOM 2515 C C . ALA A 1 340 ? 14.927 -3.472 -48.108 1.00 93.88 340 ALA A C 1
ATOM 2517 O O . ALA A 1 340 ? 14.828 -4.437 -48.865 1.00 93.88 340 ALA A O 1
ATOM 2518 N N . LEU A 1 341 ? 15.571 -3.528 -46.943 1.00 93.25 341 LEU A N 1
ATOM 2519 C CA . LEU A 1 341 ? 16.163 -4.749 -46.402 1.00 93.25 341 LEU A CA 1
ATOM 2520 C C . LEU A 1 341 ? 15.308 -5.239 -45.225 1.00 93.25 341 LEU A C 1
ATOM 2522 O O . LEU A 1 341 ? 15.217 -4.525 -44.222 1.00 93.25 341 LEU A O 1
ATOM 2526 N N . PRO A 1 342 ? 14.664 -6.417 -45.312 1.00 95.31 342 PRO A N 1
ATOM 2527 C CA . PRO A 1 342 ? 14.088 -7.058 -44.139 1.00 95.31 342 PRO A CA 1
ATOM 2528 C C . PRO A 1 342 ? 15.219 -7.585 -43.253 1.00 95.31 342 PRO A C 1
ATOM 2530 O O . PRO A 1 342 ? 16.277 -7.964 -43.753 1.00 95.31 342 PRO A O 1
ATOM 2533 N N . GLY A 1 343 ? 15.004 -7.660 -41.946 1.00 95.56 343 GLY A N 1
ATOM 2534 C CA . GLY A 1 343 ? 15.996 -8.207 -41.032 1.00 95.56 343 GLY A CA 1
ATOM 2535 C C . GLY A 1 343 ? 15.498 -8.341 -39.603 1.00 95.56 343 GLY A C 1
ATOM 2536 O O . GLY A 1 343 ? 14.304 -8.230 -39.322 1.00 95.56 343 GLY A O 1
ATOM 2537 N N . ILE A 1 344 ? 16.444 -8.576 -38.701 1.00 97.25 344 ILE A N 1
ATOM 2538 C CA . ILE A 1 344 ? 16.205 -8.669 -37.260 1.00 97.25 344 ILE A CA 1
ATOM 2539 C C . ILE A 1 344 ? 17.206 -7.791 -36.515 1.00 97.25 344 ILE A C 1
ATOM 2541 O O . ILE A 1 344 ? 18.339 -7.603 -36.968 1.00 97.25 344 ILE A O 1
ATOM 2545 N N . SER A 1 345 ? 16.811 -7.279 -35.355 1.00 97.69 345 SER A N 1
ATOM 2546 C CA . SER A 1 345 ? 17.744 -6.677 -34.409 1.00 97.69 345 SER A CA 1
ATOM 2547 C C . SER A 1 345 ? 17.556 -7.223 -32.998 1.00 97.69 345 SER A C 1
ATOM 2549 O O . SER A 1 345 ? 16.483 -7.683 -32.606 1.00 97.69 345 SER A O 1
ATOM 2551 N N . PHE A 1 346 ? 18.650 -7.198 -32.244 1.00 98.06 346 PHE A N 1
ATOM 2552 C CA . PHE A 1 346 ? 18.714 -7.524 -30.826 1.00 98.06 346 PHE A CA 1
ATOM 2553 C C . PHE A 1 346 ? 19.187 -6.276 -30.099 1.00 98.06 346 PHE A C 1
ATOM 2555 O O . PHE A 1 346 ? 20.202 -5.699 -30.490 1.00 98.06 346 PHE A O 1
ATOM 2562 N N . VAL A 1 347 ? 18.473 -5.858 -29.059 1.00 98.00 347 VAL A N 1
ATOM 2563 C CA . VAL A 1 347 ? 18.793 -4.644 -28.302 1.00 98.00 347 VAL A CA 1
ATOM 2564 C C . VAL A 1 347 ? 18.966 -4.978 -26.835 1.00 98.00 347 VAL A C 1
ATOM 2566 O O . VAL A 1 347 ? 18.174 -5.730 -26.272 1.00 98.00 347 VAL A O 1
ATOM 2569 N N . GLY A 1 348 ? 19.979 -4.406 -26.203 1.00 98.19 348 GLY A N 1
ATOM 2570 C CA . GLY A 1 348 ? 20.171 -4.469 -24.762 1.00 98.19 348 GLY A CA 1
ATOM 2571 C C . GLY A 1 348 ? 20.692 -3.140 -24.247 1.00 98.19 348 GLY A C 1
ATOM 2572 O O . GLY A 1 348 ? 21.369 -2.409 -24.968 1.00 98.19 348 GLY A O 1
ATOM 2573 N N . GLY A 1 349 ? 20.381 -2.797 -23.005 1.00 97.81 349 GLY A N 1
ATOM 2574 C CA . GLY A 1 349 ? 20.843 -1.531 -22.459 1.00 97.81 349 GLY A CA 1
ATOM 2575 C C . GLY A 1 349 ? 20.597 -1.359 -20.975 1.00 97.81 349 GLY A C 1
ATOM 2576 O O . GLY A 1 349 ? 19.924 -2.165 -20.325 1.00 97.81 349 GLY A O 1
ATOM 2577 N N . VAL A 1 350 ? 21.181 -0.283 -20.459 1.00 98.00 350 VAL A N 1
ATOM 2578 C CA . VAL A 1 350 ? 21.052 0.160 -19.073 1.00 98.00 350 VAL A CA 1
ATOM 2579 C C . VAL A 1 350 ? 20.621 1.617 -19.041 1.00 98.00 350 VAL A C 1
ATOM 2581 O O . VAL A 1 350 ? 21.007 2.407 -19.905 1.00 98.00 350 VAL A O 1
ATOM 2584 N N . GLY A 1 351 ? 19.818 1.979 -18.048 1.00 95.94 351 GLY A N 1
ATOM 2585 C CA . GLY A 1 351 ? 19.292 3.329 -17.906 1.00 95.94 351 GLY A CA 1
ATOM 2586 C C . GLY A 1 351 ? 19.274 3.814 -16.465 1.00 95.94 351 GLY A C 1
ATOM 2587 O O . GLY A 1 351 ? 19.231 3.019 -15.525 1.00 95.94 351 GLY A O 1
ATOM 2588 N N . PHE A 1 352 ? 19.327 5.132 -16.303 1.00 93.75 352 PHE A N 1
ATOM 2589 C CA . PHE A 1 352 ? 19.354 5.829 -15.021 1.00 93.75 352 PHE A CA 1
ATOM 2590 C C . PHE A 1 352 ? 18.324 6.958 -15.048 1.00 93.75 352 PHE A C 1
ATOM 2592 O O . PHE A 1 352 ? 18.406 7.855 -15.891 1.00 93.75 352 PHE A O 1
ATOM 2599 N N . ARG A 1 353 ? 17.349 6.924 -14.134 1.00 89.88 353 ARG A N 1
ATOM 2600 C CA . ARG A 1 353 ? 16.306 7.955 -14.060 1.00 89.88 353 ARG A CA 1
ATOM 2601 C C . ARG A 1 353 ? 16.853 9.279 -13.541 1.00 89.88 353 ARG A C 1
ATOM 2603 O O . ARG A 1 353 ? 17.532 9.315 -12.515 1.00 89.88 353 ARG A O 1
ATOM 2610 N N . VAL A 1 354 ? 16.524 10.362 -14.241 1.00 88.25 354 VAL A N 1
ATOM 2611 C CA . VAL A 1 354 ? 16.880 11.741 -13.895 1.00 88.25 354 VAL A CA 1
ATOM 2612 C C . VAL A 1 354 ? 15.725 12.660 -14.291 1.00 88.25 354 VAL A C 1
ATOM 2614 O O . VAL A 1 354 ? 15.455 12.848 -15.481 1.00 88.25 354 VAL A O 1
ATOM 2617 N N . ALA A 1 355 ? 15.075 13.247 -13.279 1.00 84.06 355 ALA A N 1
ATOM 2618 C CA . ALA A 1 355 ? 13.842 14.023 -13.424 1.00 84.06 355 ALA A CA 1
ATOM 2619 C C . ALA A 1 355 ? 12.786 13.245 -14.242 1.00 84.06 355 ALA A C 1
ATOM 2621 O O . ALA A 1 355 ? 12.661 12.034 -14.084 1.00 84.06 355 ALA A O 1
ATOM 2622 N N . VAL A 1 356 ? 12.080 13.922 -15.152 1.00 85.50 356 VAL A N 1
ATOM 2623 C CA . VAL A 1 356 ? 10.996 13.388 -16.006 1.00 85.50 356 VAL A CA 1
ATOM 2624 C C . VAL A 1 356 ? 11.437 12.352 -17.062 1.00 85.50 356 VAL A C 1
ATOM 2626 O O . VAL A 1 356 ? 10.743 12.128 -18.056 1.00 85.50 356 VAL A O 1
ATOM 2629 N N . GLY A 1 357 ? 12.606 11.730 -16.902 1.00 90.69 357 GLY A N 1
ATOM 2630 C CA . GLY A 1 357 ? 13.180 10.859 -17.917 1.00 90.69 357 GLY A CA 1
ATOM 2631 C C . GLY A 1 357 ? 14.289 9.927 -17.445 1.00 90.69 357 GLY A C 1
ATOM 2632 O O . GLY A 1 357 ? 14.586 9.785 -16.260 1.00 90.69 357 GLY A O 1
ATOM 2633 N N . GLU A 1 358 ? 14.906 9.264 -18.413 1.00 94.56 358 GLU A N 1
ATOM 2634 C CA . GLU A 1 358 ? 15.945 8.258 -18.240 1.00 94.56 358 GLU A CA 1
ATOM 2635 C C . GLU A 1 358 ? 17.102 8.526 -19.211 1.00 94.56 358 GLU A C 1
ATOM 2637 O O . GLU A 1 358 ? 16.907 8.526 -20.427 1.00 94.56 358 GLU A O 1
ATOM 2642 N N . PHE A 1 359 ? 18.318 8.701 -18.688 1.00 97.00 359 PHE A N 1
ATOM 2643 C CA . PHE A 1 359 ? 19.531 8.592 -19.500 1.00 97.00 359 PHE A CA 1
ATOM 2644 C C . PHE A 1 359 ? 19.804 7.126 -19.794 1.00 97.00 359 PHE A C 1
ATOM 2646 O O . PHE A 1 359 ? 19.794 6.305 -18.876 1.00 97.00 359 PHE A O 1
ATOM 2653 N N . VAL A 1 360 ? 20.070 6.799 -21.055 1.00 98.00 360 VAL A N 1
ATOM 2654 C CA . VAL A 1 360 ? 20.204 5.417 -21.522 1.00 98.00 360 VAL A CA 1
ATOM 2655 C C . VAL A 1 360 ? 21.519 5.191 -22.247 1.00 98.00 360 VAL A C 1
ATOM 2657 O O . VAL A 1 360 ? 21.968 6.037 -23.016 1.00 98.00 360 VAL A O 1
ATOM 2660 N N . PHE A 1 361 ? 22.108 4.020 -22.027 1.00 98.31 361 PHE A N 1
ATOM 2661 C CA . PHE A 1 361 ? 23.140 3.446 -22.879 1.00 98.31 361 PHE A CA 1
ATOM 2662 C C . PHE A 1 361 ? 22.573 2.190 -23.535 1.00 98.31 361 PHE A C 1
ATOM 2664 O O . PHE A 1 361 ? 22.025 1.321 -22.852 1.00 98.31 361 PHE A O 1
ATOM 2671 N N . GLU A 1 362 ? 22.689 2.104 -24.855 1.00 98.25 362 GLU A N 1
ATOM 2672 C CA . GLU A 1 362 ? 22.094 1.040 -25.654 1.00 98.25 362 GLU A CA 1
ATOM 2673 C C . GLU A 1 362 ? 23.123 0.403 -26.590 1.00 98.25 362 GLU A C 1
ATOM 2675 O O . GLU A 1 362 ? 23.868 1.095 -27.285 1.00 98.25 362 GLU A O 1
ATOM 2680 N N . LEU A 1 363 ? 23.133 -0.929 -26.611 1.00 98.31 363 LEU A N 1
ATOM 2681 C CA . LEU A 1 363 ? 23.848 -1.769 -27.561 1.00 98.31 363 LEU A CA 1
ATOM 2682 C C . LEU A 1 363 ? 22.827 -2.470 -28.456 1.00 98.31 363 LEU A C 1
ATOM 2684 O O . LEU A 1 363 ? 21.864 -3.062 -27.963 1.00 98.31 363 LEU A O 1
ATOM 2688 N N . LYS A 1 364 ? 23.054 -2.442 -29.770 1.00 97.75 364 LYS A N 1
ATOM 2689 C CA . LYS A 1 364 ? 22.178 -3.083 -30.752 1.00 97.75 364 LYS A CA 1
ATOM 2690 C C . LYS A 1 364 ? 22.973 -3.908 -31.756 1.00 97.75 364 LYS A C 1
ATOM 2692 O O . LYS A 1 364 ? 23.840 -3.378 -32.440 1.00 97.75 364 LYS A O 1
ATOM 2697 N N . GLY A 1 365 ? 22.638 -5.186 -31.893 1.00 97.19 365 GLY A N 1
ATOM 2698 C CA . GLY A 1 365 ? 23.043 -6.000 -33.037 1.00 97.19 365 GLY A CA 1
ATOM 2699 C C . GLY A 1 365 ? 21.978 -5.912 -34.123 1.00 97.19 365 GLY A C 1
ATOM 2700 O O . GLY A 1 365 ? 20.817 -6.207 -33.855 1.00 97.19 365 GLY A O 1
ATOM 2701 N N . LEU A 1 366 ? 22.352 -5.504 -35.333 1.00 96.38 366 LEU A N 1
ATOM 2702 C CA . LEU A 1 366 ? 21.456 -5.368 -36.481 1.00 96.38 366 LEU A CA 1
ATOM 2703 C C . LEU A 1 366 ? 21.878 -6.356 -37.572 1.00 96.38 366 LEU A C 1
ATOM 2705 O O . LEU A 1 366 ? 23.000 -6.280 -38.061 1.00 96.38 366 LEU A O 1
ATOM 2709 N N . ALA A 1 367 ? 20.985 -7.257 -37.978 1.00 94.69 367 ALA A N 1
ATOM 2710 C CA . ALA A 1 367 ? 21.226 -8.239 -39.032 1.00 94.69 367 ALA A CA 1
ATOM 2711 C C . ALA A 1 367 ? 20.311 -7.960 -40.234 1.00 94.69 367 ALA A C 1
ATOM 2713 O O . ALA A 1 367 ? 19.148 -8.365 -40.261 1.00 94.69 367 ALA A O 1
ATOM 2714 N N . LEU A 1 368 ? 20.864 -7.263 -41.231 1.00 91.31 368 LEU A N 1
ATOM 2715 C CA . LEU A 1 368 ? 20.231 -6.993 -42.522 1.00 91.31 368 LEU A CA 1
ATOM 2716 C C . LEU A 1 368 ? 20.878 -7.889 -43.596 1.00 91.31 368 LEU A C 1
ATOM 2718 O O . LEU A 1 368 ? 22.007 -7.592 -44.006 1.00 91.31 368 LEU A O 1
ATOM 2722 N N . PRO A 1 369 ? 20.234 -8.986 -44.044 1.00 84.56 369 PRO A N 1
ATOM 2723 C CA . PRO A 1 369 ? 20.652 -9.696 -45.251 1.00 84.56 369 PRO A CA 1
ATOM 2724 C C . PRO A 1 369 ? 20.725 -8.737 -46.447 1.00 84.56 369 PRO A C 1
ATOM 2726 O O . PRO A 1 369 ? 19.782 -7.996 -46.723 1.00 84.56 369 PRO A O 1
ATOM 2729 N N . GLY A 1 370 ? 21.854 -8.761 -47.159 1.00 72.44 370 GLY A N 1
ATOM 2730 C CA . GLY A 1 370 ? 22.044 -7.964 -48.370 1.00 72.44 370 GLY A CA 1
ATOM 2731 C C . GLY A 1 370 ? 21.067 -8.362 -49.489 1.00 72.44 370 GLY A C 1
ATOM 2732 O O . GLY A 1 370 ? 20.616 -9.514 -49.535 1.00 72.44 370 GLY A O 1
ATOM 2733 N N . PRO A 1 371 ? 20.735 -7.434 -50.402 1.00 65.44 371 PRO A N 1
ATOM 2734 C CA . PRO A 1 371 ? 19.796 -7.704 -51.481 1.00 65.44 371 PRO A CA 1
ATOM 2735 C C . PRO A 1 371 ? 20.385 -8.727 -52.465 1.00 65.44 371 PRO A C 1
ATOM 2737 O O . PRO A 1 371 ? 21.545 -8.638 -52.863 1.00 65.44 371 PRO A O 1
ATOM 2740 N N . ARG A 1 372 ? 19.572 -9.701 -52.888 1.00 55.94 372 ARG A N 1
ATOM 2741 C CA . ARG A 1 372 ? 19.910 -10.613 -53.993 1.00 55.94 372 ARG A CA 1
ATOM 2742 C C . ARG A 1 372 ? 19.443 -9.977 -55.306 1.00 55.94 372 ARG A C 1
ATOM 2744 O O . ARG A 1 372 ? 18.281 -10.134 -55.663 1.00 55.94 372 ARG A O 1
ATOM 2751 N N . GLY A 1 373 ? 20.325 -9.249 -55.988 1.00 57.59 373 GLY A N 1
ATOM 2752 C CA . GLY A 1 373 ? 20.032 -8.577 -57.261 1.00 57.59 373 GLY A CA 1
ATOM 2753 C C . GLY A 1 373 ? 21.295 -8.134 -58.007 1.00 57.59 373 GLY A C 1
ATOM 2754 O O . GLY A 1 373 ? 22.402 -8.298 -57.495 1.00 57.59 373 GLY A O 1
ATOM 2755 N N . ASP A 1 374 ? 21.112 -7.573 -59.205 1.00 48.81 374 ASP A N 1
ATOM 2756 C CA . ASP A 1 374 ? 22.171 -7.370 -60.215 1.00 48.81 374 ASP A CA 1
ATOM 2757 C C . ASP A 1 374 ? 23.307 -6.420 -59.789 1.00 48.81 374 ASP A C 1
ATOM 2759 O O . ASP A 1 374 ? 24.428 -6.524 -60.281 1.00 48.81 374 ASP A O 1
ATOM 2763 N N . LEU A 1 375 ? 23.059 -5.539 -58.816 1.00 53.41 375 LEU A N 1
ATOM 2764 C CA . LEU A 1 375 ? 24.107 -4.815 -58.093 1.00 53.41 375 LEU A CA 1
ATOM 2765 C C . LEU A 1 375 ? 24.585 -5.676 -56.918 1.00 53.41 375 LEU A C 1
ATOM 2767 O O . LEU A 1 375 ? 24.103 -5.541 -55.791 1.00 53.41 375 LEU A O 1
ATOM 2771 N N . SER A 1 376 ? 25.530 -6.580 -57.187 1.00 50.31 376 SER A N 1
ATOM 2772 C CA . SER A 1 376 ? 25.989 -7.604 -56.240 1.00 50.31 376 SER A CA 1
ATOM 2773 C C . SER A 1 376 ? 26.884 -7.062 -55.110 1.00 50.31 376 SER A C 1
ATOM 2775 O O . SER A 1 376 ? 28.052 -7.439 -54.989 1.00 50.31 376 SER A O 1
ATOM 2777 N N . TYR A 1 377 ? 26.340 -6.207 -54.241 1.00 57.69 377 TYR A N 1
ATOM 2778 C CA . TYR A 1 377 ? 27.004 -5.794 -53.004 1.00 57.69 377 TYR A CA 1
ATOM 2779 C C . TYR A 1 377 ? 27.095 -6.976 -52.025 1.00 57.69 377 TYR A C 1
ATOM 2781 O O . TYR A 1 377 ? 26.144 -7.303 -51.311 1.00 57.69 377 TYR A O 1
ATOM 2789 N N . ARG A 1 378 ? 28.261 -7.630 -51.977 1.00 57.28 378 ARG A N 1
ATOM 2790 C CA . ARG A 1 378 ? 28.585 -8.657 -50.976 1.00 57.28 378 ARG A CA 1
ATOM 2791 C C . ARG A 1 378 ? 29.184 -8.009 -49.728 1.00 57.28 378 ARG A C 1
ATOM 2793 O O . ARG A 1 378 ? 30.391 -8.048 -49.522 1.00 57.28 378 ARG A O 1
ATOM 2800 N N . GLY A 1 379 ? 28.329 -7.442 -48.884 1.00 63.53 379 GLY A N 1
ATOM 2801 C CA . GLY A 1 379 ? 28.723 -6.896 -47.587 1.00 63.53 379 GLY A CA 1
ATOM 2802 C C . GLY A 1 379 ? 27.598 -6.990 -46.562 1.00 63.53 379 GLY A C 1
ATOM 2803 O O . GLY A 1 379 ? 26.415 -7.006 -46.911 1.00 63.53 379 GLY A O 1
ATOM 2804 N N . THR A 1 380 ? 27.954 -7.057 -45.280 1.00 65.62 380 THR A N 1
ATOM 2805 C CA . THR A 1 380 ? 26.980 -6.955 -44.191 1.00 65.62 380 THR A CA 1
ATOM 2806 C C . THR A 1 380 ? 26.532 -5.503 -44.058 1.00 65.62 380 THR A C 1
ATOM 2808 O O . THR A 1 380 ? 27.292 -4.654 -43.598 1.00 65.62 380 THR A O 1
ATOM 2811 N N . VAL A 1 381 ? 25.288 -5.221 -44.452 1.00 80.56 381 VAL A N 1
ATOM 2812 C CA . VAL A 1 381 ? 24.646 -3.911 -44.224 1.00 80.56 381 VAL A CA 1
ATOM 2813 C C . VAL A 1 381 ? 24.251 -3.743 -42.746 1.00 80.56 381 VAL A C 1
ATOM 2815 O O . VAL A 1 381 ? 24.094 -2.630 -42.253 1.00 80.56 381 VAL A O 1
ATOM 2818 N N . GLY A 1 382 ? 24.119 -4.865 -42.032 1.00 86.25 382 GLY A N 1
ATOM 2819 C CA . GLY A 1 382 ? 24.036 -4.921 -40.576 1.00 86.25 382 GLY A CA 1
ATOM 2820 C C . GLY A 1 382 ? 25.378 -4.698 -39.864 1.00 86.25 382 GLY A C 1
ATOM 2821 O O . GLY A 1 382 ? 26.430 -4.596 -40.491 1.00 86.25 382 GLY A O 1
ATOM 2822 N N . GLY A 1 383 ? 25.339 -4.657 -38.534 1.00 93.81 383 GLY A N 1
ATOM 2823 C CA . GLY A 1 383 ? 26.500 -4.370 -37.694 1.00 93.81 383 GLY A CA 1
ATOM 2824 C C . GLY A 1 383 ? 26.168 -4.310 -36.202 1.00 93.81 383 GLY A C 1
ATOM 2825 O O . GLY A 1 383 ? 25.048 -4.618 -35.787 1.00 93.81 383 GLY A O 1
ATOM 2826 N N . LEU A 1 384 ? 27.142 -3.888 -35.398 1.00 96.94 384 LEU A N 1
ATOM 2827 C CA . LEU A 1 384 ? 26.962 -3.552 -33.985 1.00 96.94 384 LEU A CA 1
ATOM 2828 C C . LEU A 1 384 ? 26.860 -2.035 -33.830 1.00 96.94 384 LEU A C 1
ATOM 2830 O O . LEU A 1 384 ? 27.735 -1.308 -34.291 1.00 96.94 384 LEU A O 1
ATOM 2834 N N . ALA A 1 385 ? 25.816 -1.556 -33.164 1.00 96.50 385 ALA A N 1
ATOM 2835 C CA . ALA A 1 385 ? 25.652 -0.158 -32.797 1.00 96.50 385 ALA A CA 1
ATOM 2836 C C . ALA A 1 385 ? 25.735 0.035 -31.282 1.00 96.50 385 ALA A C 1
ATOM 2838 O O . ALA A 1 385 ? 25.280 -0.813 -30.511 1.00 96.50 385 ALA A O 1
ATOM 2839 N N . ALA A 1 386 ? 26.287 1.172 -30.874 1.00 97.94 386 ALA A N 1
ATOM 2840 C CA . ALA A 1 386 ? 26.319 1.637 -29.496 1.00 97.94 386 ALA A CA 1
ATOM 2841 C C . ALA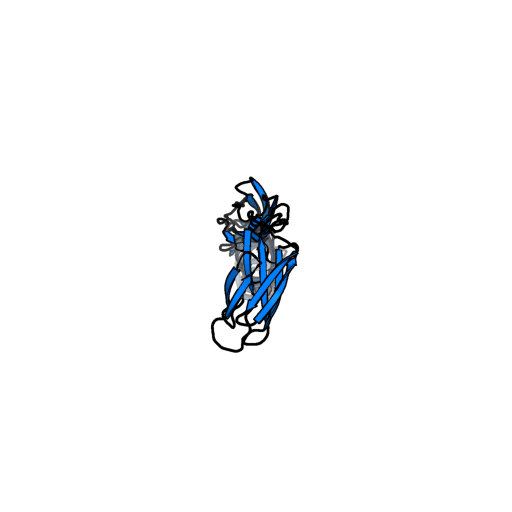 A 1 386 ? 25.902 3.110 -29.458 1.00 97.94 386 ALA A C 1
ATOM 2843 O O . ALA A 1 386 ? 26.357 3.900 -30.290 1.00 97.94 386 ALA A O 1
ATOM 2844 N N . GLY A 1 387 ? 25.050 3.487 -28.506 1.00 97.62 387 GLY A N 1
ATOM 2845 C CA . GLY A 1 387 ? 24.545 4.853 -28.398 1.00 97.62 387 GLY A CA 1
ATOM 2846 C C . GLY A 1 387 ? 24.202 5.277 -26.977 1.00 97.62 387 GLY A C 1
ATOM 2847 O O . GLY A 1 387 ? 23.892 4.455 -26.114 1.00 97.62 387 GLY A O 1
ATOM 2848 N N . LEU A 1 388 ? 24.252 6.588 -26.762 1.00 98.31 388 LEU A N 1
ATOM 2849 C CA . LEU A 1 388 ? 23.747 7.267 -25.576 1.00 98.31 388 LEU A CA 1
ATOM 2850 C C . LEU A 1 388 ? 22.456 7.994 -25.937 1.00 98.31 388 LEU A C 1
ATOM 2852 O O . LEU A 1 388 ? 22.328 8.550 -27.026 1.00 98.31 388 LEU A O 1
ATOM 2856 N N . GLY A 1 389 ? 21.495 8.013 -25.027 1.00 96.94 389 GLY A N 1
ATOM 2857 C CA . GLY A 1 389 ? 20.211 8.647 -25.274 1.00 96.94 389 GLY A CA 1
ATOM 2858 C C . GLY A 1 389 ? 19.560 9.216 -24.030 1.00 96.94 389 GLY A C 1
ATOM 2859 O O . GLY A 1 389 ? 20.022 9.014 -22.906 1.00 96.94 389 GLY A O 1
ATOM 2860 N N . TYR A 1 390 ? 18.443 9.892 -24.256 1.00 97.38 390 TYR A N 1
ATOM 2861 C CA . TYR A 1 390 ? 17.536 10.345 -23.213 1.00 97.38 390 TYR A CA 1
ATOM 2862 C C . TYR A 1 390 ? 16.110 9.964 -23.598 1.00 97.38 390 TYR A C 1
ATOM 2864 O O . TYR A 1 390 ? 15.695 10.175 -24.742 1.00 97.38 390 TYR A O 1
ATOM 2872 N N . ARG A 1 391 ? 15.368 9.387 -22.651 1.00 96.44 391 ARG A N 1
ATOM 2873 C CA . ARG A 1 391 ? 13.953 9.042 -22.807 1.00 96.44 391 ARG A CA 1
ATOM 2874 C C . ARG A 1 391 ? 13.104 9.863 -21.852 1.00 96.44 391 ARG A C 1
ATOM 2876 O O . ARG A 1 391 ? 13.372 9.840 -20.660 1.00 96.44 391 ARG A O 1
ATOM 2883 N N . ILE A 1 392 ? 12.070 10.532 -22.348 1.00 93.94 392 ILE A N 1
ATOM 2884 C CA . ILE A 1 392 ? 11.011 11.110 -21.507 1.00 93.94 392 ILE A CA 1
ATOM 2885 C C 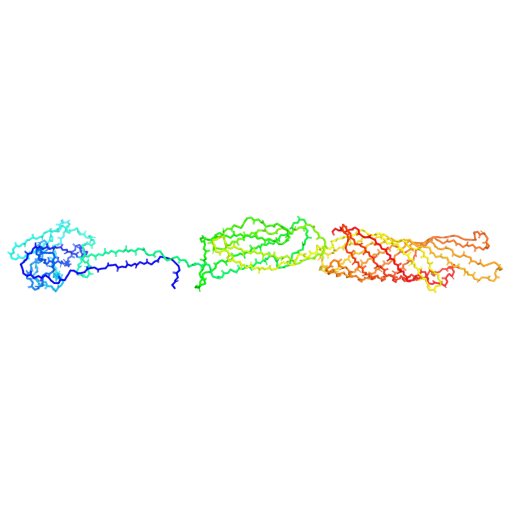. ILE A 1 392 ? 10.088 9.957 -21.107 1.00 93.94 392 ILE A C 1
ATOM 2887 O O . ILE A 1 392 ? 9.685 9.197 -21.989 1.00 93.94 392 ILE A O 1
ATOM 2891 N N . VAL A 1 393 ? 9.786 9.801 -19.815 1.00 91.25 393 VAL A N 1
ATOM 2892 C CA . VAL A 1 393 ? 9.020 8.656 -19.282 1.00 91.25 393 VAL A CA 1
ATOM 2893 C C . VAL A 1 393 ? 7.655 9.068 -18.724 1.00 91.25 393 VAL A C 1
ATOM 2895 O O . VAL A 1 393 ? 7.494 10.191 -18.249 1.00 91.25 393 VAL A O 1
ATOM 2898 N N . TYR A 1 394 ? 6.690 8.147 -18.779 1.00 84.44 394 TYR A N 1
ATOM 2899 C CA . TYR A 1 394 ? 5.310 8.275 -18.284 1.00 84.44 394 TYR A CA 1
ATOM 2900 C C . TYR A 1 394 ? 4.759 6.920 -17.795 1.00 84.44 394 TYR A C 1
ATOM 2902 O O . TYR A 1 394 ? 5.404 5.887 -18.090 1.00 84.44 394 TYR A O 1
#

Radius of gyration: 50.38 Å; Cα contacts (8 Å, |Δi|>4): 1076; chains: 1; bounding box: 106×39×136 Å

Nearest PDB structures (foldseek):
  5n40-assembly1_A  TM=4.362E-01  e=3.017E-05  Yersinia pseudotuberculosis IP 31758
  5ldy-assembly1_A  TM=3.100E-01  e=5.543E-04  Yersinia pseudotuberculosis YPIII
  3dzm-assembly2_B  TM=6.050E-01  e=2.565E-02  Thermus thermophilus HB27
  6wim-assembly1_A  TM=3.471E-01  e=8.593E-01  Escherichia coli
  4epa-assembly1_A  TM=1.152E-01  e=9.067E+00  Yersinia pestis

Mean predicted aligned error: 12.98 Å

Solvent-accessible surface area (backbone atoms only — not comparable to full-atom values): 20645 Å² total; per-residue (Å²): 135,80,65,48,77,47,74,50,74,48,75,39,71,70,62,69,35,73,88,62,86,49,45,70,44,60,36,24,44,53,31,57,67,58,52,63,34,48,38,28,33,34,34,18,14,78,85,70,15,17,31,51,69,43,65,32,42,38,32,28,65,88,21,67,42,80,43,51,18,37,68,81,3,40,24,73,48,73,21,49,39,73,74,67,87,71,82,33,46,33,35,23,30,47,98,86,51,77,35,77,47,79,47,50,72,73,35,75,51,72,48,60,89,92,62,62,78,43,76,50,75,46,80,43,80,40,70,61,60,69,78,69,43,65,50,67,48,56,47,60,50,64,39,52,39,54,102,83,38,68,30,42,37,41,38,40,37,16,14,87,86,66,42,67,36,70,92,62,59,72,45,78,49,59,76,62,49,49,70,51,81,66,44,75,46,98,87,41,34,31,41,25,52,34,39,68,58,93,58,62,52,44,49,80,35,46,39,38,42,30,35,72,90,77,67,51,68,42,74,42,72,36,36,42,33,38,51,80,68,46,27,33,48,27,45,34,46,36,34,34,27,61,88,80,56,82,27,60,30,43,35,42,35,43,38,36,47,41,80,93,70,42,96,40,33,27,40,37,44,34,44,32,42,36,52,49,78,46,78,39,88,47,103,74,84,46,56,32,36,37,40,36,42,38,39,42,34,34,43,36,44,29,46,42,50,78,55,79,38,31,39,40,38,44,32,47,27,47,30,45,26,41,32,44,38,38,34,24,44,73,91,46,77,81,43,72,52,72,53,70,32,60,36,41,35,39,40,36,37,44,31,40,58,56,84,72,22,31,44,33,41,40,42,32,44,38,49,32,64,54,70,93,53,95,74,72,61,88,56,70,79,22,32,48,30,45,31,45,30,47,24,46,54,76

Sequence (394 aa):
IAAGEDIIHARYEAPPGNGVEGAVQVRYDSVPMAGDMRVYGRVLDHSGRPLGQIPLTLSAGAGQVEAHTGADGWAAASVPMPSGFEPLVVEASTANRLVRDVAIRGGQGLGGPGTPDLKDQVALSIRPGNVENIELTVEPAILYAGQRATAFVSVVLRDRSGLPVVSEAVELEASEGTLDEPIQQDDGSYVAEYSPESGDRSRDVTITAKVKSSGRSATTRLEVVASPINGAIGLVLGGITNFGQVNPAVGLHLDLRTAWVGRTMMFRLGVGQHWNMSEIDADLGDPARVRLIIYPIEVGVMLRRDHRGRGIWLGVMGVVAPYWSQMRIGDDVVGSGVGALPGISFVGGVGFRVAVGEFVFELKGLALPGPRGDLSYRGTVGGLAAGLGYRIVY

pLDDT: mean 91.09, std 8.65, range [48.81, 98.31]

Secondary structure (DSSP, 8-state):
--SEEEEEEEEE-PPPP-SSEEEEEEEES---SSEEEEEEEEEEETTSPBPPS-EEEEEETTEEEEEE--TTSEEEEEEEE--SSSPEEEEEE-SS-EEEEEEPTT------TT--SEEEEEEEEE---S--EEEEEEESSEEEESTT--EEEEEEEE-TTS-B--SS-EEEEESSSEEPPPEEPTTS-EEEEEEPPS-SS-EEEEEEEEETTT--EEEEEEEEEEPP--EEEEEEEEEEE-SS-EEEEEEEEEEEE-GGG-TTEEEEEEEEEEEEEEEE--TTSS-EEEEEEE--EEEEEEEEEEETTEEEEEEEEEEEEEEEEEEEETTEEEEEEEEEEEEEEEEEEEEEEETTEEEEEEEEEEE-PPP-SSS---S-S-EEEEEEEEEEE-